Protein AF-A0A068NLN1-F1 (afdb_monomer)

Secondary structure (DSSP, 8-state):
--TT----HHHHHHH-TTHHHHHHHHHHHHHHHHHHHHHHHTTT---HHHHHHHHHHHHHHHHB--HHHHHHHHHHHHHHHHSS---S-PPP-TTS-S-TT--SHHHHHHHHHHHHHTTPPPSS--GGGGGT-SHHHHHHHHHHHHEE-HHHHSB-THHHHHHHHHHHHHHHHT-S-------TTHHHHHHHHIIIIIS-TTT-----EEEETTEEEE---HHHHHHHHHHTTT--S-HHHHHHHHHHTTTSBTTSSSBBTTB--HHHHHHHHHHHHHHGGG--HHHHHHHHHHHHHHHHIIIIIIB-TTS-B---TT--TTHHHHHHHHHHHHTTSS-GGG-SS-----TTHHHHHHHHHHHHHHH----HHHHHHHHHHHTSTT-

Nearest PDB structures (foldseek):
  8khv-assembly1_A  TM=3.568E-01  e=6.868E-01  Spirosoma fluviale
  3c2h-assembly1_A  TM=2.482E-01  e=6.715E+00  unclassified

Organism: NCBI:txid661478

Mean predicted aligned error: 4.22 Å

Foldseek 3Di:
DDPFDDDCPVLLCLQPVCLVVLLVVLVVLLVVLLVLLQVQVLVVHACVLLVLLSVVLVQCSPFFPPNVSNVVSSVVSVCPSPHPDHDNDQAADPQQFSSNNDPDLLSSLLSRLVCQVVVNAGPDANNSCVQCQDLVSVCVVLVVLQEDACNNGRGNSFVSNQRNLLSLQLVLVPVGPHVHDGDVCVNVSSVCCVAPPAQDLQQRAGTHWYQDPVGIDHHRFLSSRLSVCVSCVLPGDDLVSPLVLQLVQDQDDPRRYQDDVRHHDLQSLLSSLSSCLSSVVVDDPVSLVSVLVSLVVSVCCLPPVFADPQLFGNDDDSDHSLQSQQSSLSSCVCCCLQNVVNPPRDPDHNPCNLVSLVSNLVVLVVSVDDDVSSVNSNVSSVPGDPD

Radius of gyration: 21.03 Å; Cα contacts (8 Å, |Δi|>4): 577; chains: 1; bounding box: 57×46×53 Å

Structure (mmCIF, N/CA/C/O backbone):
data_AF-A0A068NLN1-F1
#
_entry.id   AF-A0A068NLN1-F1
#
loop_
_atom_site.group_PDB
_atom_site.id
_atom_site.type_symbol
_atom_site.label_atom_id
_atom_site.label_alt_id
_atom_site.label_comp_id
_atom_site.label_asym_id
_atom_site.label_entity_id
_atom_site.label_seq_id
_atom_site.pdbx_PDB_ins_code
_atom_site.Cartn_x
_atom_site.Cartn_y
_atom_site.Cartn_z
_atom_site.occupancy
_atom_site.B_iso_or_equiv
_atom_site.auth_seq_id
_atom_site.auth_comp_id
_atom_site.auth_asym_id
_atom_site.auth_atom_id
_atom_site.pdbx_PDB_model_num
ATOM 1 N N . MET A 1 1 ? -2.705 -21.672 -4.140 1.00 50.22 1 MET A N 1
ATOM 2 C CA . MET A 1 1 ? -3.010 -20.374 -4.782 1.00 50.22 1 MET A CA 1
ATOM 3 C C . MET A 1 1 ? -4.498 -20.228 -5.020 1.00 50.22 1 MET A C 1
ATOM 5 O O . MET A 1 1 ? -5.087 -21.111 -5.631 1.00 50.22 1 MET A O 1
ATOM 9 N N . GLY A 1 2 ? -5.095 -19.145 -4.518 1.00 56.38 2 GLY A N 1
ATOM 10 C CA . GLY A 1 2 ? -6.524 -18.860 -4.657 1.00 56.38 2 GLY A CA 1
ATOM 11 C C . GLY A 1 2 ? -6.911 -18.262 -6.014 1.00 56.38 2 GLY A C 1
ATOM 12 O O . GLY A 1 2 ? -6.066 -17.826 -6.794 1.00 56.38 2 GLY A O 1
ATOM 13 N N . VAL A 1 3 ? -8.220 -18.194 -6.261 1.00 78.56 3 VAL A N 1
ATOM 14 C CA . VAL A 1 3 ? -8.849 -17.656 -7.485 1.00 78.56 3 VAL A CA 1
ATOM 15 C C . VAL A 1 3 ? -8.466 -16.194 -7.770 1.00 78.56 3 VAL A C 1
ATOM 17 O O . VAL A 1 3 ? -8.556 -15.767 -8.921 1.00 78.56 3 VAL A O 1
ATOM 20 N N . PHE A 1 4 ? -7.958 -15.458 -6.779 1.00 92.50 4 PHE A N 1
ATOM 21 C CA . PHE A 1 4 ? -7.669 -14.020 -6.854 1.00 92.50 4 PHE A CA 1
ATOM 22 C C . PHE A 1 4 ? -6.194 -13.659 -7.077 1.00 92.50 4 PHE A C 1
ATOM 24 O O . PHE A 1 4 ? -5.911 -12.577 -7.579 1.00 92.50 4 PHE A O 1
ATOM 31 N N . GLY A 1 5 ? -5.260 -14.557 -6.754 1.00 93.19 5 GLY A N 1
ATOM 32 C CA . GLY A 1 5 ? -3.824 -14.259 -6.761 1.00 93.19 5 GLY A CA 1
ATOM 33 C C . GLY A 1 5 ? -3.017 -14.997 -7.826 1.00 93.19 5 GLY A C 1
ATOM 34 O O . GLY A 1 5 ? -3.567 -15.693 -8.695 1.00 93.19 5 GLY A O 1
ATOM 35 N N . TYR A 1 6 ? -1.695 -14.865 -7.714 1.00 94.94 6 TYR A N 1
ATOM 36 C CA . TYR A 1 6 ? -0.708 -15.588 -8.512 1.00 94.94 6 TYR A CA 1
ATOM 37 C C . TYR A 1 6 ? 0.555 -15.904 -7.690 1.00 94.94 6 TYR A C 1
ATOM 39 O O . TYR A 1 6 ? 0.974 -15.085 -6.879 1.00 94.94 6 TYR A O 1
ATOM 47 N N . ASP A 1 7 ? 1.133 -17.099 -7.878 1.00 94.06 7 ASP A N 1
ATOM 48 C CA . ASP A 1 7 ? 2.430 -17.469 -7.286 1.00 94.06 7 ASP A CA 1
ATOM 49 C C . ASP A 1 7 ? 3.559 -17.108 -8.229 1.00 94.06 7 ASP A C 1
ATOM 51 O O . ASP A 1 7 ? 3.730 -17.750 -9.267 1.00 94.06 7 ASP A O 1
ATOM 55 N N . VAL A 1 8 ? 4.362 -16.126 -7.852 1.00 95.50 8 VAL A N 1
ATOM 56 C CA . VAL A 1 8 ? 5.555 -15.769 -8.620 1.00 95.50 8 VAL A CA 1
ATOM 57 C C . VAL A 1 8 ? 6.758 -16.650 -8.277 1.00 95.50 8 VAL A C 1
ATOM 59 O O . VAL A 1 8 ? 7.727 -16.673 -9.032 1.00 95.50 8 VAL A O 1
ATOM 62 N N . GLY A 1 9 ? 6.712 -17.428 -7.188 1.00 95.38 9 GLY A N 1
ATOM 63 C CA . GLY A 1 9 ? 7.825 -18.272 -6.747 1.00 95.38 9 GLY A CA 1
ATOM 64 C C . GLY A 1 9 ? 8.329 -19.241 -7.828 1.00 95.38 9 GLY A C 1
ATOM 65 O O . GLY A 1 9 ? 9.532 -19.281 -8.090 1.00 95.38 9 GLY A O 1
ATOM 66 N N . PRO A 1 10 ? 7.451 -20.005 -8.506 1.00 96.50 10 PRO A N 1
ATOM 67 C CA . PRO A 1 10 ? 7.846 -20.862 -9.623 1.00 96.50 10 PRO A CA 1
ATOM 68 C C . PRO A 1 10 ? 8.425 -20.111 -10.829 1.00 96.50 10 PRO A C 1
ATOM 70 O O . PRO A 1 10 ? 9.228 -20.687 -11.562 1.00 96.50 10 PRO A O 1
ATOM 73 N N . ASP A 1 11 ? 8.012 -18.864 -11.068 1.00 97.81 11 ASP A N 1
ATOM 74 C CA . ASP A 1 11 ? 8.564 -18.048 -12.152 1.00 97.81 11 ASP A CA 1
ATOM 75 C C . ASP A 1 11 ? 9.969 -17.553 -11.805 1.00 97.81 11 ASP A C 1
ATOM 77 O O . ASP A 1 11 ? 10.869 -17.668 -12.632 1.00 97.81 11 ASP A O 1
ATOM 81 N N . PHE A 1 12 ? 10.196 -17.103 -10.570 1.00 98.19 12 PHE A N 1
ATOM 82 C CA . PHE A 1 12 ? 11.536 -16.755 -10.100 1.00 98.19 12 PHE A CA 1
ATOM 83 C C . PHE A 1 12 ? 12.503 -17.943 -10.151 1.00 98.19 12 PHE A C 1
ATOM 85 O O . PHE A 1 12 ? 13.640 -17.775 -10.574 1.00 98.19 12 PHE A O 1
ATOM 92 N N . VAL A 1 13 ? 12.051 -19.154 -9.801 1.00 98.06 13 VAL A N 1
ATOM 93 C CA . VAL A 1 13 ? 12.867 -20.379 -9.940 1.00 98.06 13 VAL A CA 1
ATOM 94 C C . VAL A 1 13 ? 13.158 -20.711 -11.409 1.00 98.06 13 VAL A C 1
ATOM 96 O O . VAL A 1 13 ? 14.209 -21.261 -11.725 1.00 98.06 13 VAL A O 1
ATOM 99 N N . ARG A 1 14 ? 12.241 -20.382 -12.327 1.00 97.44 14 ARG A N 1
ATOM 100 C CA . ARG A 1 14 ? 12.486 -20.513 -13.771 1.00 97.44 14 ARG A CA 1
ATOM 101 C C . ARG A 1 14 ? 13.524 -19.510 -14.274 1.00 97.44 14 ARG A C 1
ATOM 103 O O . ARG A 1 14 ? 14.294 -19.866 -15.160 1.00 97.44 14 ARG A O 1
ATOM 110 N N . PHE A 1 15 ? 13.536 -18.299 -13.720 1.00 98.12 15 PHE A N 1
ATOM 111 C CA . PHE A 1 15 ? 14.539 -17.278 -14.019 1.00 98.12 15 PHE A CA 1
ATOM 112 C C . PHE A 1 15 ? 15.922 -17.655 -13.461 1.00 98.12 15 PHE A C 1
ATOM 114 O O . PHE A 1 15 ? 16.909 -17.632 -14.191 1.00 98.12 15 PHE A O 1
ATOM 121 N N . ASP A 1 16 ? 15.982 -18.049 -12.187 1.00 97.88 16 ASP A N 1
ATOM 122 C CA . ASP A 1 16 ? 17.184 -18.535 -11.506 1.00 97.88 16 ASP A CA 1
ATOM 123 C C . ASP A 1 16 ? 16.837 -19.769 -10.646 1.00 97.88 16 ASP A C 1
ATOM 125 O O . ASP A 1 16 ? 16.170 -19.635 -9.615 1.00 97.88 16 ASP A O 1
ATOM 129 N N . PRO A 1 17 ? 17.322 -20.978 -10.998 1.00 97.81 17 PRO A N 1
ATOM 130 C CA . PRO A 1 17 ? 17.087 -22.193 -10.214 1.00 97.81 17 PRO A CA 1
ATOM 131 C C . PRO A 1 17 ? 17.547 -22.113 -8.751 1.00 97.81 17 PRO A C 1
ATOM 133 O O . PRO A 1 17 ? 17.026 -22.844 -7.910 1.00 97.81 17 PRO A O 1
ATOM 136 N N . SER A 1 18 ? 18.499 -21.228 -8.436 1.00 96.62 18 SER A N 1
ATOM 137 C CA . SER A 1 18 ? 19.012 -20.989 -7.083 1.00 96.62 18 SER A CA 1
ATOM 138 C C . SER A 1 18 ? 18.276 -19.878 -6.324 1.00 96.62 18 SER A C 1
ATOM 140 O O . SER A 1 18 ? 18.644 -19.562 -5.191 1.00 96.62 18 SER A O 1
ATOM 142 N N . TYR A 1 19 ? 17.211 -19.307 -6.904 1.00 97.12 19 TYR A N 1
ATOM 143 C CA . TYR A 1 19 ? 16.499 -18.156 -6.346 1.00 97.12 19 TYR A CA 1
ATOM 144 C C . TYR A 1 19 ? 16.082 -18.344 -4.884 1.00 97.12 19 TYR A C 1
ATOM 146 O O . TYR A 1 19 ? 16.276 -17.442 -4.075 1.00 97.12 19 TYR A O 1
ATOM 154 N N . ARG A 1 20 ? 15.527 -19.512 -4.531 1.00 94.94 20 ARG A N 1
ATOM 155 C CA . ARG A 1 20 ? 15.012 -19.769 -3.174 1.00 94.94 20 ARG A CA 1
ATOM 156 C C . ARG A 1 20 ? 16.110 -19.692 -2.118 1.00 94.94 20 ARG A C 1
ATOM 158 O O . ARG A 1 20 ? 15.914 -19.038 -1.099 1.00 94.94 20 ARG A O 1
ATOM 165 N N . ASP A 1 21 ? 17.253 -20.312 -2.384 1.00 93.62 21 ASP A N 1
ATOM 166 C CA . ASP A 1 21 ? 18.369 -20.343 -1.438 1.00 93.62 21 ASP A CA 1
ATOM 167 C C . ASP A 1 21 ? 18.965 -18.943 -1.269 1.00 93.62 21 ASP A C 1
ATOM 169 O O . ASP A 1 21 ? 19.167 -18.481 -0.146 1.00 93.62 21 ASP A O 1
ATOM 173 N N . ARG A 1 22 ? 19.166 -18.229 -2.386 1.00 94.06 22 ARG A N 1
ATOM 174 C CA . ARG A 1 22 ? 19.690 -16.857 -2.374 1.00 94.06 22 ARG A CA 1
ATOM 175 C C . ARG A 1 22 ? 18.761 -15.903 -1.635 1.00 94.06 22 ARG A C 1
ATOM 177 O O . ARG A 1 22 ? 19.211 -15.131 -0.796 1.00 94.06 22 ARG A O 1
ATOM 184 N N . ILE A 1 23 ? 17.465 -15.940 -1.941 1.00 94.81 23 ILE A N 1
ATOM 185 C CA . ILE A 1 23 ? 16.536 -14.942 -1.415 1.00 94.81 23 ILE A CA 1
ATOM 186 C C . ILE A 1 23 ? 16.238 -15.142 0.067 1.00 94.81 23 ILE A C 1
ATOM 188 O O . ILE A 1 23 ? 16.065 -14.156 0.772 1.00 94.81 23 ILE A O 1
ATOM 192 N N . ASN A 1 24 ? 16.224 -16.386 0.557 1.00 94.38 24 ASN A N 1
ATOM 193 C CA . ASN A 1 24 ? 16.035 -16.652 1.982 1.00 94.38 24 ASN A CA 1
ATOM 194 C C . ASN A 1 24 ? 17.168 -16.034 2.813 1.00 94.38 24 ASN A C 1
ATOM 196 O O . ASN A 1 24 ? 16.890 -15.367 3.802 1.00 94.38 24 ASN A O 1
ATOM 200 N N . HIS A 1 25 ? 18.419 -16.138 2.349 1.00 94.00 25 HIS A N 1
ATOM 201 C CA . HIS A 1 25 ? 19.548 -15.473 3.002 1.00 94.00 25 HIS A CA 1
ATOM 202 C C . HIS A 1 25 ? 19.354 -13.950 3.110 1.00 94.00 25 HIS A C 1
ATOM 204 O O . HIS A 1 25 ? 19.589 -13.363 4.167 1.00 94.00 25 HIS A O 1
ATOM 210 N N . TYR A 1 26 ? 18.908 -13.297 2.033 1.00 96.44 26 TYR A N 1
ATOM 211 C CA . TYR A 1 26 ? 18.680 -11.852 2.056 1.00 96.44 26 TYR A CA 1
ATOM 212 C C . TYR A 1 26 ? 17.472 -11.452 2.910 1.00 96.44 26 TYR A C 1
ATOM 214 O O . TYR A 1 26 ? 17.539 -10.431 3.588 1.00 96.44 26 TYR A O 1
ATOM 222 N N . LYS A 1 27 ? 16.397 -12.251 2.925 1.00 95.00 27 LYS A N 1
ATOM 223 C CA . LYS A 1 27 ? 15.226 -12.015 3.786 1.00 95.00 27 LYS A CA 1
ATOM 224 C C . LYS A 1 27 ? 15.610 -12.005 5.262 1.00 95.00 27 LYS A C 1
ATOM 226 O O . LYS A 1 27 ? 15.264 -11.053 5.956 1.00 95.00 27 LYS A O 1
ATOM 231 N N . ASP A 1 28 ? 16.401 -12.983 5.699 1.00 93.94 28 ASP A N 1
ATOM 232 C CA . ASP A 1 28 ? 16.890 -13.051 7.081 1.00 93.94 28 ASP A CA 1
ATOM 233 C C . ASP A 1 28 ? 17.696 -11.790 7.449 1.00 93.94 28 ASP A C 1
ATOM 235 O O . ASP A 1 28 ? 17.522 -11.212 8.523 1.00 93.94 28 ASP A O 1
ATOM 239 N N . ARG A 1 29 ? 18.544 -11.306 6.528 1.00 95.31 29 ARG A N 1
ATOM 240 C CA . ARG A 1 29 ? 19.330 -10.074 6.720 1.00 95.31 29 ARG A CA 1
ATOM 241 C C . ARG A 1 29 ? 18.465 -8.814 6.758 1.00 95.31 29 ARG A C 1
ATOM 243 O O . ARG A 1 29 ? 18.731 -7.930 7.570 1.00 95.31 29 ARG A O 1
ATOM 250 N N . VAL A 1 30 ? 17.439 -8.711 5.912 1.00 94.69 30 VAL A N 1
ATOM 251 C CA . VAL A 1 30 ? 16.483 -7.591 5.956 1.00 94.69 30 VAL A CA 1
ATOM 252 C C . VAL A 1 30 ? 15.736 -7.583 7.291 1.00 94.69 30 VAL A C 1
ATOM 254 O O . VAL A 1 30 ? 15.636 -6.530 7.920 1.00 94.69 30 VAL A O 1
ATOM 257 N N . GLU A 1 31 ? 15.271 -8.738 7.771 1.00 91.62 31 GLU A N 1
ATOM 258 C CA . GLU A 1 31 ? 14.583 -8.856 9.062 1.00 91.62 31 GLU A CA 1
ATOM 259 C C . GLU A 1 31 ? 15.489 -8.441 10.236 1.00 91.62 31 GLU A C 1
ATOM 261 O O . GLU A 1 31 ? 15.077 -7.670 11.109 1.00 91.62 31 GLU A O 1
ATOM 266 N N . GLU A 1 32 ? 16.744 -8.896 10.241 1.00 92.94 32 GLU A N 1
ATOM 267 C CA . GLU A 1 32 ? 17.751 -8.519 11.238 1.00 92.94 32 GLU A CA 1
ATOM 268 C C . GLU A 1 32 ? 17.966 -6.997 11.289 1.00 92.94 32 GLU A C 1
ATOM 270 O O . GLU A 1 32 ? 17.875 -6.385 12.359 1.00 92.94 32 GLU A O 1
ATOM 275 N N . LEU A 1 33 ? 18.210 -6.371 10.132 1.00 92.12 33 LEU A N 1
ATOM 276 C CA . LEU A 1 33 ? 18.465 -4.931 10.047 1.00 92.12 33 LEU A CA 1
ATOM 277 C C . LEU A 1 33 ? 17.231 -4.107 10.416 1.00 92.12 33 LEU A C 1
ATOM 279 O O . LEU A 1 33 ? 17.363 -3.059 11.045 1.00 92.12 33 LEU A O 1
ATOM 283 N N . THR A 1 34 ? 16.034 -4.596 10.102 1.00 89.38 34 THR A N 1
ATOM 284 C CA . THR A 1 34 ? 14.785 -3.925 10.483 1.00 89.38 34 THR A CA 1
ATOM 285 C C . THR A 1 34 ? 14.615 -3.919 12.000 1.00 89.38 34 THR A C 1
ATOM 287 O O . THR A 1 34 ? 14.412 -2.862 12.597 1.00 89.38 34 THR A O 1
ATOM 290 N N . LYS A 1 35 ? 14.828 -5.062 12.667 1.00 88.94 35 LYS A N 1
ATOM 291 C CA . LYS A 1 35 ? 14.825 -5.135 14.141 1.00 88.94 35 LYS A CA 1
ATOM 292 C C . LYS A 1 35 ? 15.861 -4.198 14.764 1.00 88.94 35 LYS A C 1
ATOM 294 O O . LYS A 1 35 ? 15.584 -3.546 15.774 1.00 88.94 35 LYS A O 1
ATOM 299 N N . ALA A 1 36 ? 17.052 -4.114 14.172 1.00 89.31 36 ALA A N 1
ATOM 300 C CA . ALA A 1 36 ? 18.104 -3.222 14.647 1.00 89.31 36 ALA A CA 1
ATOM 301 C C . ALA A 1 36 ? 17.744 -1.735 14.462 1.00 89.31 36 ALA A C 1
ATOM 303 O O . ALA A 1 36 ? 18.014 -0.928 15.360 1.00 89.31 36 ALA A O 1
ATOM 304 N N . LEU A 1 37 ? 17.096 -1.377 13.348 1.00 86.94 37 LEU A N 1
ATOM 305 C CA . LEU A 1 37 ? 16.591 -0.028 13.097 1.00 86.94 37 LEU A CA 1
ATOM 306 C C . LEU A 1 37 ? 15.515 0.360 14.118 1.00 86.94 37 LEU A C 1
ATOM 308 O O . LEU A 1 37 ? 15.626 1.412 14.746 1.00 86.94 37 LEU A O 1
ATOM 312 N N . PHE A 1 38 ? 14.560 -0.526 14.403 1.00 81.75 38 PHE A N 1
ATOM 313 C CA . PHE A 1 38 ? 13.540 -0.276 15.425 1.00 81.75 38 PHE A CA 1
ATOM 314 C C . PHE A 1 38 ? 14.127 -0.078 16.817 1.00 81.75 38 PHE A C 1
ATOM 316 O O . PHE A 1 38 ? 13.791 0.879 17.513 1.00 81.75 38 PHE A O 1
ATOM 323 N N . ALA A 1 39 ? 15.063 -0.935 17.231 1.00 85.38 39 ALA A N 1
ATOM 324 C CA . ALA A 1 39 ? 15.729 -0.798 18.526 1.00 85.38 39 ALA A CA 1
ATOM 325 C C . ALA A 1 39 ? 16.534 0.512 18.652 1.00 85.38 39 ALA A C 1
ATOM 327 O O . ALA A 1 39 ? 16.899 0.935 19.759 1.00 85.38 39 ALA A O 1
ATOM 328 N N . ARG A 1 40 ? 16.872 1.133 17.518 1.00 84.38 40 ARG A N 1
ATOM 329 C CA . ARG A 1 40 ? 17.515 2.440 17.435 1.00 84.38 40 ARG A CA 1
ATOM 330 C C . ARG A 1 40 ? 16.478 3.567 17.532 1.00 84.38 40 ARG A C 1
ATOM 332 O O . ARG A 1 40 ? 16.681 4.474 18.342 1.00 84.38 40 ARG A O 1
ATOM 339 N N . GLU A 1 41 ? 15.385 3.490 16.780 1.00 80.31 41 GLU A N 1
ATOM 340 C CA . GLU A 1 41 ? 14.268 4.450 16.799 1.00 80.31 41 GLU A CA 1
ATOM 341 C C . GLU A 1 41 ? 13.593 4.531 18.166 1.00 80.31 41 GLU A C 1
ATOM 343 O O . GLU A 1 41 ? 13.376 5.622 18.687 1.00 80.31 41 GLU A O 1
ATOM 348 N N . SER A 1 42 ? 13.395 3.389 18.827 1.00 77.50 42 SER A N 1
ATOM 349 C CA . SER A 1 42 ? 12.819 3.313 20.174 1.00 77.50 42 SER A CA 1
ATOM 350 C C . SER A 1 42 ? 13.661 4.031 21.242 1.00 77.50 42 SER A C 1
ATOM 352 O O . SER A 1 42 ? 13.215 4.223 22.371 1.00 77.50 42 SER A O 1
ATOM 354 N N . LYS A 1 43 ? 14.905 4.404 20.912 1.00 80.88 43 LYS A N 1
ATOM 355 C CA . LYS A 1 43 ? 15.815 5.199 21.752 1.00 80.88 43 LYS A CA 1
ATOM 356 C C . LYS A 1 43 ? 15.870 6.672 21.323 1.00 80.88 43 LYS A C 1
ATOM 358 O O . LYS A 1 43 ? 16.779 7.383 21.749 1.00 80.88 43 LYS A O 1
ATOM 363 N N . GLY A 1 44 ? 14.955 7.116 20.460 1.00 74.19 44 GLY A N 1
ATOM 364 C CA . GLY A 1 44 ? 14.860 8.487 19.954 1.00 74.19 44 GLY A CA 1
ATOM 365 C C . GLY A 1 44 ? 15.975 8.878 18.981 1.00 74.19 44 GLY A C 1
ATOM 366 O O . GLY A 1 44 ? 16.276 10.060 18.828 1.00 74.19 44 GLY A O 1
ATOM 367 N N . LYS A 1 45 ? 16.655 7.907 18.358 1.00 77.94 45 LYS A N 1
ATOM 368 C CA . LYS A 1 45 ? 17.710 8.186 17.375 1.00 77.94 45 LYS A CA 1
ATOM 369 C C . LYS A 1 45 ? 17.112 8.281 15.976 1.00 77.94 45 LYS A C 1
ATOM 371 O O . LYS A 1 45 ? 16.365 7.401 15.574 1.00 77.94 45 LYS A O 1
ATOM 376 N N . SER A 1 46 ? 17.551 9.282 15.212 1.00 74.44 46 SER A N 1
ATOM 377 C CA . SER A 1 46 ? 17.190 9.410 13.798 1.00 74.44 46 SER A CA 1
ATOM 378 C C . SER A 1 46 ? 17.582 8.179 12.973 1.00 74.44 46 SER A C 1
ATOM 380 O O . SER A 1 46 ? 18.682 7.629 13.149 1.00 74.44 46 SER A O 1
ATOM 382 N N . SER A 1 47 ? 16.687 7.840 12.049 1.00 81.88 47 SER A N 1
ATOM 383 C CA . SER A 1 47 ? 16.707 6.679 11.156 1.00 81.88 47 SER A CA 1
ATOM 384 C C . SER A 1 47 ? 16.271 7.002 9.718 1.00 81.88 47 SER A C 1
ATOM 386 O O . SER A 1 47 ? 16.176 6.091 8.904 1.00 81.88 47 SER A O 1
ATOM 388 N N . ARG A 1 48 ? 15.973 8.268 9.371 1.00 82.56 48 ARG A N 1
ATOM 389 C CA . ARG A 1 48 ? 15.319 8.621 8.090 1.00 82.56 48 ARG A CA 1
ATOM 390 C C . ARG A 1 48 ? 16.085 8.107 6.867 1.00 82.56 48 ARG A C 1
ATOM 392 O O . ARG A 1 48 ? 15.466 7.605 5.930 1.00 82.56 48 ARG A O 1
ATOM 399 N N . ARG A 1 49 ? 17.421 8.217 6.853 1.00 87.62 49 ARG A N 1
ATOM 400 C CA . ARG A 1 49 ? 18.235 7.712 5.736 1.00 87.62 49 ARG A CA 1
ATOM 401 C C . ARG A 1 49 ? 18.248 6.188 5.708 1.00 87.62 49 ARG A C 1
ATOM 403 O O . ARG A 1 49 ? 18.087 5.608 4.635 1.00 87.62 49 ARG A O 1
ATOM 410 N N . ALA A 1 50 ? 18.459 5.551 6.859 1.00 89.38 50 ALA A N 1
ATOM 411 C CA . ALA A 1 50 ? 18.444 4.097 6.957 1.00 89.38 50 ALA A CA 1
ATOM 412 C C . ALA A 1 50 ? 17.080 3.520 6.546 1.00 89.38 50 ALA A C 1
ATOM 414 O O . ALA A 1 50 ? 17.049 2.529 5.827 1.00 89.38 50 ALA A O 1
ATOM 415 N N . HIS A 1 51 ? 15.980 4.190 6.899 1.00 87.31 51 HIS A N 1
ATOM 416 C CA . HIS A 1 51 ? 14.622 3.815 6.515 1.00 87.31 51 HIS A CA 1
ATOM 417 C C . HIS A 1 51 ? 14.446 3.815 4.992 1.00 87.31 51 HIS A C 1
ATOM 419 O O . HIS A 1 51 ? 14.070 2.791 4.431 1.00 87.31 51 HIS A O 1
ATOM 425 N N . GLN A 1 52 ? 14.818 4.902 4.295 1.00 89.38 52 GLN A N 1
ATOM 426 C CA . GLN A 1 52 ? 14.736 4.959 2.823 1.00 89.38 52 GLN A CA 1
ATOM 427 C C . GLN A 1 52 ? 15.548 3.841 2.144 1.00 89.38 52 GLN A C 1
ATOM 429 O O . GLN A 1 52 ? 15.095 3.222 1.181 1.00 89.38 52 GLN A O 1
ATOM 434 N N . LEU A 1 53 ? 16.746 3.540 2.648 1.00 92.25 53 LEU A N 1
ATOM 435 C CA . LEU A 1 53 ? 17.554 2.453 2.093 1.00 92.25 53 LEU A CA 1
ATOM 436 C C . LEU A 1 53 ? 16.952 1.076 2.389 1.00 92.25 53 LEU A C 1
ATOM 438 O O . LEU A 1 53 ? 16.949 0.209 1.512 1.00 92.25 53 LEU A O 1
ATOM 442 N N . LEU A 1 54 ? 16.432 0.873 3.598 1.00 92.25 54 LEU A N 1
ATOM 443 C CA . LEU A 1 54 ? 15.873 -0.399 4.037 1.00 92.25 54 LEU A CA 1
ATOM 444 C C . LEU A 1 54 ? 14.586 -0.748 3.284 1.00 92.25 54 LEU A C 1
ATOM 446 O O . LEU A 1 54 ? 14.484 -1.871 2.795 1.00 92.25 54 LEU A O 1
ATOM 450 N N . VAL A 1 55 ? 13.656 0.197 3.100 1.00 91.75 55 VAL A N 1
ATOM 451 C CA . VAL A 1 55 ? 12.410 -0.075 2.355 1.00 91.75 55 VAL A CA 1
ATOM 452 C C . VAL A 1 55 ? 12.694 -0.461 0.902 1.00 91.75 55 VAL A C 1
ATOM 454 O O . VAL A 1 55 ? 12.117 -1.418 0.389 1.00 91.75 55 VAL A O 1
ATOM 457 N N . GLU A 1 56 ? 13.664 0.186 0.248 1.00 95.31 56 GLU A N 1
ATOM 458 C CA . GLU A 1 56 ? 14.049 -0.192 -1.115 1.00 95.31 56 GLU A CA 1
ATOM 459 C C . GLU A 1 56 ? 14.781 -1.542 -1.155 1.00 95.31 56 GLU A C 1
ATOM 461 O O . GLU A 1 56 ? 14.610 -2.312 -2.101 1.00 95.31 56 GLU A O 1
ATOM 466 N N . THR A 1 57 ? 15.556 -1.872 -0.117 1.00 96.06 57 THR A N 1
ATOM 467 C CA . THR A 1 57 ? 16.184 -3.198 0.028 1.00 96.06 57 THR A CA 1
ATOM 468 C C . THR A 1 57 ? 15.137 -4.292 0.203 1.00 96.06 57 THR A C 1
ATOM 470 O O . THR A 1 57 ? 15.259 -5.362 -0.398 1.00 96.06 57 THR A O 1
ATOM 473 N N . HIS A 1 58 ? 14.087 -4.021 0.979 1.00 94.44 58 HIS A N 1
ATOM 474 C CA . HIS A 1 58 ? 12.949 -4.916 1.136 1.00 94.44 58 HIS A CA 1
ATOM 475 C C . HIS A 1 58 ? 12.259 -5.153 -0.213 1.00 94.44 58 HIS A C 1
ATOM 477 O O . HIS A 1 58 ? 12.072 -6.303 -0.610 1.00 94.44 58 HIS A O 1
ATOM 483 N N . TRP A 1 59 ? 11.984 -4.104 -0.994 1.00 96.06 59 TRP A N 1
ATOM 484 C CA . TRP A 1 59 ? 11.447 -4.286 -2.346 1.00 96.06 59 TRP A CA 1
ATOM 485 C C . TRP A 1 59 ? 12.357 -5.137 -3.238 1.00 96.06 59 TRP A C 1
ATOM 487 O O . TRP A 1 59 ? 11.890 -6.117 -3.821 1.00 96.06 59 TRP A O 1
ATOM 497 N N . LEU A 1 60 ? 13.655 -4.821 -3.311 1.00 97.25 60 LEU A N 1
ATOM 498 C CA . LEU A 1 60 ? 14.599 -5.599 -4.118 1.00 97.25 60 LEU A CA 1
ATOM 499 C C . LEU A 1 60 ? 14.594 -7.080 -3.717 1.00 97.25 60 LEU A C 1
ATOM 501 O O . LEU A 1 60 ? 14.580 -7.946 -4.591 1.00 97.25 60 LEU A O 1
ATOM 505 N N . THR A 1 61 ? 14.556 -7.359 -2.414 1.00 96.75 61 THR A N 1
ATOM 506 C CA . THR A 1 61 ? 14.590 -8.712 -1.844 1.00 96.75 61 THR A CA 1
ATOM 507 C C . THR A 1 61 ? 13.290 -9.483 -2.076 1.00 96.75 61 THR A C 1
ATOM 509 O O . THR A 1 61 ? 13.313 -10.688 -2.299 1.00 96.75 61 THR A O 1
ATOM 512 N N . HIS A 1 62 ? 12.133 -8.827 -2.041 1.00 94.56 62 HIS A N 1
ATOM 513 C CA . HIS A 1 62 ? 10.850 -9.529 -2.140 1.00 94.56 62 HIS A CA 1
ATOM 514 C C . HIS A 1 62 ? 10.286 -9.582 -3.564 1.00 94.56 62 HIS A C 1
ATOM 516 O O . HIS A 1 62 ? 9.477 -10.460 -3.858 1.00 94.56 62 HIS A O 1
ATOM 522 N N . TYR A 1 63 ? 10.731 -8.693 -4.455 1.00 97.06 63 TYR A N 1
ATOM 523 C CA . TYR A 1 63 ? 10.130 -8.512 -5.779 1.00 97.06 63 TYR A CA 1
ATOM 524 C C . TYR A 1 63 ? 11.124 -8.616 -6.939 1.00 97.06 63 TYR A C 1
ATOM 526 O O . TYR A 1 63 ? 10.723 -8.487 -8.095 1.00 97.06 63 TYR A O 1
ATOM 534 N N . THR A 1 64 ? 12.411 -8.874 -6.687 1.00 97.62 64 THR A N 1
ATOM 535 C CA . THR A 1 64 ? 13.411 -8.979 -7.759 1.00 97.62 64 THR A CA 1
ATOM 536 C C . THR A 1 64 ? 14.428 -10.098 -7.520 1.00 97.62 64 THR A C 1
ATOM 538 O O . THR A 1 64 ? 14.562 -10.625 -6.419 1.00 97.62 64 THR A O 1
ATOM 541 N N . ALA A 1 65 ? 15.180 -10.438 -8.564 1.00 97.56 65 ALA A N 1
ATOM 542 C CA . ALA A 1 65 ? 16.389 -11.257 -8.513 1.00 97.56 65 ALA A CA 1
ATOM 543 C C . ALA A 1 65 ? 17.658 -10.406 -8.762 1.00 97.56 65 ALA A C 1
ATOM 545 O O . ALA A 1 65 ? 18.609 -10.851 -9.402 1.00 97.56 65 ALA A O 1
ATOM 546 N N . ARG A 1 66 ? 17.673 -9.144 -8.302 1.00 97.12 66 ARG A N 1
ATOM 547 C CA . ARG A 1 66 ? 18.792 -8.197 -8.492 1.00 97.12 66 ARG A CA 1
ATO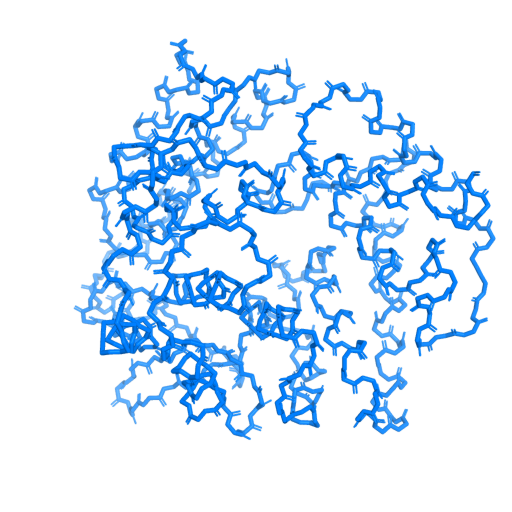M 548 C C . ARG A 1 66 ? 19.789 -8.256 -7.329 1.00 97.12 66 ARG A C 1
ATOM 550 O O . ARG A 1 66 ? 19.943 -7.290 -6.584 1.00 97.12 66 ARG A O 1
ATOM 557 N N . TYR A 1 67 ? 20.465 -9.393 -7.185 1.00 97.06 67 TYR A N 1
ATOM 558 C CA . TYR A 1 67 ? 21.314 -9.710 -6.027 1.00 97.06 67 TYR A CA 1
ATOM 559 C C . TYR A 1 67 ? 22.392 -8.661 -5.726 1.00 97.06 67 TYR A C 1
ATOM 561 O O . TYR A 1 67 ? 22.482 -8.205 -4.591 1.00 97.06 67 TYR A O 1
ATOM 569 N N . ASP A 1 68 ? 23.111 -8.176 -6.740 1.00 96.75 68 ASP A N 1
ATOM 570 C CA . ASP A 1 68 ? 24.157 -7.159 -6.552 1.00 96.75 68 ASP A CA 1
ATOM 571 C C . ASP A 1 68 ? 23.614 -5.860 -5.925 1.00 96.75 68 ASP A C 1
ATOM 573 O O . ASP A 1 68 ? 24.290 -5.198 -5.135 1.00 96.75 68 ASP A O 1
ATOM 577 N N . GLN A 1 69 ? 22.375 -5.480 -6.262 1.00 97.00 69 GLN A N 1
ATOM 578 C CA . GLN A 1 69 ? 21.733 -4.295 -5.685 1.00 97.00 69 GLN A CA 1
ATOM 579 C C . GLN A 1 69 ? 21.284 -4.551 -4.245 1.00 97.00 69 GLN A C 1
ATOM 581 O O . GLN A 1 69 ? 21.419 -3.658 -3.408 1.00 97.00 69 GLN A O 1
ATOM 586 N N . ILE A 1 70 ? 20.790 -5.759 -3.951 1.00 97.31 70 ILE A N 1
ATOM 587 C CA . ILE A 1 70 ? 20.424 -6.174 -2.590 1.00 97.31 70 ILE A CA 1
ATOM 588 C C . ILE A 1 70 ? 21.659 -6.112 -1.687 1.00 97.31 70 ILE A C 1
ATOM 590 O O . ILE A 1 70 ? 21.631 -5.435 -0.663 1.00 97.31 70 ILE A O 1
ATOM 594 N N . GLU A 1 71 ? 22.764 -6.741 -2.092 1.00 97.00 71 GLU A N 1
ATOM 595 C CA . GLU A 1 71 ? 24.014 -6.766 -1.323 1.00 97.00 71 GLU A CA 1
ATOM 596 C C . GLU A 1 71 ? 24.555 -5.363 -1.059 1.00 97.00 71 GLU A C 1
ATOM 598 O O . GLU A 1 71 ? 24.872 -5.015 0.081 1.00 97.00 71 GLU A O 1
ATOM 603 N N . LYS A 1 72 ? 24.596 -4.525 -2.102 1.00 96.00 72 LYS A N 1
ATOM 604 C CA . LYS A 1 72 ? 25.031 -3.133 -1.985 1.00 96.00 72 LYS A CA 1
ATOM 605 C C . LYS A 1 72 ? 24.195 -2.366 -0.962 1.00 96.00 72 LYS A C 1
ATOM 607 O O . LYS A 1 72 ? 24.768 -1.668 -0.126 1.00 96.00 72 LYS A O 1
ATOM 612 N N . LYS A 1 73 ? 22.861 -2.456 -1.020 1.00 95.50 73 LYS A N 1
ATOM 613 C CA . LYS A 1 73 ? 22.008 -1.702 -0.093 1.00 95.50 73 LYS A CA 1
ATOM 614 C C . LYS A 1 73 ? 22.039 -2.267 1.324 1.00 95.50 73 LYS A C 1
ATOM 616 O O . LYS A 1 73 ? 22.090 -1.477 2.261 1.00 95.50 73 LYS A O 1
ATOM 621 N N . LEU A 1 74 ? 22.099 -3.589 1.496 1.00 95.56 74 LEU A N 1
ATOM 622 C CA . LEU A 1 74 ? 22.278 -4.208 2.814 1.00 95.56 74 LEU A CA 1
ATOM 623 C C . LEU A 1 74 ? 23.547 -3.693 3.500 1.00 95.56 74 LEU A C 1
ATOM 625 O O . LEU A 1 74 ? 23.483 -3.306 4.663 1.00 95.56 74 LEU A O 1
ATOM 629 N N . ALA A 1 75 ? 24.668 -3.614 2.777 1.00 94.56 75 ALA A N 1
ATOM 630 C CA . ALA A 1 75 ? 25.906 -3.050 3.314 1.00 94.56 75 ALA A CA 1
ATOM 631 C C . ALA A 1 75 ? 25.739 -1.576 3.731 1.00 94.56 75 ALA A C 1
ATOM 633 O O . ALA A 1 75 ? 26.164 -1.183 4.813 1.00 94.56 75 ALA A O 1
ATOM 634 N N . GLN A 1 76 ? 25.052 -0.766 2.917 1.00 93.12 76 GLN A N 1
ATOM 635 C CA . GLN A 1 76 ? 24.784 0.640 3.243 1.00 93.12 76 GLN A CA 1
ATOM 636 C C . GLN A 1 76 ? 23.889 0.813 4.480 1.00 93.12 76 GLN A C 1
ATOM 638 O O . GLN A 1 76 ? 24.106 1.738 5.264 1.00 93.12 76 GLN A O 1
ATOM 643 N N . VAL A 1 77 ? 22.870 -0.037 4.646 1.00 92.25 77 VAL A N 1
ATOM 644 C CA . VAL A 1 77 ? 21.988 -0.014 5.823 1.00 92.25 77 VAL A CA 1
ATOM 645 C C . VAL A 1 77 ? 22.761 -0.438 7.073 1.00 92.25 77 VAL A C 1
ATOM 647 O O . VAL A 1 77 ? 22.678 0.242 8.095 1.00 92.25 77 VAL A O 1
ATOM 650 N N . ASP A 1 78 ? 23.551 -1.510 6.986 1.00 91.94 78 ASP A N 1
ATOM 651 C CA . ASP A 1 78 ? 24.374 -2.017 8.088 1.00 91.94 78 ASP A CA 1
ATOM 652 C C . ASP A 1 78 ? 25.368 -0.949 8.588 1.00 91.94 78 ASP A C 1
ATOM 654 O O . ASP A 1 78 ? 25.396 -0.631 9.782 1.00 91.94 78 ASP A O 1
ATOM 658 N N . ASP A 1 79 ? 26.067 -0.279 7.663 1.00 90.75 79 ASP A N 1
ATOM 659 C CA . ASP A 1 79 ? 26.980 0.829 7.966 1.00 90.75 79 ASP A CA 1
ATOM 660 C C . ASP A 1 79 ? 26.286 1.982 8.716 1.00 90.75 79 ASP A C 1
ATOM 662 O O . ASP A 1 79 ? 26.873 2.595 9.612 1.00 90.75 79 ASP A O 1
ATOM 666 N N . LEU A 1 80 ? 25.031 2.302 8.379 1.00 88.88 80 LEU A N 1
ATOM 667 C CA . LEU A 1 80 ? 24.272 3.371 9.041 1.00 88.88 80 LEU A CA 1
ATOM 668 C C . LEU A 1 80 ? 23.757 2.968 10.422 1.00 88.88 80 LEU A C 1
ATOM 670 O O . LEU A 1 80 ? 23.755 3.791 11.346 1.00 88.88 80 LEU A O 1
ATOM 674 N N . ILE A 1 81 ? 23.327 1.715 10.571 1.00 85.75 81 ILE A N 1
ATOM 675 C CA . ILE A 1 81 ? 22.828 1.182 11.839 1.00 85.75 81 ILE A CA 1
ATOM 676 C C . ILE A 1 81 ? 23.966 1.110 12.865 1.00 85.75 81 ILE A C 1
ATOM 678 O O . ILE A 1 81 ? 23.790 1.569 14.003 1.00 85.75 81 ILE A O 1
ATOM 682 N N . HIS A 1 82 ? 25.137 0.610 12.457 1.00 82.69 82 HIS A N 1
ATOM 683 C CA . HIS A 1 82 ? 26.302 0.419 13.326 1.00 82.69 82 HIS A CA 1
ATOM 684 C C . HIS A 1 82 ? 27.226 1.646 13.414 1.00 82.69 82 HIS A C 1
ATOM 686 O O . HIS A 1 82 ? 27.972 1.798 14.385 1.00 82.69 82 HIS A O 1
ATOM 692 N N . GLY A 1 83 ? 27.167 2.552 12.438 1.00 76.88 83 GLY A N 1
ATOM 693 C CA . GLY A 1 83 ? 27.986 3.759 12.377 1.00 76.88 83 GLY A CA 1
ATOM 694 C C . GLY A 1 83 ? 27.401 4.994 13.078 1.00 76.88 83 GLY A C 1
ATOM 695 O O . GLY A 1 83 ? 26.402 4.972 13.806 1.00 76.88 83 GLY A O 1
ATOM 696 N N . ARG A 1 84 ? 28.058 6.137 12.844 1.00 65.12 84 ARG A N 1
ATOM 697 C CA . ARG A 1 84 ? 27.568 7.483 13.188 1.00 65.12 84 ARG A CA 1
ATOM 698 C C . ARG A 1 84 ? 27.288 8.218 11.876 1.00 65.12 84 ARG A C 1
ATOM 700 O O . ARG A 1 84 ? 28.224 8.394 11.107 1.00 65.12 84 ARG A O 1
ATOM 707 N N . GLY A 1 85 ? 26.055 8.665 11.617 1.00 64.12 85 GLY A N 1
ATOM 708 C CA . GLY A 1 85 ? 25.802 9.472 10.410 1.00 64.12 85 GLY A CA 1
ATOM 709 C C . GLY A 1 85 ? 24.407 9.448 9.785 1.00 64.12 85 GLY A C 1
ATOM 710 O O . GLY A 1 85 ? 24.287 9.864 8.635 1.00 64.12 85 GLY A O 1
ATOM 711 N N . ASP A 1 86 ? 23.366 8.982 10.480 1.00 74.19 86 ASP A N 1
ATOM 712 C CA . ASP A 1 86 ? 21.995 9.176 9.987 1.00 74.19 86 ASP A CA 1
ATOM 713 C C . ASP A 1 86 ? 21.534 10.630 10.217 1.00 74.19 86 ASP A C 1
ATOM 715 O O . ASP A 1 86 ? 21.927 11.275 11.194 1.00 74.19 86 ASP A O 1
ATOM 719 N N . THR A 1 87 ? 20.714 11.149 9.309 1.00 70.25 87 THR A N 1
ATOM 720 C CA . THR A 1 87 ? 20.225 12.530 9.280 1.00 70.25 87 THR A CA 1
ATOM 721 C C . THR A 1 87 ? 18.766 12.584 9.706 1.00 70.25 87 THR A C 1
ATOM 723 O O . THR A 1 87 ? 17.957 11.837 9.170 1.00 70.25 87 THR A O 1
ATOM 726 N N . ALA A 1 88 ? 18.404 13.516 10.592 1.00 67.94 88 ALA A N 1
ATOM 727 C CA . ALA A 1 88 ? 17.007 13.732 10.996 1.00 67.94 88 ALA A CA 1
ATOM 728 C C . ALA A 1 88 ? 16.152 14.412 9.917 1.00 67.94 88 ALA A C 1
ATOM 730 O O . A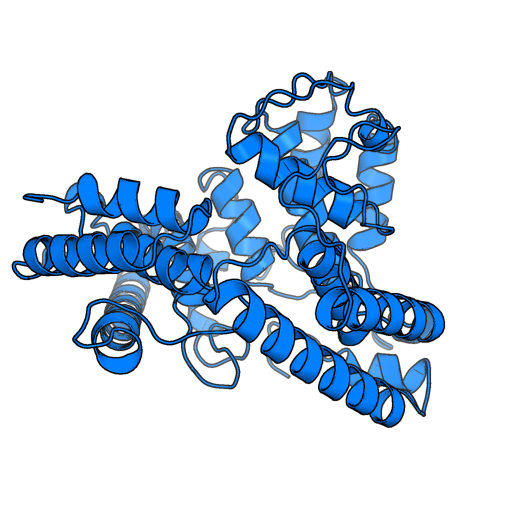LA A 1 88 ? 14.929 14.328 9.951 1.00 67.94 88 ALA A O 1
ATOM 731 N N . VAL A 1 89 ? 16.794 15.085 8.960 1.00 72.19 89 VAL A N 1
ATOM 732 C CA . VAL A 1 89 ? 16.129 15.865 7.918 1.00 72.19 89 VAL A CA 1
ATOM 733 C C . VAL A 1 89 ? 16.525 15.320 6.557 1.00 72.19 89 VAL A C 1
ATOM 735 O O . VAL A 1 89 ? 17.709 15.117 6.287 1.00 72.19 89 VAL A O 1
ATOM 738 N N . VAL A 1 90 ? 15.530 15.117 5.698 1.00 79.19 90 VAL A N 1
ATOM 739 C CA . VAL A 1 90 ? 15.732 14.776 4.292 1.00 79.19 90 VAL A CA 1
ATOM 740 C C . VAL A 1 90 ? 15.543 16.038 3.456 1.00 79.19 90 VAL A C 1
ATOM 742 O O . VAL A 1 90 ? 14.487 16.670 3.489 1.00 79.19 90 VAL A O 1
ATOM 745 N N . GLU A 1 91 ? 16.583 16.428 2.725 1.00 86.88 91 GLU A N 1
ATOM 746 C CA . GLU A 1 91 ? 16.511 17.520 1.754 1.00 86.88 91 GLU A CA 1
ATOM 747 C C . GLU A 1 91 ? 16.176 16.992 0.357 1.00 86.88 91 GLU A C 1
ATOM 749 O O . GLU A 1 91 ? 16.486 15.850 0.019 1.00 86.88 91 GLU A O 1
ATOM 754 N N . GLN A 1 92 ? 15.586 17.846 -0.485 1.00 93.31 92 GLN A N 1
ATOM 755 C CA . GLN A 1 92 ? 15.335 17.487 -1.879 1.00 93.31 92 GLN A CA 1
ATOM 756 C C . GLN A 1 92 ? 16.641 17.226 -2.640 1.00 93.31 92 GLN A C 1
ATOM 758 O O . GLN A 1 92 ? 17.590 18.018 -2.548 1.00 93.31 92 GLN A O 1
ATOM 763 N N . ASP A 1 93 ? 16.652 16.189 -3.477 1.00 94.62 93 ASP A N 1
ATOM 764 C CA . ASP A 1 93 ? 17.774 15.852 -4.354 1.00 94.62 93 ASP A CA 1
ATOM 765 C C . ASP A 1 93 ? 17.976 16.879 -5.497 1.00 94.62 93 ASP A C 1
ATOM 767 O O . ASP A 1 93 ? 17.400 17.976 -5.514 1.00 94.62 93 ASP A O 1
ATOM 771 N N . ALA A 1 94 ? 18.865 16.584 -6.449 1.00 94.44 94 ALA A N 1
ATOM 772 C CA . ALA A 1 94 ? 19.144 17.474 -7.583 1.00 94.44 94 ALA A CA 1
ATOM 773 C C . ALA A 1 94 ? 17.954 17.626 -8.557 1.00 94.44 94 ALA A C 1
ATOM 775 O O . ALA A 1 94 ? 17.831 18.653 -9.240 1.00 94.44 94 ALA A O 1
ATOM 776 N N . GLU A 1 95 ? 17.072 16.628 -8.615 1.00 96.25 95 GLU A N 1
ATOM 777 C CA . GLU A 1 95 ? 15.875 1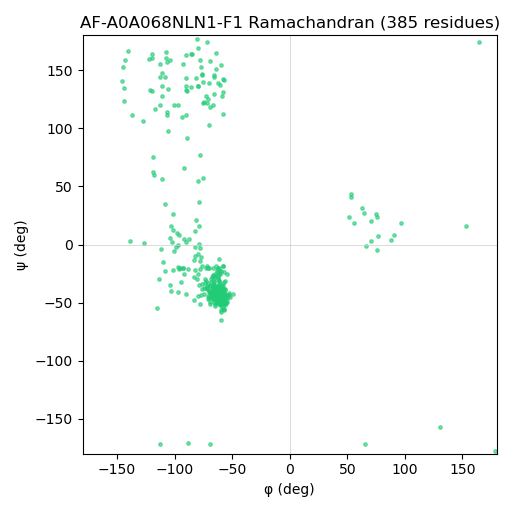6.598 -9.458 1.00 96.25 95 GLU A CA 1
ATOM 778 C C . GLU A 1 95 ? 14.606 17.021 -8.702 1.00 96.25 95 GLU A C 1
ATOM 780 O O . GLU A 1 95 ? 13.531 17.093 -9.296 1.00 96.25 95 GLU A O 1
ATOM 785 N N . GLY A 1 96 ? 14.739 17.352 -7.415 1.00 95.88 96 GLY A N 1
ATOM 786 C CA . GLY A 1 96 ? 13.669 17.858 -6.566 1.00 95.88 96 GLY A CA 1
ATOM 787 C C . GLY A 1 96 ? 12.877 16.783 -5.821 1.00 95.88 96 GLY A C 1
ATOM 788 O O . GLY A 1 96 ? 11.878 17.129 -5.202 1.00 95.88 96 GLY A O 1
ATOM 789 N N . SER A 1 97 ? 13.275 15.513 -5.845 1.00 96.12 97 SER A N 1
ATOM 790 C CA . SER A 1 97 ? 12.599 14.467 -5.061 1.00 96.12 97 SER A CA 1
ATOM 791 C C . SER A 1 97 ? 12.973 14.546 -3.575 1.00 96.12 97 SER A C 1
ATOM 793 O O . SER A 1 97 ? 14.121 14.848 -3.256 1.00 96.12 97 SER A O 1
ATOM 795 N N . PHE A 1 98 ? 12.041 14.214 -2.673 1.00 93.94 98 PHE A N 1
ATOM 796 C CA . PHE A 1 98 ? 12.313 13.988 -1.239 1.00 93.94 98 PHE A CA 1
ATOM 797 C C . PHE A 1 98 ? 12.850 12.575 -0.922 1.00 93.94 98 PHE A C 1
ATOM 799 O O . PHE A 1 98 ? 12.958 12.185 0.238 1.00 93.94 98 PHE A O 1
ATOM 806 N N . GLY A 1 99 ? 13.241 11.814 -1.944 1.00 93.69 99 GLY A N 1
ATOM 807 C CA . GLY A 1 99 ? 13.888 10.508 -1.831 1.00 93.69 99 GLY A CA 1
ATOM 808 C C . GLY A 1 99 ? 15.358 10.518 -2.264 1.00 93.69 99 GLY A C 1
ATOM 809 O O . GLY A 1 99 ? 15.707 9.765 -3.173 1.00 93.69 99 GLY A O 1
ATOM 810 N N . PRO A 1 100 ? 16.246 11.358 -1.694 1.00 92.94 100 PRO A N 1
ATOM 811 C CA . PRO A 1 100 ? 17.631 11.474 -2.155 1.00 92.94 100 PRO A CA 1
ATOM 812 C C . PRO A 1 100 ? 18.444 10.187 -1.971 1.00 92.94 100 PRO A C 1
ATOM 814 O O . PRO A 1 100 ? 19.487 10.037 -2.606 1.00 92.94 100 PRO A O 1
ATOM 817 N N . TYR A 1 101 ? 17.987 9.275 -1.110 1.00 91.94 101 TYR A N 1
ATOM 818 C CA . TYR A 1 101 ? 18.650 8.001 -0.843 1.00 91.94 101 TYR A CA 1
ATOM 819 C C . TYR A 1 101 ? 18.039 6.832 -1.620 1.00 91.94 101 TYR A C 1
ATOM 821 O O . TYR A 1 101 ? 18.566 5.721 -1.555 1.00 91.94 101 TYR A O 1
ATOM 829 N N . HIS A 1 102 ? 16.977 7.090 -2.387 1.00 94.25 102 HIS A N 1
ATOM 830 C CA . HIS A 1 102 ? 16.388 6.108 -3.278 1.00 94.25 102 HIS A CA 1
ATOM 831 C C . HIS A 1 102 ? 17.092 6.083 -4.633 1.00 94.25 102 HIS A C 1
ATOM 833 O O . HIS A 1 102 ? 17.345 7.127 -5.244 1.00 94.25 102 HIS A O 1
ATOM 839 N N . GLU A 1 103 ? 17.373 4.879 -5.132 1.00 94.56 103 GLU A N 1
ATOM 840 C CA . GLU A 1 103 ? 17.842 4.698 -6.513 1.00 94.56 103 GLU A CA 1
ATOM 841 C C . GLU A 1 103 ? 16.646 4.498 -7.451 1.00 94.56 103 GLU A C 1
ATOM 843 O O . GLU A 1 103 ? 16.574 5.109 -8.521 1.00 94.56 103 GLU A O 1
ATOM 848 N N . ALA A 1 104 ? 15.668 3.697 -7.026 1.00 96.38 104 ALA A N 1
ATOM 849 C CA . ALA A 1 104 ? 14.429 3.488 -7.754 1.00 96.38 104 ALA A CA 1
ATOM 850 C C . ALA A 1 104 ? 13.570 4.764 -7.831 1.00 96.38 104 ALA A C 1
ATOM 852 O O . ALA A 1 104 ? 13.253 5.415 -6.835 1.00 96.38 104 ALA A O 1
ATOM 853 N N . TRP A 1 105 ? 13.132 5.103 -9.046 1.00 97.56 105 TRP A N 1
ATOM 854 C CA . TRP A 1 105 ? 12.345 6.316 -9.285 1.00 97.56 105 TRP A CA 1
ATOM 855 C C . TRP A 1 105 ? 10.965 6.292 -8.620 1.00 97.56 105 TRP A C 1
ATOM 857 O O . TRP A 1 105 ? 10.497 7.337 -8.180 1.00 97.56 105 TRP A O 1
ATOM 867 N N . PHE A 1 106 ? 10.305 5.136 -8.533 1.00 97.50 106 PHE A N 1
ATOM 868 C CA . PHE A 1 106 ? 8.988 5.075 -7.899 1.00 97.50 106 PHE A CA 1
ATOM 869 C C . PHE A 1 106 ? 9.065 5.319 -6.387 1.00 97.50 106 PHE A C 1
ATOM 871 O O . PHE A 1 106 ? 8.165 5.933 -5.839 1.00 97.50 106 PHE A O 1
ATOM 878 N N . TYR A 1 107 ? 10.170 4.964 -5.726 1.00 96.31 107 TYR A N 1
ATOM 879 C CA . TYR A 1 107 ? 10.380 5.339 -4.327 1.00 96.31 107 TYR A CA 1
ATOM 880 C C . TYR A 1 107 ? 10.703 6.825 -4.152 1.00 96.31 107 TYR A C 1
ATOM 882 O O . TYR A 1 107 ? 10.311 7.446 -3.170 1.00 96.31 107 TYR A O 1
ATOM 890 N N . LYS A 1 108 ? 11.371 7.445 -5.132 1.00 96.88 108 LYS A N 1
ATOM 891 C CA . LYS A 1 108 ? 11.504 8.909 -5.169 1.00 96.88 108 LYS A CA 1
ATOM 892 C C . LYS A 1 108 ? 10.153 9.612 -5.270 1.00 96.88 108 LYS A C 1
ATOM 894 O O . LYS A 1 108 ? 10.002 10.709 -4.726 1.00 96.88 108 LYS A O 1
ATOM 899 N N . LEU A 1 109 ? 9.222 9.022 -6.015 1.00 97.00 109 LEU A N 1
ATOM 900 C CA . LEU A 1 109 ? 7.854 9.501 -6.175 1.00 97.00 109 LEU A CA 1
ATOM 901 C C . LEU A 1 109 ? 7.061 9.344 -4.875 1.00 97.00 109 LEU A C 1
ATOM 903 O O . LEU A 1 109 ? 6.515 10.339 -4.409 1.00 97.00 109 LEU A O 1
ATOM 907 N N . ASP A 1 110 ? 7.078 8.149 -4.297 1.00 94.62 110 ASP A N 1
ATOM 908 C CA . ASP A 1 110 ? 6.405 7.776 -3.047 1.00 94.62 110 ASP A CA 1
ATOM 909 C C . ASP A 1 110 ? 6.847 8.664 -1.881 1.00 94.62 110 ASP A C 1
ATOM 911 O O . ASP A 1 110 ? 6.065 9.473 -1.379 1.00 94.62 110 ASP A O 1
ATOM 915 N N . ALA A 1 111 ? 8.158 8.724 -1.620 1.00 92.75 111 ALA A N 1
ATOM 916 C CA . ALA A 1 111 ? 8.719 9.628 -0.619 1.00 92.75 111 ALA A CA 1
ATOM 917 C C . ALA A 1 111 ? 8.358 11.102 -0.883 1.00 92.75 111 ALA A C 1
ATOM 919 O O . ALA A 1 111 ? 8.201 11.890 0.043 1.00 92.75 111 ALA A O 1
ATOM 920 N N . THR A 1 112 ? 8.217 11.526 -2.144 1.00 94.81 112 THR A N 1
ATOM 921 C CA . THR A 1 112 ? 7.767 12.897 -2.440 1.00 94.81 112 THR A CA 1
ATOM 922 C C . THR A 1 112 ? 6.286 13.092 -2.123 1.00 94.81 112 THR A C 1
ATOM 924 O O . THR A 1 112 ? 5.920 14.163 -1.641 1.00 94.81 112 THR A O 1
ATOM 927 N N . CYS A 1 113 ? 5.439 12.095 -2.373 1.00 93.62 113 CYS A N 1
ATOM 928 C CA . CYS A 1 113 ? 4.017 12.154 -2.050 1.00 93.62 113 CYS A CA 1
ATOM 929 C C . CYS A 1 113 ? 3.795 12.263 -0.543 1.00 93.62 113 CYS A C 1
ATOM 931 O O . CYS A 1 113 ? 3.031 13.136 -0.135 1.00 93.62 113 CYS A O 1
ATOM 933 N N . ASP A 1 114 ? 4.525 11.498 0.268 1.00 88.88 114 ASP A N 1
ATOM 934 C CA . ASP A 1 114 ? 4.453 11.574 1.734 1.00 88.88 114 ASP A CA 1
ATOM 935 C C . ASP A 1 114 ? 4.780 12.973 2.259 1.00 88.88 114 ASP A C 1
ATOM 937 O O . ASP A 1 114 ? 4.063 13.537 3.085 1.00 88.88 114 ASP A O 1
ATOM 941 N N . TYR A 1 115 ? 5.823 13.607 1.720 1.00 89.50 115 TYR A N 1
ATOM 942 C CA . TYR A 1 115 ? 6.153 14.986 2.089 1.00 89.50 115 TYR A CA 1
ATOM 943 C C . TYR A 1 115 ? 5.058 15.979 1.673 1.00 89.50 115 TYR A C 1
ATOM 945 O O . TYR A 1 115 ? 4.772 16.927 2.405 1.00 89.50 115 TYR A O 1
ATOM 953 N N . LEU A 1 116 ? 4.416 15.771 0.522 1.00 91.19 116 LEU A N 1
ATOM 954 C CA . LEU A 1 116 ? 3.338 16.640 0.046 1.00 91.19 116 LEU A CA 1
ATOM 955 C C . LEU A 1 116 ? 2.024 16.457 0.816 1.00 91.19 116 LEU A C 1
ATOM 957 O O . LEU A 1 116 ? 1.267 17.423 0.924 1.00 91.19 116 LEU A O 1
ATOM 961 N N . VAL A 1 117 ? 1.751 15.261 1.351 1.00 86.75 117 VAL A N 1
ATOM 962 C CA . VAL A 1 117 ? 0.629 15.017 2.280 1.00 86.75 117 VAL A CA 1
ATOM 963 C C . VAL A 1 117 ? 0.750 15.924 3.500 1.00 86.75 117 VAL A C 1
ATOM 965 O O . VAL A 1 117 ? -0.239 16.510 3.929 1.00 86.75 117 VAL A O 1
ATOM 968 N N . ASN A 1 118 ? 1.979 16.136 3.969 1.00 79.19 118 ASN A N 1
ATOM 969 C CA . ASN A 1 118 ? 2.299 17.006 5.102 1.00 79.19 118 ASN A CA 1
ATOM 970 C C . ASN A 1 118 ? 2.318 18.502 4.744 1.00 79.19 118 ASN A C 1
ATOM 972 O O . ASN A 1 118 ? 2.892 19.314 5.467 1.00 79.19 118 ASN A O 1
ATOM 976 N N . GLU A 1 119 ? 1.750 18.868 3.592 1.00 82.75 119 GLU A N 1
ATOM 977 C CA .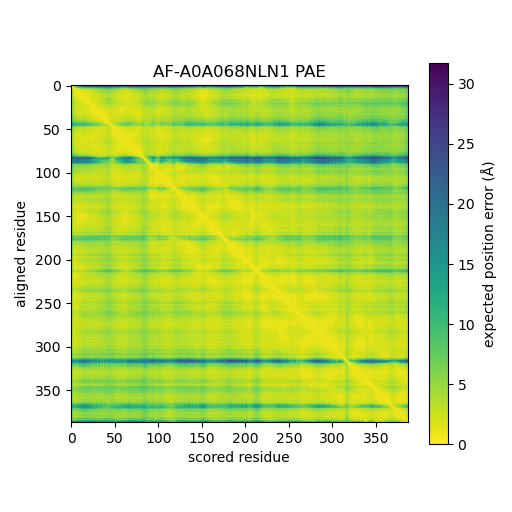 GLU A 1 119 ? 1.742 20.223 3.036 1.00 82.75 119 GLU A CA 1
ATOM 978 C C . GLU A 1 119 ? 3.139 20.873 2.950 1.00 82.75 119 GLU A C 1
ATOM 980 O O . GLU A 1 119 ? 3.271 22.101 2.892 1.00 82.75 119 GLU A O 1
ATOM 985 N N . VAL A 1 120 ? 4.208 20.065 2.894 1.00 84.69 120 VAL A N 1
ATOM 986 C CA . VAL A 1 120 ? 5.571 20.577 2.744 1.00 84.69 120 VAL A CA 1
ATOM 987 C C . VAL A 1 120 ? 5.721 21.151 1.344 1.00 84.69 120 VAL A C 1
ATOM 989 O O . VAL A 1 120 ? 5.631 20.445 0.342 1.00 84.69 120 VAL A O 1
ATOM 992 N N . VAL A 1 121 ? 6.007 22.448 1.268 1.00 87.62 121 VAL A N 1
ATOM 993 C CA . VAL A 1 121 ? 6.216 23.132 -0.009 1.00 87.62 121 VAL A CA 1
ATOM 994 C C . VAL A 1 121 ? 7.590 22.758 -0.582 1.00 87.62 121 VAL A C 1
ATOM 996 O O . VAL A 1 121 ? 8.611 23.037 0.060 1.00 87.62 121 VAL A O 1
ATOM 999 N N . PRO A 1 122 ? 7.663 22.184 -1.800 1.00 91.88 122 PRO A N 1
ATOM 1000 C CA . PRO A 1 122 ? 8.938 21.919 -2.455 1.00 91.88 122 PRO A CA 1
ATOM 1001 C C . PRO A 1 122 ? 9.750 23.206 -2.661 1.00 91.88 122 PRO A C 1
ATOM 1003 O O . PRO A 1 122 ? 9.279 24.175 -3.255 1.00 91.88 122 PRO A O 1
ATOM 1006 N N . LYS A 1 123 ? 11.006 23.203 -2.209 1.00 92.75 123 LYS A N 1
ATOM 1007 C CA . LYS A 1 123 ? 11.994 24.277 -2.417 1.00 92.75 123 LYS A CA 1
ATOM 1008 C C . LYS A 1 123 ? 12.644 24.212 -3.801 1.00 92.75 123 LYS A C 1
ATOM 1010 O O . LYS A 1 123 ? 13.057 25.236 -4.339 1.00 92.75 123 LYS A O 1
ATOM 1015 N N . LYS A 1 124 ? 12.767 23.010 -4.372 1.00 94.69 124 LYS A N 1
ATOM 1016 C CA . LYS A 1 124 ? 13.279 22.758 -5.728 1.00 94.69 124 LYS A CA 1
ATOM 1017 C C . LYS A 1 124 ? 12.148 22.273 -6.646 1.00 94.69 124 LYS A C 1
ATOM 1019 O O . LYS A 1 124 ? 11.268 21.553 -6.170 1.00 94.69 124 LYS A O 1
ATOM 1024 N N . PRO A 1 125 ? 12.177 22.600 -7.953 1.00 94.81 125 PRO A N 1
ATOM 1025 C CA . PRO A 1 125 ? 11.215 22.058 -8.909 1.00 94.81 125 PRO A CA 1
ATOM 1026 C C . PRO A 1 125 ? 11.302 20.529 -8.993 1.00 94.81 125 PRO A C 1
ATOM 1028 O O . PRO A 1 125 ? 12.405 19.990 -9.080 1.00 94.81 125 PRO A O 1
ATOM 1031 N N . LEU A 1 126 ? 10.150 19.852 -9.030 1.00 96.69 126 LEU A N 1
ATOM 1032 C CA . LEU A 1 126 ? 10.019 18.388 -9.103 1.00 96.69 126 LEU A CA 1
ATOM 1033 C C . LEU A 1 126 ? 10.326 17.837 -10.516 1.00 96.69 126 LEU A C 1
ATOM 1035 O O . LEU A 1 126 ? 9.487 17.201 -11.149 1.00 96.69 126 LEU A O 1
ATOM 1039 N N . ARG A 1 127 ? 11.522 18.110 -11.050 1.00 97.44 127 ARG A N 1
ATOM 1040 C CA . ARG A 1 127 ? 11.939 17.739 -12.420 1.00 97.44 127 ARG A CA 1
ATOM 1041 C C . ARG A 1 127 ? 11.985 16.233 -12.658 1.00 97.44 127 ARG A C 1
ATOM 1043 O O . ARG A 1 127 ? 11.815 15.799 -13.793 1.00 97.44 127 ARG A O 1
ATOM 1050 N N . PHE A 1 128 ? 12.136 15.425 -11.608 1.00 97.50 128 PHE A N 1
ATOM 1051 C CA . PHE A 1 128 ? 12.061 13.965 -11.726 1.00 97.50 128 PHE A CA 1
ATOM 1052 C C . PHE A 1 128 ? 10.710 13.477 -12.305 1.00 97.50 128 PHE A C 1
ATOM 1054 O O . PHE A 1 128 ? 10.640 12.364 -12.828 1.00 97.50 128 PHE A O 1
ATOM 1061 N N . LEU A 1 129 ? 9.650 14.302 -12.276 1.00 98.00 129 LEU A N 1
ATOM 1062 C CA . LEU A 1 129 ? 8.343 14.020 -12.889 1.00 98.00 129 LEU A CA 1
ATOM 1063 C C . LEU A 1 129 ? 8.314 14.236 -14.417 1.00 98.00 129 LEU A C 1
ATOM 1065 O O . LEU A 1 129 ? 7.416 13.729 -15.093 1.00 98.00 129 LEU A O 1
ATOM 1069 N N . ASP A 1 130 ? 9.305 14.912 -15.009 1.00 97.81 130 ASP A N 1
ATOM 1070 C CA . ASP A 1 130 ? 9.333 15.217 -16.452 1.00 97.81 130 ASP A CA 1
ATOM 1071 C C . ASP A 1 130 ? 9.339 13.947 -17.323 1.00 97.81 130 ASP A C 1
ATOM 1073 O O . ASP A 1 130 ? 8.862 13.945 -18.469 1.00 97.81 130 ASP A O 1
ATOM 1077 N N . ARG A 1 131 ? 9.824 12.828 -16.768 1.00 97.38 131 ARG A N 1
ATOM 1078 C CA . ARG A 1 131 ? 9.829 11.527 -17.444 1.00 97.38 131 ARG A CA 1
ATOM 1079 C C . ARG A 1 131 ? 8.435 10.951 -17.691 1.00 97.38 131 ARG A C 1
ATOM 1081 O O . ARG A 1 131 ? 8.322 10.108 -18.572 1.00 97.38 131 ARG A O 1
ATOM 1088 N N . ILE A 1 132 ? 7.404 11.395 -16.964 1.00 97.94 132 ILE A N 1
ATOM 1089 C CA . ILE A 1 132 ? 6.002 10.981 -17.163 1.00 97.94 132 ILE A CA 1
ATOM 1090 C C . ILE A 1 132 ? 5.108 12.112 -17.684 1.00 97.94 132 ILE A C 1
ATOM 1092 O O . ILE A 1 132 ? 3.945 11.870 -17.992 1.00 97.94 132 ILE A O 1
ATOM 1096 N N . ASN A 1 133 ? 5.625 13.340 -17.828 1.00 97.94 133 ASN A N 1
ATOM 1097 C CA . ASN A 1 133 ? 4.800 14.538 -18.027 1.00 97.94 133 ASN A CA 1
ATOM 1098 C C . ASN A 1 133 ? 4.267 14.744 -19.469 1.00 97.94 133 ASN A C 1
ATOM 1100 O O . ASN A 1 133 ? 4.182 15.865 -19.967 1.00 97.94 133 ASN A O 1
ATOM 1104 N N . THR A 1 134 ? 3.912 13.663 -20.168 1.00 98.50 134 THR A N 1
ATOM 1105 C CA . THR A 1 134 ? 3.112 13.671 -21.406 1.00 98.50 134 THR A CA 1
ATOM 1106 C C . THR A 1 134 ? 2.214 12.429 -21.440 1.00 98.50 134 THR A C 1
ATOM 1108 O O . THR A 1 134 ? 2.598 11.404 -20.872 1.00 98.50 134 THR A O 1
ATOM 1111 N N . PRO A 1 135 ? 1.049 12.452 -22.121 1.00 98.69 135 PRO A N 1
ATOM 1112 C CA . PRO A 1 135 ? 0.164 11.285 -22.183 1.00 98.69 135 PRO A CA 1
ATOM 1113 C C . PRO A 1 135 ? 0.869 10.002 -22.640 1.00 98.69 135 PRO A C 1
ATOM 1115 O O . PRO A 1 135 ? 0.713 8.952 -22.027 1.00 98.69 135 PRO A O 1
ATOM 1118 N N . ALA A 1 136 ? 1.711 10.098 -23.673 1.00 98.62 136 ALA A N 1
ATOM 1119 C CA . ALA A 1 136 ? 2.458 8.957 -24.191 1.00 98.62 136 ALA A CA 1
ATOM 1120 C C . ALA A 1 136 ? 3.472 8.404 -23.176 1.00 98.62 136 ALA A C 1
ATOM 1122 O O . ALA A 1 136 ? 3.571 7.190 -23.015 1.00 98.62 136 ALA A O 1
ATOM 1123 N N . ARG A 1 137 ? 4.205 9.280 -22.474 1.00 98.69 137 ARG A N 1
ATOM 1124 C CA . ARG A 1 137 ? 5.192 8.868 -21.463 1.00 98.69 137 ARG A CA 1
ATOM 1125 C C . ARG A 1 137 ? 4.529 8.218 -20.252 1.00 98.69 137 ARG A C 1
ATOM 1127 O O . ARG A 1 137 ? 5.000 7.180 -19.796 1.00 98.69 137 ARG A O 1
ATOM 1134 N N . LEU A 1 138 ? 3.425 8.795 -19.776 1.00 98.75 138 LEU A N 1
ATOM 1135 C CA . LEU A 1 138 ? 2.650 8.235 -18.672 1.00 98.75 138 LEU A CA 1
ATOM 1136 C C . LEU A 1 138 ? 2.114 6.842 -19.022 1.00 98.75 138 LEU A C 1
ATOM 1138 O O . LEU A 1 138 ? 2.344 5.894 -18.277 1.00 98.75 138 LEU A O 1
ATOM 1142 N N . LEU A 1 139 ? 1.449 6.696 -20.173 1.00 98.62 139 LEU A N 1
ATOM 1143 C CA . LEU A 1 139 ? 0.906 5.404 -20.598 1.00 98.62 139 LEU A CA 1
ATOM 1144 C C . LEU A 1 139 ? 2.005 4.363 -20.818 1.00 98.62 139 LEU A C 1
ATOM 1146 O O . LEU A 1 139 ? 1.822 3.210 -20.443 1.00 98.62 139 LEU A O 1
ATOM 1150 N N . ALA A 1 140 ? 3.146 4.750 -21.396 1.00 98.50 140 ALA A N 1
ATOM 1151 C CA . ALA A 1 140 ? 4.278 3.843 -21.561 1.00 98.50 140 ALA A CA 1
ATOM 1152 C C . ALA A 1 140 ? 4.768 3.303 -20.207 1.00 98.50 140 ALA A C 1
ATOM 1154 O O . ALA A 1 140 ? 4.953 2.096 -20.070 1.00 98.50 140 ALA A O 1
ATOM 1155 N N . TYR A 1 141 ? 4.906 4.176 -19.205 1.00 98.44 141 TYR A N 1
ATOM 1156 C CA . TYR A 1 141 ? 5.323 3.795 -17.857 1.00 98.44 141 TYR A CA 1
ATOM 1157 C C . TYR A 1 141 ? 4.303 2.879 -17.159 1.00 98.44 141 TYR A C 1
ATOM 1159 O O . TYR A 1 141 ? 4.655 1.784 -16.714 1.00 98.44 141 TYR A O 1
ATOM 1167 N N . LEU A 1 142 ? 3.026 3.274 -17.130 1.00 98.25 142 LEU A N 1
ATOM 1168 C CA . LEU A 1 142 ? 1.963 2.494 -16.486 1.00 98.25 142 LEU A CA 1
ATOM 1169 C C . LEU A 1 142 ? 1.804 1.112 -17.139 1.00 98.25 142 LEU A C 1
ATOM 1171 O O . LEU A 1 142 ? 1.733 0.095 -16.453 1.00 98.25 142 LEU A O 1
ATOM 1175 N N . ASN A 1 143 ? 1.835 1.048 -18.473 1.00 97.38 143 ASN A N 1
ATOM 1176 C CA . ASN A 1 143 ? 1.735 -0.220 -19.196 1.00 97.38 143 ASN A CA 1
ATOM 1177 C C . ASN A 1 143 ? 2.970 -1.110 -19.009 1.00 97.38 143 ASN A C 1
ATOM 1179 O O . ASN A 1 143 ? 2.822 -2.331 -18.997 1.00 97.38 143 ASN A O 1
ATOM 1183 N N . SER A 1 144 ? 4.171 -0.538 -18.843 1.00 96.25 144 SER A N 1
ATOM 1184 C CA . SER A 1 144 ? 5.369 -1.344 -18.565 1.00 96.25 144 SER A CA 1
ATOM 1185 C C . SER A 1 144 ? 5.328 -2.030 -17.198 1.00 96.25 144 SER A C 1
ATOM 1187 O O . SER A 1 144 ? 5.904 -3.107 -17.051 1.00 96.25 144 SER A O 1
ATOM 1189 N N . ASN A 1 145 ? 4.606 -1.444 -16.237 1.00 97.19 145 ASN A N 1
ATOM 1190 C CA . ASN A 1 145 ? 4.451 -1.973 -14.882 1.00 97.19 145 ASN A CA 1
ATOM 1191 C C . ASN A 1 145 ? 3.214 -2.863 -14.702 1.00 97.19 145 ASN A C 1
ATOM 1193 O O . ASN A 1 145 ? 3.185 -3.688 -13.796 1.00 97.19 145 ASN A O 1
ATOM 1197 N N . LEU A 1 146 ? 2.212 -2.754 -15.580 1.00 97.88 146 LEU A N 1
ATOM 1198 C CA . LEU A 1 146 ? 0.981 -3.541 -15.475 1.00 97.88 146 LEU A CA 1
ATOM 1199 C C . LEU A 1 146 ? 1.209 -5.053 -15.628 1.00 97.88 146 LEU A C 1
ATOM 1201 O O . LEU A 1 146 ? 0.508 -5.842 -14.997 1.00 97.88 146 LEU A O 1
ATOM 1205 N N . ILE A 1 147 ? 2.153 -5.458 -16.488 1.00 97.25 147 ILE A N 1
ATOM 1206 C CA . ILE A 1 147 ? 2.400 -6.867 -16.817 1.00 97.25 147 ILE A CA 1
ATOM 1207 C C . ILE A 1 147 ? 3.814 -7.285 -16.391 1.00 97.25 147 ILE A C 1
ATOM 1209 O O . ILE A 1 147 ? 4.806 -6.823 -16.965 1.00 97.25 147 ILE A O 1
ATOM 1213 N N . SER A 1 148 ? 3.892 -8.225 -15.449 1.00 97.75 148 SER A N 1
ATOM 1214 C CA . SER A 1 148 ? 5.118 -8.898 -15.009 1.00 97.75 148 SER A CA 1
ATOM 1215 C C . SER A 1 148 ? 5.380 -10.160 -15.843 1.00 97.75 148 SER A C 1
ATOM 1217 O O . SER A 1 148 ? 4.494 -10.994 -16.042 1.00 97.75 148 SER A O 1
ATOM 1219 N N . ASP A 1 149 ? 6.618 -10.321 -16.309 1.00 97.81 149 ASP A N 1
ATOM 1220 C CA . ASP A 1 149 ? 7.132 -11.529 -16.972 1.00 97.81 149 ASP A CA 1
ATOM 1221 C C . ASP A 1 149 ? 8.289 -12.091 -16.139 1.00 97.81 149 ASP A C 1
ATOM 1223 O O . ASP A 1 149 ? 9.446 -12.100 -16.556 1.00 97.81 149 ASP A O 1
ATOM 1227 N N . VAL A 1 150 ? 7.965 -12.477 -14.901 1.00 98.31 150 VAL A N 1
ATOM 1228 C CA . VAL A 1 150 ? 8.947 -12.793 -13.852 1.00 98.31 150 VAL A CA 1
ATOM 1229 C C . VAL A 1 150 ? 9.912 -13.890 -14.305 1.00 98.31 150 VAL A C 1
ATOM 1231 O O . VAL A 1 150 ? 11.108 -13.794 -14.052 1.00 98.31 150 VAL A O 1
ATOM 1234 N N . ALA A 1 151 ? 9.423 -14.891 -15.040 1.00 97.94 151 ALA A N 1
ATOM 1235 C CA . ALA A 1 151 ? 10.249 -15.989 -15.535 1.00 97.94 151 ALA A CA 1
ATOM 1236 C C . ALA A 1 151 ? 11.313 -15.538 -16.549 1.00 97.94 151 ALA A C 1
ATOM 1238 O O . ALA A 1 151 ? 12.350 -16.185 -16.665 1.00 97.94 151 ALA A O 1
ATOM 1239 N N . ALA A 1 152 ? 11.067 -14.447 -17.280 1.00 97.81 152 ALA A N 1
ATOM 1240 C CA . ALA A 1 152 ? 12.012 -13.896 -18.245 1.00 97.81 152 ALA A CA 1
ATOM 1241 C C . ALA A 1 152 ? 12.888 -12.782 -17.655 1.00 97.81 152 ALA A C 1
ATOM 1243 O O . ALA A 1 152 ? 14.029 -12.619 -18.080 1.00 97.81 152 ALA A O 1
ATOM 1244 N N . THR A 1 153 ? 12.361 -11.992 -16.714 1.00 97.81 153 THR A N 1
ATOM 1245 C CA . THR A 1 153 ? 13.025 -10.765 -16.241 1.00 97.81 153 THR A CA 1
ATOM 1246 C C . THR A 1 153 ? 13.553 -10.841 -14.816 1.00 97.81 153 THR A C 1
ATOM 1248 O O . THR A 1 153 ? 14.324 -9.965 -14.430 1.00 97.81 153 THR A O 1
ATOM 1251 N N . GLY A 1 154 ? 13.125 -11.824 -14.021 1.00 97.94 154 GLY A N 1
ATOM 1252 C CA . GLY A 1 154 ? 13.472 -11.910 -12.603 1.00 97.94 154 GLY A CA 1
ATOM 1253 C C . GLY A 1 154 ? 12.939 -10.725 -11.798 1.00 97.94 154 GLY A C 1
ATOM 1254 O O . GLY A 1 154 ? 13.584 -10.282 -10.853 1.00 97.94 154 GLY A O 1
ATOM 1255 N N . GLU A 1 155 ? 11.799 -10.159 -12.195 1.00 97.88 155 GLU A N 1
ATOM 1256 C CA . GLU A 1 155 ? 11.216 -8.975 -11.560 1.00 97.88 155 GLU A CA 1
ATOM 1257 C C . GLU A 1 155 ? 9.694 -9.069 -11.549 1.00 97.88 155 GLU A C 1
ATOM 1259 O O . GLU A 1 155 ? 9.061 -9.192 -12.601 1.00 97.88 155 GLU A O 1
ATOM 1264 N N . ASP A 1 156 ? 9.122 -8.973 -10.353 1.00 98.00 156 ASP A N 1
ATOM 1265 C CA . ASP A 1 156 ? 7.705 -8.740 -10.148 1.00 98.00 156 ASP A CA 1
ATOM 1266 C C . ASP A 1 156 ? 7.437 -7.239 -9.978 1.00 98.00 156 ASP A C 1
ATOM 1268 O O . ASP A 1 156 ? 7.749 -6.627 -8.958 1.00 98.00 156 ASP A O 1
ATOM 1272 N N . ARG A 1 157 ? 6.801 -6.643 -10.987 1.00 97.44 157 ARG A N 1
ATOM 1273 C CA . ARG A 1 157 ? 6.470 -5.215 -11.029 1.00 97.44 157 ARG A CA 1
ATOM 1274 C C . ARG A 1 157 ? 5.243 -4.841 -10.205 1.00 97.44 157 ARG A C 1
ATOM 1276 O O . ARG A 1 157 ? 4.889 -3.668 -10.167 1.00 97.44 157 ARG A O 1
ATOM 1283 N N . ARG A 1 158 ? 4.593 -5.796 -9.529 1.00 96.75 158 ARG A N 1
ATOM 1284 C CA . ARG A 1 158 ? 3.392 -5.550 -8.716 1.00 96.75 158 ARG A CA 1
ATOM 1285 C C . ARG A 1 158 ? 3.588 -4.451 -7.678 1.00 96.75 158 ARG A C 1
ATOM 1287 O O . ARG A 1 158 ? 2.713 -3.603 -7.528 1.00 96.75 158 ARG A O 1
ATOM 1294 N N . PHE A 1 159 ? 4.723 -4.452 -6.986 1.00 95.81 159 PHE A N 1
ATOM 1295 C CA . PHE A 1 159 ? 4.996 -3.458 -5.951 1.00 95.81 159 PHE A CA 1
ATOM 1296 C C . PHE A 1 159 ? 5.160 -2.045 -6.532 1.00 95.81 159 PHE A C 1
ATOM 1298 O O . PHE A 1 159 ? 4.518 -1.111 -6.058 1.00 95.81 159 PHE A O 1
ATOM 1305 N N . GLU A 1 160 ? 5.937 -1.904 -7.613 1.00 97.44 160 GLU A N 1
ATOM 1306 C CA . GLU A 1 160 ? 6.091 -0.627 -8.326 1.00 97.44 160 GLU A CA 1
ATOM 1307 C C . GLU A 1 160 ? 4.761 -0.157 -8.934 1.00 97.44 160 GLU A C 1
ATOM 1309 O O . GLU A 1 160 ? 4.434 1.023 -8.851 1.00 97.44 160 GLU A O 1
ATOM 1314 N N . LEU A 1 161 ? 3.969 -1.066 -9.511 1.00 97.88 161 LEU A N 1
ATOM 1315 C CA . LEU A 1 161 ? 2.645 -0.752 -10.045 1.00 97.88 161 LEU A CA 1
ATOM 1316 C C . LEU A 1 161 ? 1.718 -0.188 -8.967 1.00 97.88 161 LEU A C 1
ATOM 1318 O O . LEU A 1 161 ? 1.018 0.783 -9.245 1.00 97.88 161 LEU A O 1
ATOM 1322 N N . ASN A 1 162 ? 1.706 -0.805 -7.780 1.00 96.81 162 ASN A N 1
ATOM 1323 C CA . ASN A 1 162 ? 0.897 -0.342 -6.660 1.00 96.81 162 ASN A CA 1
ATOM 1324 C C . ASN A 1 162 ? 1.308 1.083 -6.285 1.00 96.81 162 ASN A C 1
ATOM 1326 O O . ASN A 1 162 ? 0.540 1.999 -6.547 1.00 96.81 162 ASN A O 1
ATOM 1330 N N . LEU A 1 163 ? 2.542 1.279 -5.806 1.00 95.19 163 LEU A N 1
ATOM 1331 C CA . LEU A 1 163 ? 3.004 2.586 -5.326 1.00 95.19 163 LEU A CA 1
ATOM 1332 C C . LEU A 1 163 ? 2.946 3.656 -6.419 1.00 95.19 163 LEU A C 1
ATOM 1334 O O . LEU A 1 163 ? 2.220 4.644 -6.313 1.00 95.19 163 LEU A O 1
ATOM 1338 N N . ALA A 1 164 ? 3.644 3.435 -7.536 1.00 97.12 164 ALA A N 1
ATOM 1339 C CA . ALA A 1 164 ? 3.757 4.457 -8.566 1.00 97.12 164 ALA A CA 1
ATOM 1340 C C . ALA A 1 164 ? 2.417 4.750 -9.243 1.00 97.12 164 ALA A C 1
ATOM 1342 O O . ALA A 1 164 ? 2.119 5.903 -9.557 1.00 97.12 164 ALA A O 1
ATOM 1343 N N . GLY A 1 165 ? 1.610 3.716 -9.496 1.00 96.06 165 GLY A N 1
ATOM 1344 C CA . GLY A 1 165 ? 0.300 3.875 -10.116 1.00 96.06 165 GLY A CA 1
ATOM 1345 C C . GLY A 1 165 ? -0.631 4.720 -9.252 1.00 96.06 165 GLY A C 1
ATOM 1346 O O . GLY A 1 165 ? -1.300 5.620 -9.769 1.00 96.06 165 GLY A O 1
ATOM 1347 N N . THR A 1 166 ? -0.646 4.474 -7.941 1.00 94.00 166 THR A N 1
ATOM 1348 C CA . THR A 1 166 ? -1.544 5.165 -7.016 1.00 94.00 166 THR A CA 1
ATOM 1349 C C . THR A 1 166 ? -1.052 6.564 -6.659 1.00 94.00 166 THR A C 1
ATOM 1351 O O . THR A 1 166 ? -1.860 7.488 -6.589 1.00 94.00 166 THR A O 1
ATOM 1354 N N . ASP A 1 167 ? 0.255 6.786 -6.546 1.00 96.38 167 ASP A N 1
ATOM 1355 C CA . ASP A 1 167 ? 0.807 8.122 -6.303 1.00 96.38 167 ASP A CA 1
ATOM 1356 C C . ASP A 1 167 ? 0.682 9.054 -7.498 1.00 96.38 167 ASP A C 1
ATOM 1358 O O . ASP A 1 167 ? 0.323 10.228 -7.352 1.00 96.38 167 ASP A O 1
ATOM 1362 N N . LEU A 1 168 ? 0.911 8.536 -8.708 1.00 97.12 168 LEU A N 1
ATOM 1363 C CA . LEU A 1 168 ? 0.650 9.304 -9.922 1.00 97.12 168 LEU A CA 1
ATOM 1364 C C . LEU A 1 168 ? -0.823 9.697 -10.009 1.00 97.12 168 LEU A C 1
ATOM 1366 O O . LEU A 1 168 ? -1.118 10.818 -10.423 1.00 97.12 168 LEU A O 1
ATOM 1370 N N . LEU A 1 169 ? -1.737 8.821 -9.583 1.00 94.94 169 LEU A N 1
ATOM 1371 C CA . LEU A 1 169 ? -3.161 9.135 -9.521 1.00 94.94 169 LEU A CA 1
ATOM 1372 C C . LEU A 1 169 ? -3.432 10.321 -8.590 1.00 94.94 169 LEU A C 1
ATOM 1374 O O . LEU A 1 169 ? -4.040 11.291 -9.034 1.00 94.94 169 LEU A O 1
ATOM 1378 N N . ARG A 1 170 ? -2.920 10.303 -7.355 1.00 92.31 170 ARG A N 1
ATOM 1379 C CA . ARG A 1 170 ? -3.070 11.407 -6.381 1.00 92.31 170 ARG A CA 1
ATOM 1380 C C . ARG A 1 170 ? -2.510 12.728 -6.903 1.00 92.31 170 ARG A C 1
ATOM 1382 O O . ARG A 1 170 ? -3.181 13.764 -6.880 1.00 92.31 170 ARG A O 1
ATOM 1389 N N . LEU A 1 171 ? -1.268 12.694 -7.388 1.00 94.44 171 LEU A N 1
ATOM 1390 C CA . LEU A 1 171 ? -0.558 13.882 -7.855 1.00 94.44 171 LEU A CA 1
ATOM 1391 C C . LEU A 1 171 ? -1.243 14.520 -9.062 1.00 94.44 171 LEU A C 1
ATOM 1393 O O . LEU A 1 171 ? -1.399 15.740 -9.103 1.00 94.44 171 LEU A O 1
ATOM 1397 N N . ILE A 1 172 ? -1.646 13.707 -10.042 1.00 95.06 172 ILE A N 1
ATOM 1398 C CA . ILE A 1 172 ? -2.268 14.188 -11.280 1.00 95.06 172 ILE A CA 1
ATOM 1399 C C . ILE A 1 172 ? -3.730 14.587 -11.045 1.00 95.06 172 ILE A C 1
ATOM 1401 O O . ILE A 1 172 ? -4.204 15.542 -11.667 1.00 95.06 172 ILE A O 1
ATOM 1405 N N . GLU A 1 173 ? -4.450 13.898 -10.153 1.00 90.88 173 GLU A N 1
ATOM 1406 C CA . GLU A 1 173 ? -5.811 14.285 -9.765 1.00 90.88 173 GLU A CA 1
ATOM 1407 C C . GLU A 1 173 ? -5.830 15.672 -9.112 1.00 90.88 173 GLU A C 1
ATOM 1409 O O . GLU A 1 173 ? -6.786 16.433 -9.312 1.00 90.88 173 GLU A O 1
ATOM 1414 N N . GLY A 1 174 ? -4.734 16.016 -8.425 1.00 86.00 174 GLY A N 1
ATOM 1415 C CA . GLY A 1 174 ? -4.517 17.294 -7.756 1.00 86.00 174 GLY A CA 1
ATOM 1416 C C . GLY A 1 174 ? -4.841 17.256 -6.265 1.00 86.00 174 GLY A C 1
ATOM 1417 O O . GLY A 1 174 ? -5.027 18.315 -5.670 1.00 86.00 174 GLY A O 1
ATOM 1418 N N . SER A 1 175 ? -4.914 16.066 -5.654 1.00 83.75 175 SER A N 1
ATOM 1419 C CA . SER A 1 175 ? -5.141 15.932 -4.209 1.00 83.75 175 SER A CA 1
ATOM 1420 C C . SER A 1 175 ? -3.927 16.367 -3.384 1.00 83.75 175 SER A C 1
ATOM 1422 O O . SER A 1 175 ? -4.069 16.691 -2.210 1.00 83.75 175 SER A O 1
ATOM 1424 N N . LEU A 1 176 ? -2.739 16.395 -3.997 1.00 86.62 176 LEU A N 1
ATOM 1425 C CA . LEU A 1 176 ? -1.487 16.825 -3.379 1.00 86.62 176 LEU A CA 1
ATOM 1426 C C . LEU A 1 176 ? -1.009 18.148 -3.989 1.00 86.62 176 LEU A C 1
ATOM 1428 O O . LEU A 1 176 ? -0.863 18.280 -5.209 1.00 86.62 176 LEU A O 1
ATOM 1432 N N . LYS A 1 177 ? -0.720 19.135 -3.135 1.00 87.50 177 LYS A N 1
ATOM 1433 C CA . LYS A 1 177 ? -0.263 20.473 -3.544 1.00 87.50 177 LYS A CA 1
ATOM 1434 C C . LYS A 1 177 ? 1.222 20.455 -3.924 1.00 87.50 177 LYS A C 1
ATOM 1436 O O . LYS A 1 177 ? 2.073 20.914 -3.175 1.00 87.50 177 LYS A O 1
ATOM 1441 N N . SER A 1 178 ? 1.542 19.950 -5.113 1.00 88.31 178 SER A N 1
ATOM 1442 C CA . SER A 1 178 ? 2.938 19.794 -5.562 1.00 88.31 178 SER A CA 1
ATOM 1443 C C . SER A 1 178 ? 3.578 21.062 -6.143 1.00 88.31 178 SER A C 1
ATOM 1445 O O . SER A 1 178 ? 4.800 21.151 -6.243 1.00 88.31 178 SER A O 1
ATOM 1447 N N . GLY A 1 179 ? 2.772 22.020 -6.616 1.00 88.75 179 GLY A N 1
ATOM 1448 C CA . GLY A 1 179 ? 3.250 23.166 -7.406 1.00 88.75 179 GLY A CA 1
ATOM 1449 C C . GLY A 1 179 ? 3.818 22.794 -8.788 1.00 88.75 179 GLY A C 1
ATOM 1450 O O . GLY A 1 179 ? 4.207 23.680 -9.554 1.00 88.75 179 GLY A O 1
ATOM 1451 N N . TYR A 1 180 ? 3.847 21.505 -9.140 1.00 94.06 180 TYR A N 1
ATOM 1452 C CA . TYR A 1 180 ? 4.325 21.014 -10.426 1.00 94.06 180 TYR A CA 1
ATOM 1453 C C . TYR A 1 180 ? 3.258 21.193 -11.511 1.00 94.06 180 TYR A C 1
ATOM 1455 O O . TYR A 1 180 ? 2.076 20.911 -11.312 1.00 94.06 180 TYR A O 1
ATOM 1463 N N . LYS A 1 181 ? 3.673 21.660 -12.693 1.00 94.62 181 LYS A N 1
ATOM 1464 C CA . LYS A 1 181 ? 2.770 21.881 -13.828 1.00 94.62 181 LYS A CA 1
ATOM 1465 C C . LYS A 1 181 ? 2.667 20.616 -14.676 1.00 94.62 181 LYS A C 1
ATOM 1467 O O . LYS A 1 181 ? 3.445 20.414 -15.611 1.00 94.62 181 LYS A O 1
ATOM 1472 N N . PHE A 1 182 ? 1.682 19.783 -14.362 1.00 96.62 182 PHE A N 1
ATOM 1473 C CA . PHE A 1 182 ? 1.338 18.639 -15.197 1.00 96.62 182 PHE A CA 1
ATOM 1474 C C . PHE A 1 182 ? 0.787 19.075 -16.558 1.00 96.62 182 PHE A C 1
ATOM 1476 O O . PHE A 1 182 ? 0.055 20.061 -16.672 1.00 96.62 182 PHE A O 1
ATOM 1483 N N . HIS A 1 183 ? 1.112 18.313 -17.600 1.00 97.81 183 HIS A N 1
ATOM 1484 C CA . HIS A 1 183 ? 0.519 18.482 -18.917 1.00 97.81 183 HIS A CA 1
ATOM 1485 C C . HIS A 1 183 ? -1.014 18.323 -18.805 1.00 97.81 183 HIS A C 1
ATOM 1487 O O . HIS A 1 183 ? -1.485 17.333 -18.239 1.00 97.81 183 HIS A O 1
ATOM 1493 N N . PRO A 1 184 ? -1.825 19.241 -19.367 1.00 96.94 184 PRO A N 1
ATOM 1494 C CA . PRO A 1 184 ? -3.262 19.337 -19.068 1.00 96.94 184 PRO A CA 1
ATOM 1495 C C . PRO A 1 184 ? -4.069 18.081 -19.433 1.00 96.94 184 PRO A C 1
ATOM 1497 O O . PRO A 1 184 ? -5.100 17.799 -18.831 1.00 96.94 184 PRO A O 1
ATOM 1500 N N . ALA A 1 185 ? -3.590 17.289 -20.396 1.00 98.12 185 ALA A N 1
ATOM 1501 C CA . ALA A 1 185 ? -4.224 16.028 -20.790 1.00 98.12 185 ALA A CA 1
ATOM 1502 C C . ALA A 1 185 ? -3.971 14.842 -19.831 1.00 98.12 185 ALA A C 1
ATOM 1504 O O . ALA A 1 185 ? -4.607 13.799 -19.994 1.00 98.12 185 ALA A O 1
ATOM 1505 N N . LEU A 1 186 ? -3.058 14.948 -18.855 1.00 98.06 186 LEU A N 1
ATOM 1506 C CA . LEU A 1 186 ? -2.687 13.805 -18.007 1.00 98.06 186 LEU A CA 1
ATOM 1507 C C . LEU A 1 186 ? -3.824 13.333 -17.110 1.00 98.06 186 LEU A C 1
ATOM 1509 O O . LEU A 1 186 ? -4.005 12.128 -16.979 1.00 98.06 186 LEU A O 1
ATOM 1513 N N . LYS A 1 187 ? -4.635 14.255 -16.577 1.00 96.44 187 LYS A N 1
ATOM 1514 C CA . LYS A 1 187 ? -5.791 13.901 -15.745 1.00 96.44 187 LYS A CA 1
ATOM 1515 C C . LYS A 1 187 ? -6.761 12.991 -16.492 1.00 96.44 187 LYS A C 1
ATOM 1517 O O . LYS A 1 187 ? -7.074 11.906 -16.023 1.00 96.44 187 LYS A O 1
ATOM 1522 N N . LYS A 1 188 ? -7.152 13.361 -17.714 1.00 97.00 188 LYS A N 1
ATOM 1523 C CA . LYS A 1 188 ? -7.977 12.479 -18.553 1.00 97.00 188 LYS A CA 1
ATOM 1524 C C . LYS A 1 188 ? -7.259 11.161 -18.867 1.00 97.00 188 LYS A C 1
ATOM 1526 O O . LYS A 1 188 ? -7.869 10.103 -18.796 1.00 97.00 188 LYS A O 1
ATOM 1531 N N . THR A 1 189 ? -5.967 11.228 -19.187 1.00 98.38 189 THR A N 1
ATOM 1532 C CA . THR A 1 189 ? -5.173 10.056 -19.588 1.00 98.38 189 THR A CA 1
ATOM 1533 C C . THR A 1 189 ? -5.113 8.991 -18.492 1.00 98.38 189 THR A C 1
ATOM 1535 O O . THR A 1 189 ? -5.333 7.817 -18.781 1.00 98.38 189 THR A O 1
ATOM 1538 N N . ILE A 1 190 ? -4.831 9.383 -17.244 1.00 97.56 190 ILE A N 1
ATOM 1539 C CA . ILE A 1 190 ? -4.735 8.426 -16.137 1.00 97.56 190 ILE A CA 1
ATOM 1540 C C . ILE A 1 190 ? -6.103 7.841 -15.782 1.00 97.56 190 ILE A C 1
ATOM 1542 O O . ILE A 1 190 ? -6.208 6.632 -15.613 1.00 97.56 190 ILE A O 1
ATOM 1546 N N . HIS A 1 191 ? -7.162 8.658 -15.771 1.00 96.38 191 HIS A N 1
ATOM 1547 C CA . HIS A 1 191 ? -8.532 8.187 -15.536 1.00 96.38 191 HIS A CA 1
ATOM 1548 C C . HIS A 1 191 ? -8.983 7.179 -16.594 1.00 96.38 191 HIS A C 1
ATOM 1550 O O . HIS A 1 191 ? -9.487 6.108 -16.254 1.00 96.38 191 HIS A O 1
ATOM 1556 N N . ASP A 1 192 ? -8.747 7.479 -17.875 1.00 97.19 192 ASP A N 1
ATOM 1557 C CA . ASP A 1 192 ? -9.072 6.558 -18.963 1.00 97.19 192 ASP A CA 1
ATOM 1558 C C . ASP A 1 192 ? -8.314 5.232 -18.811 1.00 97.19 192 ASP A C 1
ATOM 1560 O O . ASP A 1 192 ? -8.890 4.172 -19.052 1.00 97.19 192 ASP A O 1
ATOM 1564 N N . TRP A 1 193 ? -7.041 5.269 -18.408 1.00 97.94 193 TRP A N 1
ATOM 1565 C CA . TRP A 1 193 ? -6.244 4.061 -18.199 1.00 97.94 193 TRP A CA 1
ATOM 1566 C C . TRP A 1 193 ? -6.728 3.242 -16.994 1.00 97.94 193 TRP A C 1
ATOM 1568 O O . TRP A 1 193 ? -6.903 2.030 -17.119 1.00 97.94 193 TRP A O 1
ATOM 1578 N N . VAL A 1 194 ? -7.019 3.890 -15.861 1.00 96.75 194 VAL A N 1
ATOM 1579 C CA . VAL A 1 194 ? -7.566 3.242 -14.657 1.00 96.75 194 VAL A CA 1
ATOM 1580 C C . VAL A 1 194 ? -8.855 2.489 -15.002 1.00 96.75 194 VAL A C 1
ATOM 1582 O O . VAL A 1 194 ? -8.971 1.299 -14.715 1.00 96.75 194 VAL A O 1
ATOM 1585 N N . VAL A 1 195 ? -9.801 3.149 -15.676 1.00 94.56 195 VAL A N 1
ATOM 1586 C CA . VAL A 1 195 ? -11.133 2.586 -15.952 1.00 94.56 195 VAL A CA 1
ATOM 1587 C C . VAL A 1 195 ? -11.127 1.560 -17.086 1.00 94.56 195 VAL A C 1
ATOM 1589 O O . VAL A 1 195 ? -11.796 0.530 -16.984 1.00 94.56 195 VAL A O 1
ATOM 1592 N N . ASN A 1 196 ? -10.418 1.838 -18.183 1.00 95.69 196 ASN A N 1
ATOM 1593 C CA . ASN A 1 196 ? -10.531 1.035 -19.406 1.00 95.69 196 ASN A CA 1
ATOM 1594 C C . ASN A 1 196 ? -9.453 -0.044 -19.531 1.00 95.69 196 ASN A C 1
ATOM 1596 O O . ASN A 1 196 ? -9.649 -1.005 -20.276 1.00 95.69 196 ASN A O 1
ATOM 1600 N N . THR A 1 197 ? -8.332 0.105 -18.823 1.00 96.62 197 THR A N 1
ATOM 1601 C CA . THR A 1 197 ? -7.193 -0.812 -18.928 1.00 96.62 197 THR A CA 1
ATOM 1602 C C . THR A 1 197 ? -6.964 -1.559 -17.625 1.00 96.62 197 THR A C 1
ATOM 1604 O O . THR A 1 197 ? -6.921 -2.786 -17.640 1.00 96.62 197 THR A O 1
ATOM 1607 N N . TRP A 1 198 ? -6.814 -0.846 -16.507 1.00 97.44 198 TRP A N 1
ATOM 1608 C CA . TRP A 1 198 ? -6.335 -1.455 -15.266 1.00 97.44 198 TRP A CA 1
ATOM 1609 C C . TRP A 1 198 ? -7.423 -2.228 -14.516 1.00 97.44 198 TRP A C 1
ATOM 1611 O O . TRP A 1 198 ? -7.173 -3.356 -14.086 1.00 97.44 198 TRP A O 1
ATOM 1621 N N . GLN A 1 199 ? -8.630 -1.660 -14.394 1.00 97.56 199 GLN A N 1
ATOM 1622 C CA . GLN A 1 199 ? -9.717 -2.289 -13.646 1.00 97.56 199 GLN A CA 1
ATOM 1623 C C . GLN A 1 199 ? -10.195 -3.579 -14.326 1.00 97.56 199 GLN A C 1
ATOM 1625 O O . GLN A 1 199 ? -10.708 -3.565 -15.450 1.00 97.56 199 GLN A O 1
ATOM 1630 N N . ASP A 1 200 ? -10.099 -4.708 -13.626 1.00 96.69 200 ASP A N 1
ATOM 1631 C CA . ASP A 1 200 ? -10.584 -5.982 -14.144 1.00 96.69 200 ASP A CA 1
ATOM 1632 C C . ASP A 1 200 ? -12.125 -6.015 -14.167 1.00 96.69 200 ASP A C 1
ATOM 1634 O O . ASP A 1 200 ? -12.769 -5.878 -13.122 1.00 96.69 200 ASP A O 1
ATOM 1638 N N . PRO A 1 201 ? -12.771 -6.228 -15.329 1.00 95.19 201 PRO A N 1
ATOM 1639 C CA . PRO A 1 201 ? -14.224 -6.228 -15.408 1.00 95.19 201 PRO A CA 1
ATOM 1640 C C . PRO A 1 201 ? -14.910 -7.358 -14.640 1.00 95.19 201 PRO A C 1
ATOM 1642 O O . PRO A 1 201 ? -16.078 -7.195 -14.274 1.00 95.19 201 PRO A O 1
ATOM 1645 N N . GLN A 1 202 ? -14.218 -8.480 -14.418 1.00 95.25 202 GLN A N 1
ATOM 1646 C CA . GLN A 1 202 ? -14.779 -9.654 -13.757 1.00 95.25 202 GLN A CA 1
ATOM 1647 C C . G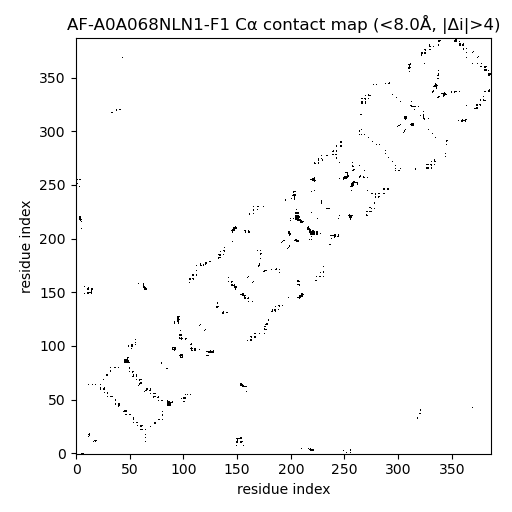LN A 1 202 ? -14.845 -9.465 -12.239 1.00 95.25 202 GLN A C 1
ATOM 1649 O O . GLN A 1 202 ? -15.904 -9.656 -11.636 1.00 95.25 202 GLN A O 1
ATOM 1654 N N . THR A 1 203 ? -13.725 -9.078 -11.631 1.00 97.06 203 THR A N 1
ATOM 1655 C CA . THR A 1 203 ? -13.601 -8.912 -10.175 1.00 97.06 203 THR A CA 1
ATOM 1656 C C . THR A 1 203 ? -13.890 -7.491 -9.697 1.00 97.06 203 THR A C 1
ATOM 1658 O O . THR A 1 203 ? -14.222 -7.298 -8.530 1.00 97.06 203 THR A O 1
ATOM 1661 N N . GLY A 1 204 ? -13.801 -6.499 -10.588 1.00 97.62 204 GLY A N 1
ATOM 1662 C CA . GLY A 1 204 ? -13.847 -5.074 -10.258 1.00 97.62 204 GLY A CA 1
ATOM 1663 C C . GLY A 1 204 ? -12.554 -4.539 -9.638 1.00 97.62 204 GLY A C 1
ATOM 1664 O O . GLY A 1 204 ? -12.464 -3.336 -9.405 1.00 97.62 204 GLY A O 1
ATOM 1665 N N . PHE A 1 205 ? -11.578 -5.408 -9.373 1.00 98.12 205 PHE A N 1
ATOM 1666 C CA . PHE A 1 205 ? -10.342 -5.069 -8.681 1.00 98.12 205 PHE A CA 1
ATOM 1667 C C . PHE A 1 205 ? -9.282 -4.500 -9.620 1.00 98.12 205 PHE A C 1
ATOM 1669 O O . PHE A 1 205 ? -9.338 -4.644 -10.845 1.00 98.12 205 PHE A O 1
ATOM 1676 N N . PHE A 1 206 ? -8.292 -3.883 -8.991 1.00 98.31 206 PHE A N 1
ATOM 1677 C CA . PHE A 1 206 ? -7.023 -3.491 -9.579 1.00 98.31 206 PHE A CA 1
ATOM 1678 C C . PHE A 1 206 ? -5.940 -4.469 -9.114 1.00 98.31 206 PHE A C 1
ATOM 1680 O O . PHE A 1 206 ? -6.107 -5.165 -8.113 1.00 98.31 206 PHE A O 1
ATOM 1687 N N . GLY A 1 207 ? -4.841 -4.549 -9.854 1.00 97.00 207 GLY A N 1
ATOM 1688 C CA . GLY A 1 207 ? -3.724 -5.431 -9.523 1.00 97.00 207 GLY A CA 1
ATOM 1689 C C . GLY A 1 207 ? -2.766 -5.626 -10.689 1.00 97.00 207 GLY A C 1
ATOM 1690 O O . GLY A 1 207 ? -3.018 -5.156 -11.803 1.00 97.00 207 GLY A O 1
ATOM 1691 N N . ALA A 1 208 ? -1.665 -6.324 -10.426 1.00 96.25 208 ALA A N 1
ATOM 1692 C CA . ALA A 1 208 ? -0.701 -6.704 -11.451 1.00 96.25 208 ALA A CA 1
ATOM 1693 C C . ALA A 1 208 ? -1.206 -7.884 -12.283 1.00 96.25 208 ALA A C 1
ATOM 1695 O O . ALA A 1 208 ? -1.997 -8.720 -11.823 1.00 96.25 208 ALA A O 1
ATOM 1696 N N . TRP A 1 209 ? -0.744 -7.961 -13.524 1.00 96.88 209 TRP A N 1
ATOM 1697 C CA . TRP A 1 209 ? -1.006 -9.083 -14.411 1.00 96.88 209 TRP A CA 1
ATOM 1698 C C . TRP A 1 209 ? 0.292 -9.837 -14.665 1.00 96.88 209 TRP A C 1
ATOM 1700 O O . TRP A 1 209 ? 1.356 -9.244 -14.793 1.00 96.88 209 TRP A O 1
ATOM 1710 N N . TYR A 1 210 ? 0.202 -11.153 -14.781 1.00 97.69 210 TYR A N 1
ATOM 1711 C CA . TYR A 1 210 ? 1.366 -12.014 -14.922 1.00 97.69 210 TYR A CA 1
ATOM 1712 C C . TYR A 1 210 ? 1.296 -12.772 -16.231 1.00 97.69 210 TYR A C 1
ATOM 1714 O O . TYR A 1 210 ? 0.265 -13.365 -16.564 1.00 97.69 210 TYR A O 1
ATOM 1722 N N . LYS A 1 211 ? 2.394 -12.771 -16.985 1.00 97.19 211 LYS A N 1
ATOM 1723 C CA . LYS A 1 211 ? 2.546 -13.725 -18.078 1.00 97.19 211 LYS A CA 1
ATOM 1724 C C . LYS A 1 211 ? 2.809 -15.104 -17.499 1.00 97.19 211 LYS A C 1
ATOM 1726 O O . LYS A 1 211 ? 3.722 -15.308 -16.712 1.00 97.19 211 LYS A O 1
ATOM 1731 N N . THR A 1 212 ? 2.005 -16.050 -17.944 1.00 94.56 212 THR A N 1
ATOM 1732 C CA . THR A 1 212 ? 2.111 -17.468 -17.618 1.00 94.56 212 THR A CA 1
ATOM 1733 C C . THR A 1 212 ? 2.329 -18.252 -18.912 1.00 94.56 212 THR A C 1
ATOM 1735 O O . THR A 1 212 ? 2.023 -17.734 -19.994 1.00 94.56 212 THR A O 1
ATOM 1738 N N . PRO A 1 213 ? 2.769 -19.521 -18.846 1.00 91.56 213 PRO A N 1
ATOM 1739 C CA . PRO A 1 213 ? 2.887 -20.367 -20.036 1.00 91.56 213 PRO A CA 1
ATOM 1740 C C . PRO A 1 213 ? 1.591 -20.487 -20.855 1.00 91.56 213 PRO A C 1
ATOM 1742 O O . PRO A 1 213 ? 1.642 -20.736 -22.055 1.00 91.56 213 PRO A O 1
ATOM 1745 N N . THR A 1 214 ? 0.427 -20.299 -20.224 1.00 92.38 214 THR A N 1
ATOM 1746 C CA . THR A 1 214 ? -0.897 -20.436 -20.850 1.00 92.38 214 THR A CA 1
ATOM 1747 C C . THR A 1 214 ? -1.566 -19.102 -21.194 1.00 92.38 214 THR A C 1
ATOM 1749 O O . THR A 1 214 ? -2.701 -19.099 -21.664 1.00 92.38 214 THR A O 1
ATOM 1752 N N . GLY A 1 215 ? -0.907 -17.964 -20.954 1.00 94.00 215 GLY A N 1
ATOM 1753 C CA . GLY A 1 215 ? -1.453 -16.631 -21.230 1.00 94.00 215 GLY A CA 1
ATOM 1754 C C . GLY A 1 215 ? -1.332 -15.667 -20.053 1.00 94.00 215 GLY A C 1
ATOM 1755 O O . GLY A 1 215 ? -0.477 -15.829 -19.188 1.00 94.00 215 GLY A O 1
ATOM 1756 N N . LEU A 1 216 ? -2.179 -14.638 -20.021 1.00 94.75 216 LEU A N 1
ATOM 1757 C CA . LEU A 1 216 ? -2.155 -13.620 -18.969 1.00 94.75 216 LEU A CA 1
ATOM 1758 C C . LEU A 1 216 ? -3.045 -14.001 -17.785 1.00 94.75 216 LEU A C 1
ATOM 1760 O O . LEU A 1 216 ? -4.222 -14.319 -17.950 1.00 94.75 216 LEU A O 1
ATOM 1764 N N . ARG A 1 217 ? -2.493 -13.880 -16.581 1.00 95.19 217 ARG A N 1
ATOM 1765 C CA . ARG A 1 217 ? -3.200 -14.030 -15.313 1.00 95.19 217 ARG A CA 1
ATOM 1766 C C . ARG A 1 217 ? -3.388 -12.661 -14.670 1.00 95.19 217 ARG A C 1
ATOM 1768 O O . ARG A 1 217 ? -2.421 -12.062 -14.215 1.00 95.19 217 ARG A O 1
ATOM 1775 N N . LYS A 1 218 ? -4.629 -12.177 -14.607 1.00 96.00 218 LYS A N 1
ATOM 1776 C CA . LYS A 1 218 ? -4.981 -10.982 -13.825 1.00 96.00 218 LYS A CA 1
ATOM 1777 C C . LYS A 1 218 ? -5.160 -11.350 -12.354 1.00 96.00 218 LYS A C 1
ATOM 1779 O O . LYS A 1 218 ? -5.679 -12.431 -12.063 1.00 96.00 218 LYS A O 1
ATOM 1784 N N . THR A 1 219 ? -4.749 -10.460 -11.457 1.00 97.44 219 THR A N 1
ATOM 1785 C CA . THR A 1 219 ? -4.931 -10.615 -10.008 1.00 97.44 219 THR A CA 1
ATOM 1786 C C . THR A 1 219 ? -5.912 -9.586 -9.457 1.00 97.44 219 THR A C 1
ATOM 1788 O O . THR A 1 219 ? -6.113 -8.531 -10.058 1.00 97.44 219 THR A O 1
ATOM 1791 N N . ALA A 1 220 ? -6.543 -9.920 -8.335 1.00 98.00 220 ALA A N 1
ATOM 1792 C CA . ALA A 1 220 ? -7.371 -9.019 -7.551 1.00 98.00 220 ALA A CA 1
ATOM 1793 C C . ALA A 1 220 ? -6.591 -8.643 -6.287 1.00 98.00 220 ALA A C 1
ATOM 1795 O O . ALA A 1 220 ? -6.541 -9.414 -5.332 1.00 98.00 220 ALA A O 1
ATOM 1796 N N . ASP A 1 221 ? -5.946 -7.481 -6.335 1.00 97.81 221 ASP A N 1
ATOM 1797 C CA . ASP A 1 221 ? -5.040 -6.977 -5.310 1.00 97.81 221 ASP A CA 1
ATOM 1798 C C . ASP A 1 221 ? -5.761 -6.010 -4.364 1.00 97.81 221 ASP A C 1
ATOM 1800 O O . ASP A 1 221 ? -6.300 -4.985 -4.802 1.00 97.81 221 ASP A O 1
ATOM 1804 N N . LEU A 1 222 ? -5.799 -6.350 -3.074 1.00 98.00 222 LEU A N 1
ATOM 1805 C CA . LEU A 1 222 ? -6.509 -5.582 -2.055 1.00 98.00 222 LEU A CA 1
ATOM 1806 C C . LEU A 1 222 ? -5.934 -4.169 -1.917 1.00 98.00 222 LEU A C 1
ATOM 1808 O O . LEU A 1 222 ? -6.691 -3.207 -2.021 1.00 98.00 222 LEU A O 1
ATOM 1812 N N . SER A 1 223 ? -4.613 -4.050 -1.780 1.00 96.38 223 SER A N 1
ATOM 1813 C CA . SER A 1 223 ? -3.930 -2.768 -1.573 1.00 96.38 223 SER A CA 1
ATOM 1814 C C . SER A 1 223 ? -4.071 -1.842 -2.783 1.00 96.38 223 SER A C 1
ATOM 1816 O O . SER A 1 223 ? -4.489 -0.695 -2.633 1.00 96.38 223 SER A O 1
ATOM 1818 N N . CYS A 1 224 ? -3.856 -2.350 -4.006 1.00 97.75 224 CYS A N 1
ATOM 1819 C CA . CYS A 1 224 ? -4.074 -1.540 -5.214 1.00 97.75 224 CYS A CA 1
ATOM 1820 C C . CYS A 1 224 ? -5.523 -1.036 -5.285 1.00 97.75 224 CYS A C 1
ATOM 1822 O O . CYS A 1 224 ? -5.784 0.116 -5.630 1.00 97.75 224 CYS A O 1
ATOM 1824 N N . THR A 1 225 ? -6.483 -1.911 -4.971 1.00 98.50 225 THR A N 1
ATOM 1825 C CA . THR A 1 225 ? -7.909 -1.581 -5.056 1.00 98.50 225 THR A CA 1
ATOM 1826 C C . THR A 1 225 ? -8.320 -0.568 -3.998 1.00 98.50 225 THR A C 1
ATOM 1828 O O . THR A 1 225 ? -9.052 0.371 -4.317 1.00 98.50 225 THR A O 1
ATOM 1831 N N . PHE A 1 226 ? -7.823 -0.722 -2.773 1.00 98.12 226 PHE A N 1
ATOM 1832 C CA . PHE A 1 226 ? -7.993 0.245 -1.700 1.00 98.12 226 PHE A CA 1
ATOM 1833 C C . PHE A 1 226 ? -7.451 1.618 -2.096 1.00 98.12 226 PHE A C 1
ATOM 1835 O O . PHE A 1 226 ? -8.218 2.578 -2.095 1.00 98.12 226 PHE A O 1
ATOM 1842 N N . HIS A 1 227 ? -6.183 1.717 -2.503 1.00 96.88 227 HIS A N 1
ATOM 1843 C CA . HIS A 1 227 ? -5.557 2.997 -2.833 1.00 96.88 227 HIS A CA 1
ATOM 1844 C C . HIS A 1 227 ? -6.286 3.721 -3.968 1.00 96.88 227 HIS A C 1
ATOM 1846 O O . HIS A 1 227 ? -6.600 4.905 -3.851 1.00 96.88 227 HIS A O 1
ATOM 1852 N N . VAL A 1 228 ? -6.629 3.016 -5.052 1.00 97.50 228 VAL A N 1
ATOM 1853 C CA . VAL A 1 228 ? -7.375 3.622 -6.165 1.00 97.50 228 VAL A CA 1
ATOM 1854 C C . VAL A 1 228 ? -8.757 4.098 -5.710 1.00 97.50 228 VAL A C 1
ATOM 1856 O O . VAL A 1 228 ? -9.157 5.214 -6.042 1.00 97.50 228 VAL A O 1
ATOM 1859 N N . ALA A 1 229 ? -9.487 3.289 -4.934 1.00 97.62 229 ALA A N 1
ATOM 1860 C CA . ALA A 1 229 ? -10.788 3.685 -4.402 1.00 97.62 229 ALA A CA 1
ATOM 1861 C C . ALA A 1 229 ? -10.676 4.889 -3.459 1.00 97.62 229 ALA A C 1
ATOM 1863 O O . ALA A 1 229 ? -11.465 5.824 -3.568 1.00 97.62 229 ALA A O 1
ATOM 1864 N N . HIS A 1 230 ? -9.693 4.882 -2.562 1.00 95.62 230 HIS A N 1
ATOM 1865 C CA . HIS A 1 230 ? -9.483 5.923 -1.569 1.00 95.62 230 HIS A CA 1
ATOM 1866 C C . HIS A 1 230 ? -9.100 7.257 -2.217 1.00 95.62 230 HIS A C 1
ATOM 1868 O O . HIS A 1 230 ? -9.744 8.274 -1.958 1.00 95.62 230 HIS A O 1
ATOM 1874 N N . TYR A 1 231 ? -8.120 7.260 -3.123 1.00 94.31 231 TYR A N 1
ATOM 1875 C CA . TYR A 1 231 ? -7.644 8.487 -3.770 1.00 94.31 231 TYR A CA 1
ATOM 1876 C C . TYR A 1 231 ? -8.628 9.072 -4.784 1.00 94.31 231 TYR A C 1
ATOM 1878 O O . TYR A 1 231 ? -8.554 10.259 -5.095 1.00 94.31 231 TYR A O 1
ATOM 1886 N N . LEU A 1 232 ? -9.584 8.270 -5.258 1.00 94.31 232 LEU A N 1
ATOM 1887 C CA . LEU A 1 232 ? -10.709 8.739 -6.067 1.00 94.31 232 LEU A CA 1
ATOM 1888 C C . LEU A 1 232 ? -11.990 8.955 -5.257 1.00 94.31 232 LEU A C 1
ATOM 1890 O O . LEU A 1 232 ? -13.041 9.182 -5.856 1.00 94.31 232 LEU A O 1
ATOM 1894 N N . ASP A 1 233 ? -11.935 8.911 -3.922 1.00 94.00 233 ASP A N 1
ATOM 1895 C CA . ASP A 1 233 ? -13.091 9.150 -3.047 1.00 94.00 233 ASP A CA 1
ATOM 1896 C C . ASP A 1 233 ? -14.297 8.256 -3.411 1.00 94.00 233 ASP A C 1
ATOM 1898 O O . ASP A 1 233 ? -15.438 8.688 -3.575 1.00 94.00 233 ASP A O 1
ATOM 1902 N N . GLY A 1 234 ? -14.010 6.983 -3.673 1.00 95.81 234 GLY A N 1
ATOM 1903 C CA . GLY A 1 234 ? -14.978 5.973 -4.083 1.00 95.81 234 GLY A CA 1
ATOM 1904 C C . GLY A 1 234 ? -15.542 6.135 -5.503 1.00 95.81 234 GLY A C 1
ATOM 1905 O O . GLY A 1 234 ? -16.384 5.332 -5.918 1.00 95.81 234 GLY A O 1
ATOM 1906 N N . LYS A 1 235 ? -15.089 7.129 -6.282 1.00 95.25 235 LYS A N 1
ATOM 1907 C CA . LYS A 1 235 ? -15.576 7.437 -7.645 1.00 95.25 235 LYS A CA 1
ATOM 1908 C C . LYS A 1 235 ? -14.967 6.503 -8.693 1.00 95.25 235 LYS A C 1
ATOM 1910 O O . LYS A 1 235 ? -14.392 6.935 -9.688 1.00 95.25 235 LYS A O 1
ATOM 1915 N N . ILE A 1 236 ? -15.132 5.206 -8.464 1.00 95.94 236 ILE A N 1
ATOM 1916 C CA . ILE A 1 236 ?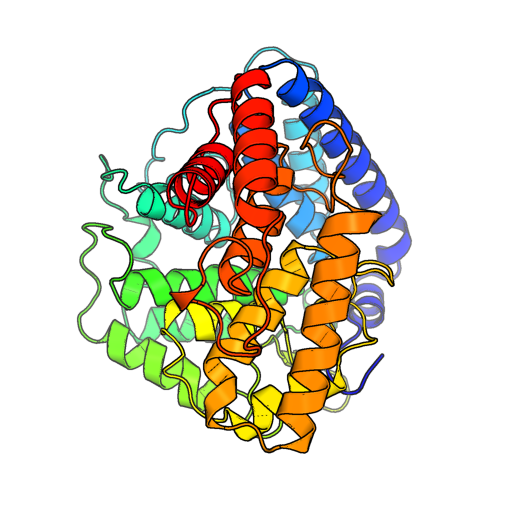 -14.756 4.122 -9.371 1.00 95.94 236 ILE A CA 1
ATOM 1917 C C . ILE A 1 236 ? -15.986 3.300 -9.764 1.00 95.94 236 ILE A C 1
ATOM 1919 O O . ILE A 1 236 ? -17.030 3.336 -9.111 1.00 95.94 236 ILE A O 1
ATOM 1923 N N . GLY A 1 237 ? -15.878 2.561 -10.868 1.00 95.75 237 GLY A N 1
ATOM 1924 C CA . GLY A 1 237 ? -16.931 1.654 -11.316 1.00 95.75 237 GLY A CA 1
ATOM 1925 C C . GLY A 1 237 ? -16.918 0.314 -10.576 1.00 95.75 237 GLY A C 1
ATOM 1926 O O . GLY A 1 237 ? -16.010 0.005 -9.811 1.00 95.75 237 GLY A O 1
ATOM 1927 N N . ARG A 1 238 ? -17.897 -0.541 -10.900 1.00 97.88 238 ARG A N 1
ATOM 1928 C CA . ARG A 1 238 ? -17.912 -1.981 -10.555 1.00 97.88 238 ARG A CA 1
ATOM 1929 C C . ARG A 1 238 ? -17.984 -2.310 -9.059 1.00 97.88 238 ARG A C 1
ATOM 1931 O O . ARG A 1 238 ? -17.599 -3.406 -8.655 1.00 97.88 238 ARG A O 1
ATOM 1938 N N . TRP A 1 239 ? -18.559 -1.425 -8.247 1.00 98.50 239 TRP A N 1
ATOM 1939 C CA . TRP A 1 239 ? -18.787 -1.677 -6.820 1.00 98.50 239 TRP A CA 1
ATOM 1940 C C . TRP A 1 239 ? -19.453 -3.026 -6.497 1.00 98.50 239 TRP A C 1
ATOM 1942 O O . TRP A 1 239 ? -18.954 -3.712 -5.605 1.00 98.50 239 TRP A O 1
ATOM 1952 N N . PRO A 1 240 ? -20.489 -3.498 -7.224 1.00 98.50 240 PRO A N 1
ATOM 1953 C CA . PRO A 1 240 ? -21.043 -4.830 -6.977 1.00 98.50 240 PRO A CA 1
ATOM 1954 C C . PRO A 1 240 ? -20.023 -5.967 -7.139 1.00 98.50 240 PRO A C 1
ATOM 1956 O O . PRO A 1 240 ? -20.084 -6.954 -6.408 1.00 98.50 240 PRO A O 1
ATOM 1959 N N . GLN A 1 241 ? -19.100 -5.862 -8.101 1.00 98.56 241 GLN A N 1
ATOM 1960 C CA . GLN A 1 241 ? -18.014 -6.822 -8.301 1.00 98.56 241 GLN A CA 1
ATOM 1961 C C . GLN A 1 241 ? -16.984 -6.709 -7.172 1.00 98.56 241 GLN A C 1
ATOM 1963 O O . GLN A 1 241 ? -16.648 -7.730 -6.577 1.00 98.56 241 GLN A O 1
ATOM 1968 N N . ILE A 1 242 ? -16.559 -5.485 -6.833 1.00 98.69 242 ILE A N 1
ATOM 1969 C CA . ILE A 1 242 ? -15.588 -5.222 -5.760 1.00 98.69 242 ILE A CA 1
ATOM 1970 C C . ILE A 1 242 ? -16.086 -5.814 -4.441 1.00 98.69 242 ILE A C 1
ATOM 1972 O O . ILE A 1 242 ? -15.396 -6.631 -3.843 1.00 98.69 242 ILE A O 1
ATOM 1976 N N . VAL A 1 243 ? -17.317 -5.502 -4.025 1.00 98.62 243 VAL A N 1
ATOM 1977 C CA . VAL A 1 243 ? -17.913 -6.031 -2.786 1.00 98.62 243 VAL A CA 1
ATOM 1978 C C . VAL A 1 243 ? -17.885 -7.559 -2.757 1.00 98.62 243 VAL A C 1
ATOM 1980 O O . VAL A 1 243 ? -17.495 -8.152 -1.752 1.00 98.62 243 VAL A O 1
ATOM 1983 N N . ARG A 1 244 ? -18.294 -8.217 -3.853 1.00 98.44 244 ARG A N 1
ATOM 1984 C CA . ARG A 1 244 ? -18.278 -9.686 -3.924 1.00 98.44 244 ARG A CA 1
ATOM 1985 C C . ARG A 1 244 ? -16.865 -10.239 -3.790 1.00 98.44 244 ARG A C 1
ATOM 1987 O O . ARG A 1 244 ? -16.683 -11.224 -3.085 1.00 98.44 244 ARG A O 1
ATOM 1994 N N . THR A 1 245 ? -15.894 -9.622 -4.455 1.00 98.50 245 THR A N 1
ATOM 1995 C CA . THR A 1 245 ? -14.503 -10.081 -4.443 1.00 98.50 245 THR A CA 1
ATOM 1996 C C . THR A 1 245 ? -13.851 -9.852 -3.075 1.00 98.50 245 THR A C 1
ATOM 1998 O O . THR A 1 245 ? -13.273 -10.797 -2.547 1.00 98.50 245 THR A O 1
ATOM 2001 N N . VAL A 1 246 ? -14.031 -8.678 -2.445 1.00 98.25 246 VAL A N 1
ATOM 2002 C CA . VAL A 1 246 ? -13.550 -8.390 -1.075 1.00 98.25 246 VAL A CA 1
ATOM 2003 C C . VAL A 1 246 ? -14.088 -9.433 -0.094 1.00 98.25 246 VAL A C 1
ATOM 2005 O O . VAL A 1 246 ? -13.314 -10.050 0.626 1.00 98.25 246 VAL A O 1
ATOM 2008 N N . LEU A 1 247 ? -15.402 -9.692 -0.094 1.00 98.31 247 LEU A N 1
ATOM 2009 C CA . LEU A 1 247 ? -16.010 -10.674 0.815 1.00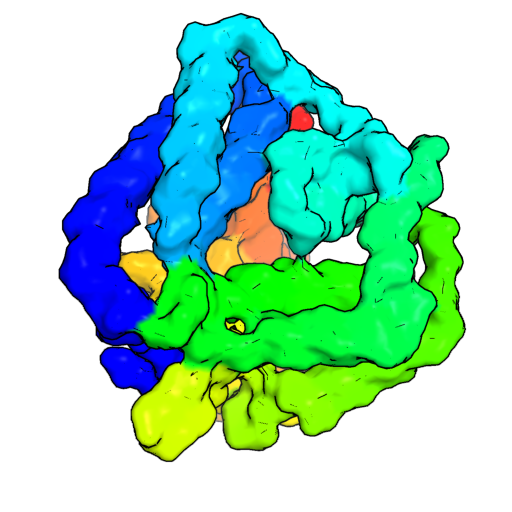 98.31 247 LEU A CA 1
ATOM 2010 C C . LEU A 1 247 ? -15.550 -12.114 0.541 1.00 98.31 247 LEU A C 1
ATOM 2012 O O . LEU A 1 247 ? -15.477 -12.921 1.466 1.00 98.31 247 LEU A O 1
ATOM 2016 N N . ALA A 1 248 ? -15.259 -12.456 -0.716 1.00 97.69 248 ALA A N 1
ATOM 2017 C CA . ALA A 1 248 ? -14.844 -13.801 -1.107 1.00 97.69 248 ALA A CA 1
ATOM 2018 C C . ALA A 1 248 ? -13.376 -14.118 -0.777 1.00 97.69 248 ALA A C 1
ATOM 2020 O O . ALA A 1 248 ? -13.026 -15.294 -0.701 1.00 97.69 248 ALA A O 1
ATOM 2021 N N . MET A 1 249 ? -12.524 -13.106 -0.584 1.00 96.62 249 MET A N 1
ATOM 2022 C CA . MET A 1 249 ? -11.097 -13.288 -0.279 1.00 96.62 249 MET A CA 1
ATOM 2023 C C . MET A 1 249 ? -10.761 -13.230 1.218 1.00 96.62 249 MET A C 1
ATOM 2025 O O . MET A 1 249 ? -9.588 -13.223 1.579 1.00 96.62 249 MET A O 1
ATOM 2029 N N . LYS A 1 250 ? -11.777 -13.201 2.088 1.00 96.12 250 LYS A N 1
ATOM 2030 C CA . LYS A 1 250 ? -11.618 -12.925 3.522 1.00 96.12 250 LYS A CA 1
ATOM 2031 C C . LYS A 1 250 ? -10.649 -13.839 4.282 1.00 96.12 250 LYS A C 1
ATOM 2033 O O . LYS A 1 250 ? -10.009 -13.391 5.219 1.00 96.12 250 LYS A O 1
ATOM 2038 N N . ASP A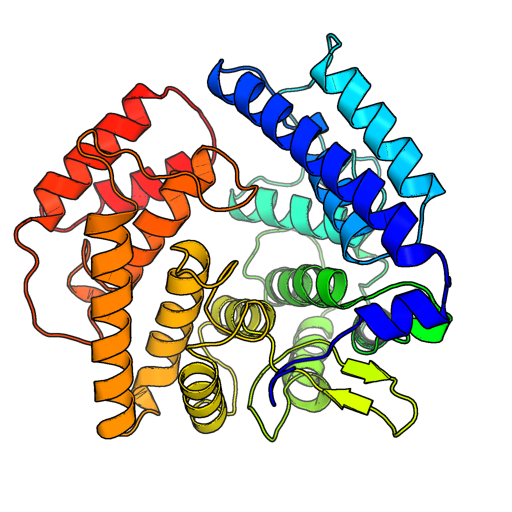 1 251 ? -10.536 -15.098 3.865 1.00 95.31 251 ASP A N 1
ATOM 2039 C CA . ASP A 1 251 ? -9.729 -16.118 4.547 1.00 95.31 251 ASP A CA 1
ATOM 2040 C C . ASP A 1 251 ? -8.396 -16.376 3.811 1.00 95.31 251 ASP A C 1
ATOM 2042 O O . ASP A 1 251 ? -7.781 -17.427 3.978 1.00 95.31 251 ASP A O 1
ATOM 2046 N N . LEU A 1 252 ? -7.989 -15.471 2.912 1.00 96.38 252 LEU A N 1
ATOM 2047 C CA . LEU A 1 252 ? -6.779 -15.605 2.098 1.00 96.38 252 LEU A CA 1
ATOM 2048 C C . LEU A 1 252 ? -5.677 -14.650 2.568 1.00 96.38 252 LEU A C 1
ATOM 2050 O O . LEU A 1 252 ? -5.952 -13.635 3.205 1.00 96.38 252 LEU A O 1
ATOM 2054 N N . GLU A 1 253 ? -4.441 -14.966 2.184 1.00 95.00 253 GLU A N 1
ATOM 2055 C CA . GLU A 1 253 ? -3.266 -14.127 2.430 1.00 95.00 253 GLU A CA 1
ATOM 2056 C C . GLU A 1 253 ? -3.270 -12.851 1.583 1.00 95.00 253 GLU A C 1
ATOM 2058 O O . GLU A 1 253 ? -3.550 -12.869 0.376 1.00 95.00 253 GLU A O 1
ATOM 2063 N N . PHE A 1 254 ? -2.878 -11.757 2.221 1.00 93.88 254 PHE A N 1
ATOM 2064 C CA . PHE A 1 254 ? -2.535 -10.490 1.609 1.00 93.88 254 PHE A CA 1
ATOM 2065 C C . PHE A 1 254 ? -1.387 -10.681 0.600 1.00 93.88 254 PHE A C 1
ATOM 2067 O O . PHE A 1 254 ? -0.482 -11.487 0.827 1.00 93.88 254 PHE A O 1
ATOM 2074 N N . PRO A 1 255 ? -1.400 -9.979 -0.548 1.00 94.62 255 PRO A N 1
ATOM 2075 C CA . PRO A 1 255 ? -2.347 -8.938 -0.966 1.00 94.62 255 PRO A CA 1
ATOM 2076 C C . PRO A 1 255 ? -3.595 -9.462 -1.686 1.00 94.62 255 PRO A C 1
ATOM 2078 O O . PRO A 1 255 ? -4.401 -8.676 -2.179 1.00 94.62 255 PRO A O 1
ATOM 2081 N N . TYR A 1 256 ? -3.765 -10.780 -1.783 1.00 96.19 256 TYR A N 1
ATOM 2082 C CA . TYR A 1 256 ? -4.876 -11.421 -2.496 1.00 96.19 256 TYR A CA 1
ATOM 2083 C C . TYR A 1 256 ? -5.970 -11.914 -1.538 1.00 96.19 256 TYR A C 1
ATOM 2085 O O . TYR A 1 256 ? -6.696 -12.868 -1.842 1.00 96.19 256 TYR A O 1
ATOM 2093 N N . GLY A 1 257 ? -6.049 -11.265 -0.379 1.00 96.56 257 GLY A N 1
ATOM 2094 C CA . GLY A 1 257 ? -6.828 -11.640 0.785 1.00 96.56 257 GLY A CA 1
ATOM 2095 C C . GLY A 1 257 ? -6.619 -10.655 1.930 1.00 96.56 257 GLY A C 1
ATOM 2096 O O . GLY A 1 257 ? -5.941 -9.644 1.757 1.00 96.56 257 GLY A O 1
ATOM 2097 N N . TRP A 1 258 ? -7.252 -10.926 3.070 1.00 96.81 258 TRP A N 1
ATOM 2098 C CA . TRP A 1 258 ? -7.261 -10.017 4.225 1.00 96.81 258 TRP A CA 1
ATOM 2099 C C . TRP A 1 258 ? -6.122 -10.293 5.209 1.00 96.81 258 TRP A C 1
ATOM 2101 O O . TRP A 1 258 ? -5.721 -9.408 5.958 1.00 96.81 258 TRP A O 1
ATOM 2111 N N . LEU A 1 259 ? -5.622 -11.528 5.236 1.00 95.56 259 LEU A N 1
ATOM 2112 C CA . LEU A 1 259 ? -4.784 -12.010 6.324 1.00 95.56 259 LEU A CA 1
ATOM 2113 C C . LEU A 1 259 ? -3.302 -11.748 6.060 1.00 95.56 259 LEU A C 1
ATOM 2115 O O . LEU A 1 259 ? -2.840 -11.872 4.934 1.00 95.56 259 LEU A O 1
ATOM 2119 N N . GLN A 1 260 ? -2.556 -11.423 7.104 1.00 90.75 260 GLN A N 1
ATOM 2120 C CA . GLN A 1 260 ? -1.102 -11.402 7.116 1.00 90.75 260 GLN A CA 1
ATOM 2121 C C . GLN A 1 260 ? -0.608 -12.598 7.922 1.00 90.75 260 GLN A C 1
ATOM 2123 O O . GLN A 1 260 ? -0.869 -12.685 9.122 1.00 90.75 260 GLN A O 1
ATOM 2128 N N . GLU A 1 261 ? 0.068 -13.541 7.265 1.00 90.00 261 GLU A N 1
ATOM 2129 C CA . GLU A 1 261 ? 0.572 -14.765 7.905 1.00 90.00 261 GLU A CA 1
ATOM 2130 C C . GLU A 1 261 ? -0.539 -15.527 8.654 1.00 90.00 261 GLU A C 1
ATOM 2132 O O . GLU A 1 261 ? -0.374 -16.020 9.774 1.00 90.00 261 GLU A O 1
ATOM 2137 N N . GLY A 1 262 ? -1.718 -15.584 8.035 1.00 93.06 262 GLY A N 1
ATOM 2138 C CA . GLY A 1 262 ? -2.911 -16.238 8.560 1.00 93.06 262 GLY A CA 1
ATOM 2139 C C . GLY A 1 262 ? -3.646 -15.469 9.660 1.00 93.06 262 GLY A C 1
ATOM 2140 O O . GLY A 1 262 ? -4.572 -16.027 10.252 1.00 93.06 262 GLY A O 1
ATOM 2141 N N . LYS A 1 263 ? -3.267 -14.220 9.957 1.00 93.25 263 LYS A N 1
ATOM 2142 C CA . LYS A 1 263 ? -3.867 -13.392 11.019 1.00 93.25 263 LYS A CA 1
ATOM 2143 C C . LYS A 1 263 ? -4.426 -12.078 10.482 1.00 93.25 263 LYS A C 1
ATOM 2145 O O . LYS A 1 263 ? -4.049 -11.631 9.408 1.00 93.25 263 LYS A O 1
ATOM 2150 N N . MET A 1 264 ? -5.337 -11.463 11.232 1.00 94.31 264 MET A N 1
ATOM 2151 C CA . MET A 1 264 ? -5.769 -10.088 10.959 1.00 94.31 264 MET A CA 1
ATOM 2152 C C . MET A 1 264 ? -4.630 -9.100 11.257 1.00 94.31 264 MET A C 1
ATOM 2154 O O . MET A 1 264 ? -3.690 -9.429 11.982 1.00 94.31 264 MET A O 1
ATOM 2158 N N . SER A 1 265 ? -4.718 -7.921 10.648 1.00 94.31 265 SER A N 1
ATOM 2159 C CA . SER A 1 265 ? -3.791 -6.800 10.807 1.00 94.31 265 SER A CA 1
ATOM 2160 C C . SER A 1 265 ? -4.610 -5.518 10.747 1.00 94.31 265 SER A C 1
ATOM 2162 O O . SER A 1 265 ? -5.452 -5.373 9.857 1.00 94.31 265 SER A O 1
ATOM 2164 N N . ASN A 1 266 ? -4.362 -4.570 11.652 1.00 95.12 266 ASN A N 1
ATOM 2165 C CA . ASN A 1 266 ? -5.123 -3.319 11.706 1.00 95.12 266 ASN A CA 1
ATOM 2166 C C . ASN A 1 266 ? -4.961 -2.488 10.424 1.00 95.12 266 ASN A C 1
ATOM 2168 O O . ASN A 1 266 ? -5.874 -1.752 10.050 1.00 95.12 266 ASN A O 1
ATOM 2172 N N . HIS A 1 267 ? -3.822 -2.621 9.735 1.00 93.56 267 HIS A N 1
ATOM 2173 C CA . HIS A 1 267 ? -3.587 -1.982 8.440 1.00 93.56 267 HIS A CA 1
ATOM 2174 C C . HIS A 1 267 ? -4.544 -2.546 7.383 1.00 93.56 267 HIS A C 1
ATOM 2176 O O . HIS A 1 267 ? -5.306 -1.806 6.764 1.00 93.56 267 HIS A O 1
ATOM 2182 N N . HIS A 1 268 ? -4.588 -3.869 7.220 1.00 95.38 268 HIS A N 1
ATOM 2183 C CA . HIS A 1 268 ? -5.476 -4.486 6.234 1.00 95.38 268 HIS A CA 1
ATOM 2184 C C . HIS A 1 268 ? -6.952 -4.285 6.598 1.00 95.38 268 HIS A C 1
ATOM 2186 O O . HIS A 1 268 ? -7.788 -4.082 5.716 1.00 95.38 268 HIS A O 1
ATOM 2192 N N . ASP A 1 269 ? -7.280 -4.293 7.890 1.00 97.06 269 ASP A N 1
ATOM 2193 C CA . ASP A 1 269 ? -8.632 -4.037 8.377 1.00 97.06 269 ASP A CA 1
ATOM 2194 C C . ASP A 1 269 ? -9.097 -2.615 8.017 1.00 97.06 269 ASP A C 1
ATOM 2196 O O . ASP A 1 269 ? -10.237 -2.439 7.573 1.00 97.06 269 ASP A O 1
ATOM 2200 N N . LEU A 1 270 ? -8.219 -1.605 8.116 1.00 97.50 270 LEU A N 1
ATOM 2201 C CA . LEU A 1 270 ? -8.496 -0.251 7.622 1.00 97.50 270 LEU A CA 1
ATOM 2202 C C . LEU A 1 270 ? -8.830 -0.260 6.123 1.00 97.50 270 LEU A C 1
ATOM 2204 O O . LEU A 1 270 ? -9.856 0.307 5.722 1.00 97.50 270 LEU A O 1
ATOM 2208 N N . ASP A 1 271 ? -8.012 -0.934 5.311 1.00 97.69 271 ASP A N 1
ATOM 2209 C CA . ASP A 1 271 ? -8.213 -1.023 3.861 1.00 97.69 271 ASP A CA 1
ATOM 2210 C C . ASP A 1 271 ? -9.584 -1.618 3.520 1.00 97.69 271 ASP A C 1
ATOM 2212 O O . ASP A 1 271 ? -10.357 -1.078 2.714 1.00 97.69 271 ASP A O 1
ATOM 2216 N N . ILE A 1 272 ? -9.920 -2.728 4.178 1.00 98.56 272 ILE A N 1
ATOM 2217 C CA . ILE A 1 272 ? -11.163 -3.461 3.949 1.00 98.56 272 ILE A CA 1
ATOM 2218 C C . ILE A 1 272 ? -12.370 -2.631 4.381 1.00 98.56 272 ILE A C 1
ATOM 2220 O O . ILE A 1 272 ? -13.359 -2.560 3.643 1.00 98.56 272 ILE A O 1
ATOM 2224 N N . VAL A 1 273 ? -12.314 -1.969 5.541 1.00 98.50 273 VAL A N 1
ATOM 2225 C CA . VAL A 1 273 ? -13.435 -1.150 6.019 1.00 98.50 273 VAL A CA 1
ATOM 2226 C C . VAL A 1 273 ? -13.665 0.061 5.124 1.00 98.50 273 VAL A C 1
ATOM 2228 O O . VAL A 1 273 ? -14.829 0.360 4.835 1.00 98.50 273 VAL A O 1
ATOM 2231 N N . LYS A 1 274 ? -12.618 0.716 4.604 1.00 98.38 274 LYS A N 1
ATOM 2232 C CA . LYS A 1 274 ? -12.810 1.783 3.606 1.00 98.38 274 LYS A CA 1
ATOM 2233 C C . LYS A 1 274 ? -13.508 1.254 2.354 1.00 98.38 274 LYS A C 1
ATOM 2235 O O . LYS A 1 274 ? -14.467 1.868 1.879 1.00 98.38 274 LYS A O 1
ATOM 2240 N N . LEU A 1 275 ? -13.099 0.090 1.843 1.00 98.75 275 LEU A N 1
ATOM 2241 C CA . LEU A 1 275 ? -13.781 -0.545 0.710 1.00 98.75 275 LEU A CA 1
ATOM 2242 C C . LEU A 1 275 ? -15.239 -0.898 1.038 1.00 98.75 275 LEU A C 1
ATOM 2244 O O . LEU A 1 275 ? -16.119 -0.712 0.192 1.00 98.75 275 LEU A O 1
ATOM 2248 N N . PHE A 1 276 ? -15.532 -1.346 2.261 1.00 98.75 276 PHE A N 1
ATOM 2249 C CA . PHE A 1 276 ? -16.907 -1.558 2.708 1.00 98.75 276 PHE A CA 1
ATOM 2250 C C . PHE A 1 276 ? -17.708 -0.268 2.787 1.00 98.75 276 PHE A C 1
ATOM 2252 O O . PHE A 1 276 ? -18.856 -0.282 2.347 1.00 98.75 276 PHE A O 1
ATOM 2259 N N . ARG A 1 277 ? -17.140 0.837 3.280 1.00 98.50 277 ARG A N 1
ATOM 2260 C CA . ARG A 1 277 ? -17.820 2.136 3.316 1.00 98.50 277 ARG A CA 1
ATOM 2261 C C . ARG A 1 277 ? -18.215 2.578 1.914 1.00 98.50 277 ARG A C 1
ATOM 2263 O O . ARG A 1 277 ? -19.390 2.855 1.675 1.00 98.50 277 ARG A O 1
ATOM 2270 N N . TYR A 1 278 ? -17.258 2.619 0.988 1.00 98.62 278 TYR A N 1
ATOM 2271 C CA . TYR A 1 278 ? -17.526 3.044 -0.386 1.00 98.62 278 TYR A CA 1
ATOM 2272 C C . TYR A 1 278 ? -18.494 2.090 -1.103 1.00 98.62 278 TYR A C 1
ATOM 2274 O O . TYR A 1 278 ? -19.383 2.526 -1.834 1.00 98.62 278 TYR A O 1
ATOM 2282 N N . GLY A 1 279 ? -18.373 0.784 -0.846 1.00 98.50 279 GLY A N 1
ATOM 2283 C CA . GLY A 1 279 ? -19.247 -0.244 -1.404 1.00 98.50 279 GLY A CA 1
ATOM 2284 C C . GLY A 1 279 ? -20.633 -0.328 -0.758 1.00 98.50 279 GLY A C 1
ATOM 2285 O O . GLY A 1 279 ? -21.542 -0.890 -1.368 1.00 98.50 279 GLY A O 1
ATOM 2286 N N . TRP A 1 280 ? -20.836 0.226 0.443 1.00 98.62 280 TRP A N 1
ATOM 2287 C CA . TRP A 1 280 ? -22.048 0.048 1.253 1.00 98.62 280 TRP A CA 1
ATOM 2288 C C . TRP A 1 280 ? -23.364 0.365 0.523 1.00 98.62 280 TRP A C 1
ATOM 2290 O O . TRP A 1 280 ? -24.320 -0.408 0.669 1.00 98.62 280 TRP A O 1
ATOM 2300 N N . PRO A 1 281 ? -23.463 1.437 -0.292 1.00 98.31 281 PRO A N 1
ATOM 2301 C CA . PRO A 1 281 ? -24.677 1.729 -1.058 1.00 98.31 281 PRO A CA 1
ATOM 2302 C C . PRO A 1 281 ? -25.026 0.655 -2.099 1.00 98.31 281 PRO A C 1
ATOM 2304 O O . PRO A 1 281 ? -26.183 0.546 -2.495 1.00 98.31 281 PRO A O 1
ATOM 2307 N N . PHE A 1 282 ? -24.047 -0.148 -2.520 1.00 98.38 282 PHE A N 1
ATOM 2308 C CA . PHE A 1 282 ? -24.173 -1.174 -3.559 1.00 98.38 282 PHE A CA 1
ATOM 2309 C C . PHE A 1 282 ? -24.335 -2.592 -2.997 1.00 98.38 282 PHE A C 1
ATOM 2311 O O . PHE A 1 282 ? -24.534 -3.532 -3.766 1.00 98.38 282 PHE A O 1
ATOM 2318 N N . MET A 1 283 ? -24.232 -2.755 -1.675 1.00 98.69 283 MET A N 1
ATOM 2319 C CA . MET A 1 283 ? -24.393 -4.043 -1.008 1.00 98.69 283 MET A CA 1
ATOM 2320 C C . MET A 1 283 ? -25.870 -4.407 -0.829 1.00 98.69 283 MET A C 1
ATOM 2322 O O . MET A 1 283 ? -26.672 -3.588 -0.362 1.00 98.69 283 MET A O 1
ATOM 2326 N N . ASP A 1 284 ? -26.212 -5.667 -1.103 1.00 98.44 284 ASP A N 1
ATOM 2327 C CA . ASP A 1 284 ? -27.494 -6.238 -0.688 1.00 98.44 284 ASP A CA 1
ATOM 2328 C C . ASP A 1 284 ? -27.547 -6.487 0.837 1.00 98.44 284 ASP A C 1
ATOM 2330 O O . ASP A 1 284 ? -26.568 -6.308 1.568 1.00 98.44 284 ASP A O 1
ATOM 2334 N N . ALA A 1 285 ? -28.713 -6.891 1.351 1.00 98.44 285 ALA A N 1
ATOM 2335 C CA . ALA A 1 285 ? -28.904 -7.110 2.787 1.00 98.44 285 ALA A CA 1
ATOM 2336 C C . ALA A 1 285 ? -27.984 -8.202 3.364 1.00 98.44 285 ALA A C 1
ATOM 2338 O O . ALA A 1 285 ? -27.511 -8.068 4.493 1.00 98.44 285 ALA A O 1
ATOM 2339 N N . ARG A 1 286 ? -27.701 -9.260 2.594 1.00 98.50 286 ARG A N 1
ATOM 2340 C CA . ARG A 1 286 ? -26.832 -10.362 3.018 1.00 98.50 286 ARG A CA 1
ATOM 2341 C C . ARG A 1 286 ? -25.379 -9.906 3.072 1.00 98.50 286 ARG A C 1
ATOM 2343 O O . ARG A 1 286 ? -24.692 -10.200 4.043 1.00 98.50 286 ARG A O 1
ATOM 2350 N N . GLN A 1 287 ? -24.926 -9.174 2.060 1.00 98.75 287 GLN A N 1
ATOM 2351 C CA . GLN A 1 287 ? -23.582 -8.605 2.004 1.00 98.75 287 GLN A CA 1
ATOM 2352 C C . GLN A 1 287 ? -23.357 -7.604 3.137 1.00 98.75 287 GLN A C 1
ATOM 2354 O O . GLN A 1 287 ? -22.324 -7.667 3.798 1.00 98.75 287 GLN A O 1
ATOM 2359 N N . LYS A 1 288 ? -24.343 -6.742 3.429 1.00 98.81 288 LYS A N 1
ATOM 2360 C CA . LYS A 1 288 ? -24.283 -5.841 4.591 1.00 98.81 288 LYS A CA 1
ATOM 2361 C C . LYS A 1 288 ? -24.151 -6.616 5.891 1.00 98.81 288 LYS A C 1
ATOM 2363 O O . LYS A 1 288 ? -23.350 -6.233 6.730 1.00 98.81 288 LYS A O 1
ATOM 2368 N N . GLU A 1 289 ? -24.888 -7.711 6.057 1.00 98.69 289 GLU A N 1
ATOM 2369 C CA . GLU A 1 289 ? -24.776 -8.522 7.270 1.00 98.69 289 GLU A CA 1
ATOM 2370 C C . GLU A 1 289 ? -23.409 -9.205 7.401 1.00 98.69 289 GLU A C 1
ATOM 2372 O O . GLU A 1 289 ? -22.811 -9.186 8.475 1.00 98.69 289 GLU A O 1
ATOM 2377 N N . GLN A 1 290 ? -22.859 -9.721 6.299 1.00 98.62 290 GLN A N 1
ATOM 2378 C CA . GLN A 1 290 ? -21.495 -10.256 6.278 1.00 98.62 290 GLN A CA 1
ATOM 2379 C C . GLN A 1 290 ? -20.455 -9.183 6.623 1.00 98.62 290 GLN A C 1
ATOM 2381 O O . GLN A 1 290 ? -19.577 -9.436 7.445 1.00 98.62 290 GLN A O 1
ATOM 2386 N N . ALA A 1 291 ? -20.581 -7.984 6.049 1.00 98.75 291 ALA A N 1
ATOM 2387 C CA . ALA A 1 291 ? -19.698 -6.859 6.337 1.00 98.75 291 ALA A CA 1
ATOM 2388 C C . ALA A 1 291 ? -19.809 -6.406 7.803 1.00 98.75 291 ALA A C 1
ATOM 2390 O O . ALA A 1 291 ? -18.786 -6.182 8.437 1.00 98.75 291 ALA A O 1
ATOM 2391 N N . ARG A 1 292 ? -21.014 -6.349 8.392 1.00 98.81 292 ARG A N 1
ATOM 2392 C CA . ARG A 1 292 ? -21.181 -6.067 9.833 1.00 98.81 292 ARG A CA 1
ATOM 2393 C C . ARG A 1 292 ? -20.483 -7.104 10.701 1.00 98.81 292 ARG A C 1
ATOM 2395 O O . ARG A 1 292 ? -19.816 -6.738 11.663 1.00 98.81 292 ARG A O 1
ATOM 2402 N N . GLY A 1 293 ? -20.657 -8.387 10.381 1.00 98.56 293 GLY A N 1
ATOM 2403 C CA . GLY A 1 293 ? -19.979 -9.474 11.084 1.00 98.56 293 GLY A CA 1
ATOM 2404 C C . GLY A 1 293 ? -18.459 -9.336 11.010 1.00 98.56 293 GLY A C 1
ATOM 2405 O O . GLY A 1 293 ? -17.794 -9.420 12.036 1.00 98.56 293 GLY A O 1
ATOM 2406 N N . ALA A 1 294 ? -17.926 -9.049 9.819 1.00 98.56 294 ALA A N 1
ATOM 2407 C CA . ALA A 1 294 ? -16.500 -8.820 9.607 1.00 98.56 294 ALA A CA 1
ATOM 2408 C C . ALA A 1 294 ? -15.978 -7.606 10.393 1.00 98.56 294 ALA A C 1
ATOM 2410 O O . ALA A 1 294 ? -15.009 -7.748 11.128 1.00 98.56 294 ALA A O 1
ATOM 2411 N N . ILE A 1 295 ? -16.660 -6.457 10.324 1.00 98.75 295 ILE A N 1
ATOM 2412 C CA . ILE A 1 295 ? -16.264 -5.243 11.055 1.00 98.75 295 ILE A CA 1
ATOM 2413 C C . ILE A 1 295 ? -16.211 -5.503 12.566 1.00 98.75 295 ILE A C 1
ATOM 2415 O O . ILE A 1 295 ? -15.265 -5.081 13.222 1.00 98.75 295 ILE A O 1
ATOM 2419 N N . ARG A 1 296 ? -17.179 -6.241 13.131 1.00 98.50 296 ARG A N 1
ATOM 2420 C CA . ARG A 1 296 ? -17.138 -6.608 14.558 1.00 98.50 296 ARG A CA 1
ATOM 2421 C C . ARG A 1 296 ? -15.928 -7.473 14.905 1.00 98.50 296 ARG A C 1
ATOM 2423 O O . ARG A 1 296 ? -15.333 -7.252 15.952 1.00 98.50 296 ARG A O 1
ATOM 2430 N N . LEU A 1 297 ? -15.564 -8.429 14.049 1.00 98.19 297 LEU A N 1
ATOM 2431 C CA . LEU A 1 297 ? -14.382 -9.271 14.262 1.00 98.19 297 LEU A CA 1
ATOM 2432 C C . LEU A 1 297 ? -13.085 -8.454 14.206 1.00 98.19 297 LEU A C 1
ATOM 2434 O O . LEU A 1 297 ? -12.252 -8.608 15.089 1.00 98.19 297 LEU A O 1
ATOM 2438 N N . MET A 1 298 ? -12.957 -7.547 13.235 1.00 98.31 298 MET A N 1
ATOM 2439 C CA . MET A 1 298 ? -11.806 -6.639 13.107 1.00 98.31 298 MET A CA 1
ATOM 2440 C C . MET A 1 298 ? -11.693 -5.706 14.321 1.00 98.31 298 MET A C 1
ATOM 2442 O O . MET A 1 298 ? -10.624 -5.518 14.893 1.00 98.31 298 MET A O 1
ATOM 2446 N N . MET A 1 299 ? -12.825 -5.169 14.793 1.00 98.31 299 MET A N 1
ATOM 2447 C CA . MET A 1 299 ? -12.862 -4.368 16.019 1.00 98.31 299 MET A CA 1
ATOM 2448 C C . MET A 1 299 ? -12.457 -5.174 17.250 1.00 98.31 299 MET A C 1
ATOM 2450 O O . MET A 1 299 ? -11.731 -4.664 18.099 1.00 98.31 299 MET A O 1
ATOM 2454 N N . ASP A 1 300 ? -12.931 -6.413 17.364 1.00 97.94 300 ASP A N 1
ATOM 2455 C CA . ASP A 1 300 ? -12.556 -7.302 18.459 1.00 97.94 300 ASP A CA 1
ATOM 2456 C C . ASP A 1 300 ? -11.061 -7.626 18.428 1.00 97.94 300 ASP A C 1
ATOM 2458 O O . ASP A 1 300 ? -10.420 -7.543 19.474 1.00 97.94 300 ASP A O 1
ATOM 2462 N N . HIS A 1 301 ? -10.500 -7.918 17.253 1.00 96.94 301 HIS A N 1
ATOM 2463 C CA . HIS A 1 301 ? -9.064 -8.108 17.065 1.00 96.94 301 HIS A CA 1
ATOM 2464 C C . HIS A 1 301 ? -8.281 -6.868 17.530 1.00 96.94 301 HIS A C 1
ATOM 2466 O O . HIS A 1 301 ? -7.483 -6.967 18.464 1.00 96.94 301 HIS A O 1
ATOM 2472 N N . CYS A 1 302 ? -8.598 -5.681 17.002 1.00 97.38 302 CYS A N 1
ATOM 2473 C CA . CYS A 1 302 ? -7.941 -4.429 17.389 1.00 97.38 302 CYS A CA 1
ATOM 2474 C C . CYS A 1 302 ? -8.027 -4.160 18.907 1.00 97.38 302 CYS A C 1
ATOM 2476 O O . CYS A 1 302 ? -7.035 -3.888 19.583 1.00 97.38 302 CYS A O 1
ATOM 2478 N N . LEU A 1 303 ? -9.223 -4.266 19.493 1.00 97.75 303 LEU A N 1
ATOM 2479 C CA . LEU A 1 303 ? -9.456 -3.876 20.887 1.00 97.75 303 LEU A CA 1
ATOM 2480 C C . LEU A 1 303 ? -8.998 -4.915 21.919 1.00 97.75 303 LEU A C 1
ATOM 2482 O O . LEU A 1 303 ? -8.775 -4.539 23.073 1.00 97.75 303 LEU A O 1
ATOM 2486 N N . LYS A 1 304 ? -8.928 -6.202 21.559 1.00 96.44 304 LYS A N 1
ATOM 2487 C CA . LYS A 1 304 ? -8.665 -7.299 22.510 1.00 96.44 304 LYS A CA 1
ATOM 2488 C C . LYS A 1 304 ? -7.335 -8.003 22.277 1.00 96.44 304 LYS A C 1
ATOM 2490 O O . LYS A 1 304 ? -6.781 -8.533 23.236 1.00 96.44 304 LYS A O 1
ATOM 2495 N N . GLU A 1 305 ? -6.850 -8.047 21.041 1.00 94.50 305 GLU A N 1
ATOM 2496 C CA . GLU A 1 305 ? -5.631 -8.780 20.692 1.00 94.50 305 GLU A CA 1
ATOM 2497 C C . GLU A 1 305 ? -4.440 -7.849 20.480 1.00 94.50 305 GLU A C 1
ATOM 2499 O O . GLU A 1 305 ? -3.323 -8.212 20.850 1.00 94.50 305 GLU A O 1
ATOM 2504 N N . THR A 1 306 ? -4.666 -6.652 19.929 1.00 94.94 306 THR A N 1
ATOM 2505 C CA . THR A 1 306 ? -3.580 -5.743 19.531 1.00 94.94 306 THR A CA 1
ATOM 2506 C C . THR A 1 306 ? -3.394 -4.598 20.525 1.00 94.94 306 THR A C 1
ATOM 2508 O O . THR A 1 306 ? -2.260 -4.279 20.881 1.00 94.94 306 THR A O 1
ATOM 2511 N N . LEU A 1 307 ? -4.479 -4.028 21.057 1.00 96.75 307 LEU A N 1
ATOM 2512 C CA . LEU A 1 307 ? -4.443 -2.991 22.090 1.00 96.75 307 LEU A CA 1
ATOM 2513 C C . LEU A 1 307 ? -3.992 -3.540 23.456 1.00 96.75 307 LEU A C 1
ATOM 2515 O O . LEU A 1 307 ? -4.620 -4.418 24.050 1.00 96.75 307 LEU A O 1
ATOM 2519 N N . LYS A 1 308 ? -2.955 -2.928 24.027 1.00 95.94 308 LYS A N 1
ATOM 2520 C CA . LYS A 1 308 ? -2.447 -3.213 25.374 1.00 95.94 308 LYS A CA 1
ATOM 2521 C C . LYS A 1 308 ? -3.125 -2.340 26.429 1.00 95.94 308 LYS A C 1
ATOM 2523 O O . LYS A 1 308 ? -3.713 -1.289 26.158 1.00 95.94 308 LYS A O 1
ATOM 2528 N N . SER A 1 309 ? -3.004 -2.756 27.689 1.00 95.19 309 SER A N 1
ATOM 2529 C CA . SER A 1 309 ? -3.621 -2.066 28.830 1.00 95.19 309 SER A CA 1
ATOM 2530 C C . SER A 1 309 ? -3.116 -0.635 29.045 1.00 95.19 309 SER A C 1
ATOM 2532 O O . SER A 1 309 ? -3.851 0.187 29.588 1.00 95.19 309 SER A O 1
ATOM 2534 N N . ASP A 1 310 ? -1.881 -0.338 28.629 1.00 94.50 310 ASP A N 1
ATOM 2535 C CA . ASP A 1 310 ? -1.261 0.990 28.728 1.00 94.50 310 ASP A CA 1
ATOM 2536 C C . ASP A 1 310 ? -1.670 1.943 27.588 1.00 94.50 310 ASP A C 1
ATOM 2538 O O . ASP A 1 310 ? -1.275 3.103 27.600 1.00 94.50 310 ASP A O 1
ATOM 2542 N N . GLY A 1 311 ? -2.477 1.485 26.622 1.00 94.44 311 GLY A N 1
ATOM 2543 C CA . GLY A 1 311 ? -2.883 2.275 25.458 1.00 94.44 311 GLY A CA 1
ATOM 2544 C C . GLY A 1 311 ? -1.930 2.198 24.265 1.00 94.44 311 GLY A C 1
ATOM 2545 O O . GLY A 1 311 ? -2.176 2.887 23.281 1.00 94.44 311 GLY A O 1
ATOM 2546 N N . SER A 1 312 ? -0.868 1.388 24.335 1.00 93.75 312 SER A N 1
ATOM 2547 C CA . SER A 1 312 ? -0.043 1.055 23.167 1.00 93.75 312 SER A CA 1
ATOM 2548 C C . SER A 1 312 ? -0.625 -0.131 22.401 1.00 93.75 312 SER A C 1
ATOM 2550 O O . SER A 1 312 ? -1.459 -0.864 22.933 1.00 93.75 312 SER A O 1
ATOM 2552 N N . PHE A 1 313 ? -0.179 -0.339 21.167 1.00 92.81 313 PHE A N 1
ATOM 2553 C CA . PHE A 1 313 ? -0.573 -1.487 20.354 1.00 92.81 313 PHE A CA 1
ATOM 2554 C C . PHE A 1 313 ? 0.576 -2.497 20.220 1.00 92.81 313 PHE A C 1
ATOM 2556 O O . PHE A 1 313 ? 1.732 -2.241 20.593 1.00 92.81 313 PHE A O 1
ATOM 2563 N N . ASN A 1 314 ? 0.251 -3.704 19.768 1.00 87.62 314 ASN A N 1
ATOM 2564 C CA . ASN A 1 314 ? 1.245 -4.637 19.262 1.00 87.62 314 ASN A CA 1
ATOM 2565 C C . ASN A 1 314 ? 1.856 -4.069 17.985 1.00 87.62 314 ASN A C 1
ATOM 2567 O O . ASN A 1 314 ? 1.184 -3.400 17.208 1.00 87.62 314 ASN A O 1
ATOM 2571 N N . GLN A 1 315 ? 3.141 -4.343 17.789 1.00 76.81 315 GLN A N 1
ATOM 2572 C CA . GLN A 1 315 ? 3.762 -4.058 16.511 1.00 76.81 315 GLN A CA 1
ATOM 2573 C C . GLN A 1 315 ? 3.272 -5.106 15.517 1.00 76.81 315 GLN A C 1
ATOM 2575 O O . GLN A 1 315 ? 3.417 -6.308 15.752 1.00 76.81 315 GLN A O 1
ATOM 2580 N N . GLU A 1 316 ? 2.669 -4.622 14.447 1.00 70.12 316 GLU A N 1
ATOM 2581 C CA . GLU A 1 316 ? 2.253 -5.407 13.299 1.00 70.12 316 GLU A CA 1
ATOM 2582 C C . GLU A 1 316 ? 3.152 -4.997 12.137 1.00 70.12 316 GLU A C 1
ATOM 2584 O O . GLU A 1 316 ? 3.428 -3.811 11.963 1.00 70.12 316 GLU A O 1
ATOM 2589 N N . ASP A 1 317 ? 3.622 -5.980 11.371 1.00 62.50 317 ASP A N 1
ATOM 2590 C CA . ASP A 1 317 ? 4.464 -5.774 10.191 1.00 62.50 317 ASP A CA 1
ATOM 2591 C C . ASP A 1 317 ? 5.867 -5.167 10.459 1.00 62.50 317 ASP A C 1
ATOM 2593 O O . ASP A 1 317 ? 6.336 -5.037 11.593 1.00 62.50 317 ASP A O 1
ATOM 2597 N N . MET A 1 318 ? 6.560 -4.826 9.372 1.00 56.69 318 MET A N 1
ATOM 2598 C CA . MET A 1 318 ? 7.824 -4.085 9.310 1.00 56.69 318 MET A CA 1
ATOM 2599 C C . MET A 1 318 ? 7.618 -2.566 9.426 1.00 56.69 318 MET A C 1
ATOM 2601 O O . MET A 1 318 ? 8.479 -1.795 8.997 1.00 56.69 318 MET A O 1
ATOM 2605 N N . GLY A 1 319 ? 6.484 -2.140 9.986 1.00 64.12 319 GLY A N 1
ATOM 2606 C CA . GLY A 1 319 ? 6.129 -0.737 10.110 1.00 64.12 319 GLY A CA 1
ATOM 2607 C C . GLY A 1 319 ? 6.845 -0.010 11.246 1.00 64.12 319 GLY A C 1
ATOM 2608 O O . GLY A 1 319 ? 7.331 -0.625 12.204 1.00 64.12 319 GLY A O 1
ATOM 2609 N N . SER A 1 320 ? 6.907 1.317 11.140 1.00 72.44 320 SER A N 1
ATOM 2610 C CA . SER A 1 320 ? 7.507 2.188 12.154 1.00 72.44 320 SER A CA 1
ATOM 2611 C C . SER A 1 320 ? 6.741 2.127 13.484 1.00 72.44 320 SER A C 1
ATOM 2613 O O . SER A 1 320 ? 5.594 1.679 13.572 1.00 72.44 320 SER A O 1
ATOM 2615 N N . VAL A 1 321 ? 7.354 2.624 14.564 1.00 78.75 321 VAL A N 1
ATOM 2616 C CA . VAL A 1 321 ? 6.640 2.762 15.847 1.00 78.75 321 VAL A CA 1
ATOM 2617 C C . VAL A 1 321 ? 5.400 3.652 15.689 1.00 78.75 321 VAL A C 1
ATOM 2619 O O . VAL A 1 321 ? 4.380 3.372 16.317 1.00 78.75 321 VAL A O 1
ATOM 2622 N N . GLY A 1 322 ? 5.455 4.681 14.842 1.00 83.88 322 GLY A N 1
ATOM 2623 C CA . GLY A 1 322 ? 4.320 5.557 14.556 1.00 83.88 322 GLY A CA 1
ATOM 2624 C C . GLY A 1 322 ? 3.164 4.830 13.870 1.00 83.88 322 GLY A C 1
ATOM 2625 O O . GLY A 1 322 ? 2.020 4.929 14.320 1.00 83.88 322 GLY A O 1
ATOM 2626 N N . GLU A 1 323 ? 3.464 4.002 12.868 1.00 84.75 323 GLU A N 1
ATOM 2627 C CA . GLU A 1 323 ? 2.465 3.205 12.138 1.00 84.75 323 GLU A CA 1
ATOM 2628 C C . GLU A 1 323 ? 1.715 2.228 13.055 1.00 84.75 323 GLU A C 1
ATOM 2630 O O . GLU A 1 323 ? 0.510 2.019 12.893 1.00 84.75 323 GLU A O 1
ATOM 2635 N N . SER A 1 324 ? 2.385 1.699 14.089 1.00 88.19 324 SER A N 1
ATOM 2636 C CA . SER A 1 324 ? 1.733 0.846 15.096 1.00 88.19 324 SER A CA 1
ATOM 2637 C C . SER A 1 324 ? 0.617 1.558 15.878 1.00 88.19 324 SER A C 1
ATOM 2639 O O . SER A 1 324 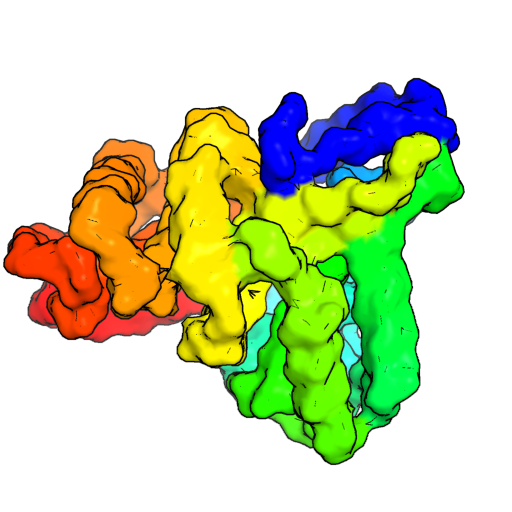? -0.251 0.895 16.441 1.00 88.19 324 SER A O 1
ATOM 2641 N N . TYR A 1 325 ? 0.601 2.896 15.906 1.00 92.19 325 TYR A N 1
ATOM 2642 C CA . TYR A 1 325 ? -0.513 3.685 16.440 1.00 92.19 325 TYR A CA 1
ATOM 2643 C C . TYR A 1 325 ? -1.465 4.160 15.346 1.00 92.19 325 TYR A C 1
ATOM 2645 O O . TYR A 1 325 ? -2.678 4.143 15.557 1.00 92.19 325 TYR A O 1
ATOM 2653 N N . GLU A 1 326 ? -0.940 4.601 14.205 1.00 93.12 326 GLU A N 1
ATOM 2654 C CA . GLU A 1 326 ? -1.738 5.213 13.144 1.00 93.12 326 GLU A CA 1
ATOM 2655 C C . GLU A 1 326 ? -2.811 4.263 12.611 1.00 93.12 326 GLU A C 1
ATOM 2657 O O . GLU A 1 326 ? -3.998 4.585 12.689 1.00 93.12 326 GLU A O 1
ATOM 2662 N N . PHE A 1 327 ? -2.433 3.074 12.138 1.00 94.62 327 PHE A N 1
ATOM 2663 C CA . PHE A 1 327 ? -3.381 2.147 11.519 1.00 94.62 327 PHE A CA 1
ATOM 2664 C C . PHE A 1 327 ? -4.539 1.727 12.435 1.00 94.62 327 PHE A C 1
ATOM 2666 O O . PHE A 1 327 ? -5.689 1.881 12.013 1.00 94.62 327 PHE A O 1
ATOM 2673 N N . PRO A 1 328 ? -4.325 1.260 13.684 1.00 96.44 328 PRO A N 1
ATOM 2674 C CA . PRO A 1 328 ? -5.444 0.914 14.561 1.00 96.44 328 PRO A CA 1
ATOM 2675 C C . PRO A 1 328 ? -6.313 2.123 14.929 1.00 96.44 328 PRO A C 1
ATOM 2677 O O . PRO A 1 328 ? -7.536 1.994 15.009 1.00 96.44 328 PRO A O 1
ATOM 2680 N N . VAL A 1 329 ? -5.729 3.313 15.122 1.00 97.56 329 VAL A N 1
ATOM 2681 C CA . VAL A 1 329 ? -6.505 4.530 15.417 1.00 97.56 329 VAL A CA 1
ATOM 2682 C C . VAL A 1 329 ? -7.361 4.938 14.220 1.00 97.56 329 VAL A C 1
ATOM 2684 O O . VAL A 1 329 ? -8.556 5.201 14.389 1.00 97.56 329 VAL A O 1
ATOM 2687 N N . LEU A 1 330 ? -6.784 4.951 13.016 1.00 97.19 330 LEU A N 1
ATOM 2688 C CA . LEU A 1 330 ? -7.503 5.252 11.781 1.00 97.19 330 LEU A CA 1
ATOM 2689 C C . LEU A 1 330 ? -8.586 4.213 11.494 1.00 97.19 330 LEU A C 1
ATOM 2691 O O . LEU A 1 330 ? -9.697 4.595 11.136 1.00 97.19 330 LEU A O 1
ATOM 2695 N N . PHE A 1 331 ? -8.310 2.925 11.704 1.00 98.06 331 PHE A N 1
ATOM 2696 C CA . PHE A 1 331 ? -9.302 1.857 11.585 1.00 98.06 331 PHE A CA 1
ATOM 2697 C C . PHE A 1 331 ? -10.489 2.084 12.532 1.00 98.06 331 PHE A C 1
ATOM 2699 O O . PHE A 1 331 ? -11.643 2.095 12.093 1.00 98.06 331 PHE A O 1
ATOM 2706 N N . LEU A 1 332 ? -10.226 2.327 13.821 1.00 98.44 332 LEU A N 1
ATOM 2707 C CA . LEU A 1 332 ? -11.273 2.576 14.816 1.00 98.44 332 LEU A CA 1
ATOM 2708 C C . LEU A 1 332 ? -12.084 3.841 14.492 1.00 98.44 332 LEU A C 1
ATOM 2710 O O . LEU A 1 332 ? -13.309 3.850 14.646 1.00 98.44 332 LEU A O 1
ATOM 2714 N N . ALA A 1 333 ? -11.443 4.901 14.006 1.00 97.75 333 ALA A N 1
ATOM 2715 C CA . ALA A 1 333 ? -12.148 6.086 13.526 1.00 97.75 333 ALA A CA 1
ATOM 2716 C C . ALA A 1 333 ? -13.016 5.767 12.298 1.00 97.75 333 ALA A C 1
ATOM 2718 O O . ALA A 1 333 ? -14.194 6.119 12.264 1.00 97.75 333 ALA A O 1
ATOM 2719 N N . GLU A 1 334 ? -12.483 5.021 11.330 1.00 97.81 334 GLU A N 1
ATOM 2720 C CA . GLU A 1 334 ? -13.165 4.651 10.089 1.00 97.81 334 GLU A CA 1
ATOM 2721 C C . GLU A 1 334 ? -14.414 3.790 10.333 1.00 97.81 334 GLU A C 1
ATOM 2723 O O . GLU A 1 334 ? -15.422 3.966 9.651 1.00 97.81 334 GLU A O 1
ATOM 2728 N N . VAL A 1 335 ? -14.422 2.902 11.332 1.00 98.25 335 VAL A N 1
ATOM 2729 C CA . VAL A 1 335 ? -15.640 2.160 11.727 1.00 98.25 335 VAL A CA 1
ATOM 2730 C C . VAL A 1 335 ? -16.608 3.004 12.570 1.00 98.25 335 VAL A C 1
ATOM 2732 O O . VAL A 1 335 ? -17.702 2.544 12.910 1.00 98.25 335 VAL A O 1
ATOM 2735 N N . GLY A 1 336 ? -16.238 4.240 12.905 1.00 98.00 336 GLY A N 1
ATOM 2736 C CA . GLY A 1 336 ? -17.009 5.156 13.738 1.00 98.00 336 GLY A CA 1
ATOM 2737 C C . GLY A 1 336 ? -16.987 4.808 15.226 1.00 98.00 336 GLY A C 1
ATOM 2738 O O . GLY A 1 336 ? -17.936 5.119 15.952 1.00 98.00 336 GLY A O 1
ATOM 2739 N N . PHE A 1 337 ? -15.939 4.133 15.704 1.00 98.31 337 PHE A N 1
ATOM 2740 C CA . PHE A 1 337 ? -15.774 3.848 17.128 1.00 98.31 337 PHE A CA 1
ATOM 2741 C C . PHE A 1 337 ? -15.603 5.149 17.921 1.00 98.31 337 PHE A C 1
ATOM 2743 O O . PHE A 1 337 ? -16.354 5.382 18.869 1.00 98.31 337 PHE A O 1
ATOM 2750 N N . PHE A 1 338 ? -14.690 6.019 17.474 1.00 97.69 338 PHE A N 1
ATOM 2751 C CA . PHE A 1 338 ? -14.429 7.337 18.068 1.00 97.69 338 PHE A CA 1
ATOM 2752 C C . PHE A 1 338 ? -15.395 8.440 17.596 1.00 97.69 338 PHE A C 1
ATOM 2754 O O . PHE A 1 338 ? -15.676 9.357 18.364 1.00 97.69 338 PHE A O 1
ATOM 2761 N N . HIS A 1 339 ? -15.940 8.316 16.380 1.00 95.56 339 HIS A N 1
ATOM 2762 C CA . HIS A 1 339 ? -16.739 9.344 15.697 1.00 95.56 339 HIS A CA 1
ATOM 2763 C C . HIS A 1 339 ? -18.074 8.763 15.220 1.00 95.56 339 HIS A C 1
ATOM 2765 O O . HIS A 1 339 ? -18.126 7.953 14.287 1.00 95.56 339 HIS A O 1
ATOM 2771 N N . LYS A 1 340 ? -19.186 9.102 15.881 1.00 96.19 340 LYS A N 1
ATOM 2772 C CA . LYS A 1 340 ? -20.504 8.509 15.595 1.00 96.19 340 LYS A CA 1
ATOM 2773 C C . LYS A 1 340 ? -20.977 8.779 14.167 1.00 96.19 340 LYS A C 1
ATOM 2775 O O . LYS A 1 340 ? -21.620 7.916 13.571 1.00 96.19 340 LYS A O 1
ATOM 2780 N N . GLU A 1 341 ? -20.691 9.952 13.629 1.00 95.31 341 GLU A N 1
ATOM 2781 C CA . GLU A 1 341 ? -21.034 10.388 12.276 1.00 95.31 341 GLU A CA 1
ATOM 2782 C C . GLU A 1 341 ? -20.407 9.511 11.188 1.00 95.31 341 GLU A C 1
ATOM 2784 O O . GLU A 1 341 ? -20.945 9.409 10.085 1.00 95.31 341 GLU A O 1
ATOM 2789 N N . TYR A 1 342 ? -19.320 8.806 11.506 1.00 95.69 342 TYR A N 1
ATOM 2790 C CA . TYR A 1 342 ? -18.700 7.853 10.596 1.00 95.69 342 TYR A CA 1
ATOM 2791 C C . TYR A 1 342 ? -19.387 6.481 10.607 1.00 95.69 342 TYR A C 1
ATOM 2793 O O . TYR A 1 342 ? -19.133 5.678 9.711 1.00 95.69 342 TYR A O 1
ATOM 2801 N N . ARG A 1 343 ? -20.317 6.179 11.518 1.00 96.69 343 ARG A N 1
ATOM 2802 C CA . ARG A 1 343 ? -20.979 4.862 11.562 1.00 96.69 343 ARG A CA 1
ATOM 2803 C C . ARG A 1 343 ? -21.922 4.658 10.374 1.00 96.69 343 ARG A C 1
ATOM 2805 O O . ARG A 1 343 ? -23.054 5.130 10.363 1.00 96.69 343 ARG A O 1
ATOM 2812 N N . PHE A 1 344 ? -21.475 3.881 9.390 1.00 97.75 344 PHE A N 1
ATOM 2813 C CA . PHE A 1 344 ? -22.293 3.470 8.240 1.00 97.75 344 PHE A CA 1
ATOM 2814 C C . PHE A 1 344 ? -22.924 2.077 8.411 1.00 97.75 344 PHE A C 1
ATOM 2816 O O . PHE A 1 344 ? -23.890 1.740 7.723 1.00 97.75 344 PHE A O 1
ATOM 2823 N N . TRP A 1 345 ? -22.381 1.262 9.322 1.00 98.31 345 TRP A N 1
ATOM 2824 C CA . TRP A 1 345 ? -22.668 -0.171 9.417 1.00 98.31 345 TRP A CA 1
ATOM 2825 C C . TRP A 1 345 ? -23.531 -0.564 10.626 1.00 98.31 345 TRP A C 1
ATOM 2827 O O . TRP A 1 345 ? -24.211 -1.593 10.574 1.00 98.31 345 TRP A O 1
ATOM 2837 N N . THR A 1 346 ? -23.556 0.247 11.688 1.00 97.75 346 THR A N 1
ATOM 2838 C CA . THR A 1 346 ? -24.268 -0.043 12.944 1.00 97.75 346 THR A CA 1
ATOM 2839 C C . THR A 1 346 ? -24.889 1.203 13.573 1.00 97.75 346 THR A C 1
ATOM 2841 O O . THR A 1 346 ? -24.451 2.321 13.321 1.00 97.75 346 THR A O 1
ATOM 2844 N N . ASN A 1 347 ? -25.883 0.984 14.437 1.00 96.44 347 ASN A N 1
ATOM 2845 C CA . ASN A 1 347 ? -26.456 1.995 15.332 1.00 96.44 347 ASN A CA 1
ATOM 2846 C C . ASN A 1 347 ? -25.992 1.820 16.791 1.00 96.44 347 ASN A C 1
ATOM 2848 O O . ASN A 1 347 ? -26.501 2.498 17.682 1.00 96.44 347 ASN A O 1
ATOM 2852 N N . GLU A 1 348 ? -25.065 0.893 17.049 1.00 95.69 348 GLU A N 1
ATOM 2853 C CA . GLU A 1 348 ? -24.495 0.668 18.378 1.00 95.69 348 GLU A CA 1
ATOM 2854 C C . GLU A 1 348 ? -23.790 1.921 18.922 1.00 95.69 348 GLU A C 1
ATOM 2856 O O . GLU A 1 348 ? -23.335 2.808 18.186 1.00 95.69 348 GLU A O 1
ATOM 2861 N N . THR A 1 349 ? -23.719 2.000 20.249 1.00 95.00 349 THR A N 1
ATOM 2862 C CA . THR A 1 349 ? -22.991 3.039 20.974 1.00 95.00 349 THR A CA 1
ATOM 2863 C C . THR A 1 349 ? -21.741 2.445 21.614 1.00 95.00 349 THR A C 1
ATOM 2865 O O . THR A 1 349 ? -21.750 1.311 22.084 1.00 95.00 349 THR A O 1
ATOM 2868 N N . PHE A 1 350 ? -20.667 3.235 21.653 1.00 96.69 350 PHE A N 1
ATOM 2869 C CA . PHE A 1 350 ? -19.381 2.838 22.227 1.00 96.69 350 PHE A CA 1
ATOM 2870 C C . PHE A 1 350 ? -19.038 3.761 23.405 1.00 96.69 350 PHE A C 1
ATOM 2872 O O . PHE A 1 350 ? -18.230 4.676 23.258 1.00 96.69 350 PHE A O 1
ATOM 2879 N N . PRO A 1 351 ? -19.678 3.594 24.580 1.00 95.12 351 PRO A N 1
ATOM 2880 C CA . PRO A 1 351 ? -19.459 4.476 25.733 1.00 95.12 351 PRO A CA 1
ATOM 2881 C C . PRO A 1 351 ? -18.001 4.494 26.225 1.00 95.12 351 PRO A C 1
ATOM 2883 O O . PRO A 1 351 ? -17.567 5.453 26.857 1.00 95.12 351 PRO A O 1
ATOM 2886 N N . GLN A 1 352 ? -17.230 3.450 25.920 1.00 95.62 352 GLN A N 1
ATOM 2887 C CA . GLN A 1 352 ? -15.809 3.337 26.234 1.00 95.62 352 GLN A CA 1
ATOM 2888 C C . GLN A 1 352 ? -14.888 4.103 25.270 1.00 95.62 352 GLN A C 1
ATOM 2890 O O . GLN A 1 352 ? -13.692 4.193 25.547 1.00 95.62 352 GLN A O 1
ATOM 2895 N N . ALA A 1 353 ? -15.407 4.645 24.161 1.00 97.19 353 ALA A N 1
ATOM 2896 C CA . ALA A 1 353 ? -14.591 5.250 23.111 1.00 97.19 353 ALA A CA 1
ATOM 2897 C C . ALA A 1 353 ? -13.790 6.461 23.604 1.00 97.19 353 ALA A C 1
ATOM 2899 O O . ALA A 1 353 ? -12.573 6.475 23.454 1.00 97.19 353 ALA A O 1
ATOM 2900 N N . ALA A 1 354 ? -14.429 7.428 24.270 1.00 96.94 354 ALA A N 1
ATOM 2901 C CA . ALA A 1 354 ? -13.741 8.624 24.762 1.00 96.94 354 ALA A CA 1
ATOM 2902 C C . ALA A 1 354 ? -12.684 8.332 25.851 1.00 96.94 354 ALA A C 1
ATOM 2904 O O . ALA A 1 354 ? -11.552 8.810 25.731 1.00 96.94 354 ALA A O 1
ATOM 2905 N N . PRO A 1 355 ? -12.966 7.520 26.898 1.00 97.31 355 PRO A N 1
ATOM 2906 C CA . PRO A 1 355 ? -11.927 7.093 27.835 1.00 97.31 355 PRO A CA 1
ATOM 2907 C C . PRO A 1 355 ? -10.752 6.382 27.155 1.00 97.31 355 PRO A C 1
ATOM 2909 O O . PRO A 1 355 ? -9.603 6.607 27.538 1.00 97.31 355 PRO A O 1
ATOM 2912 N N . LEU A 1 356 ? -11.025 5.544 26.149 1.00 98.00 356 LEU A N 1
ATOM 2913 C CA . LEU A 1 356 ? -9.981 4.856 25.401 1.00 98.00 356 LEU A CA 1
ATOM 2914 C C . LEU A 1 356 ? -9.156 5.830 24.552 1.00 98.00 356 LEU A C 1
ATOM 2916 O O . LEU A 1 356 ? -7.929 5.766 24.598 1.00 98.00 356 LEU A O 1
ATOM 2920 N N . ALA A 1 357 ? -9.803 6.765 23.854 1.00 98.12 357 ALA A N 1
ATOM 2921 C CA . ALA A 1 357 ? -9.124 7.767 23.042 1.00 98.12 357 ALA A CA 1
ATOM 2922 C C . ALA A 1 357 ? -8.125 8.579 23.879 1.00 98.12 357 ALA A C 1
ATOM 2924 O O . ALA A 1 357 ? -6.957 8.702 23.513 1.00 98.12 357 ALA A O 1
ATOM 2925 N N . ARG A 1 358 ? -8.544 9.039 25.068 1.00 97.94 358 ARG A N 1
ATOM 2926 C CA . ARG A 1 358 ? -7.664 9.741 26.017 1.00 97.94 358 ARG A CA 1
ATOM 2927 C C . ARG A 1 358 ? -6.486 8.885 26.480 1.00 97.94 358 ARG A C 1
ATOM 2929 O O . ARG A 1 358 ? -5.375 9.395 26.595 1.00 97.94 358 ARG A O 1
ATOM 2936 N N . ARG A 1 359 ? -6.708 7.592 26.744 1.00 97.81 359 ARG A N 1
ATOM 2937 C CA . ARG A 1 359 ? -5.640 6.668 27.161 1.00 97.81 359 ARG A CA 1
ATOM 2938 C C . ARG A 1 359 ? -4.587 6.501 26.066 1.00 97.81 359 ARG A C 1
ATOM 2940 O O . ARG A 1 359 ? -3.404 6.624 26.361 1.00 97.81 359 ARG A O 1
ATOM 2947 N N . ILE A 1 360 ? -5.016 6.269 24.826 1.00 97.62 360 ILE A N 1
ATOM 2948 C CA . ILE A 1 360 ? -4.107 6.124 23.680 1.00 97.62 360 ILE A CA 1
ATOM 2949 C C . ILE A 1 360 ? -3.360 7.443 23.434 1.00 97.62 360 ILE A C 1
ATOM 2951 O O . ILE A 1 360 ? -2.138 7.439 23.334 1.00 97.62 360 ILE A O 1
ATOM 2955 N N . ALA A 1 361 ? -4.056 8.585 23.435 1.00 97.06 361 ALA A N 1
ATOM 2956 C CA . ALA A 1 361 ? -3.429 9.892 23.227 1.00 97.06 361 ALA A CA 1
ATOM 2957 C C . ALA A 1 361 ? -2.372 10.210 24.298 1.00 97.06 361 ALA A C 1
ATOM 2959 O O . ALA A 1 361 ? -1.281 10.684 23.985 1.00 97.06 361 ALA A O 1
ATOM 2960 N N . ASN A 1 362 ? -2.657 9.908 25.570 1.00 96.38 362 ASN A N 1
ATOM 2961 C CA . ASN A 1 362 ? -1.671 10.050 26.641 1.00 96.38 362 ASN A CA 1
ATOM 2962 C C . ASN A 1 362 ? -0.453 9.155 26.405 1.00 96.38 362 ASN A C 1
ATOM 2964 O O . ASN A 1 362 ? 0.675 9.623 26.550 1.00 96.38 362 ASN A O 1
ATOM 2968 N N . ARG A 1 363 ? -0.670 7.907 25.978 1.00 94.88 363 ARG A N 1
ATOM 2969 C CA . ARG A 1 363 ? 0.418 6.981 25.676 1.00 94.88 363 ARG A CA 1
ATOM 2970 C C . ARG A 1 363 ? 1.301 7.471 24.531 1.00 94.88 363 ARG A C 1
ATOM 2972 O O . ARG A 1 363 ? 2.519 7.439 24.673 1.00 94.88 363 ARG A O 1
ATOM 2979 N N . ILE A 1 364 ? 0.712 7.978 23.447 1.00 92.94 364 ILE A N 1
ATOM 2980 C CA . ILE A 1 364 ? 1.463 8.573 22.332 1.00 92.94 364 ILE A CA 1
ATOM 2981 C C . ILE A 1 364 ? 2.348 9.718 22.845 1.00 92.94 364 ILE A C 1
ATOM 2983 O O . ILE A 1 364 ? 3.555 9.716 22.607 1.00 92.94 364 ILE A O 1
ATOM 2987 N N . ARG A 1 365 ? 1.795 10.643 23.643 1.00 92.56 365 ARG A N 1
ATOM 2988 C CA . ARG A 1 365 ? 2.554 11.776 24.211 1.00 92.56 365 ARG A CA 1
ATOM 2989 C C . ARG A 1 365 ? 3.708 11.341 25.124 1.00 92.56 365 ARG A C 1
ATOM 2991 O O . ARG A 1 365 ? 4.730 12.022 25.182 1.00 92.56 365 ARG A O 1
ATOM 2998 N N . GLU A 1 366 ? 3.578 10.216 25.828 1.00 91.50 366 GLU A N 1
ATOM 2999 C CA . GLU A 1 366 ? 4.653 9.662 26.664 1.00 91.50 366 GLU A CA 1
ATOM 3000 C C . GLU A 1 366 ? 5.850 9.152 25.854 1.00 91.50 366 GLU A C 1
ATOM 3002 O O . GLU A 1 366 ? 6.969 9.164 26.373 1.00 91.50 366 GLU A O 1
ATOM 3007 N N . THR A 1 367 ? 5.641 8.717 24.605 1.00 83.56 367 THR A N 1
ATOM 3008 C CA . THR A 1 367 ? 6.730 8.206 23.753 1.00 83.56 367 THR A CA 1
ATOM 3009 C C . THR A 1 367 ? 7.749 9.291 23.401 1.00 83.56 367 THR A C 1
ATOM 3011 O O . THR A 1 367 ? 8.927 8.983 23.224 1.00 83.56 367 THR A O 1
ATOM 3014 N N . LYS A 1 368 ? 7.308 10.559 23.342 1.00 82.38 368 LYS A N 1
ATOM 3015 C CA . LYS A 1 368 ? 8.088 11.724 22.884 1.00 82.38 368 LYS A CA 1
ATOM 3016 C C . LYS A 1 368 ? 8.668 11.567 21.473 1.00 82.38 368 LYS A C 1
ATOM 3018 O O . LYS A 1 368 ? 9.617 12.277 21.137 1.00 82.38 368 LYS A O 1
ATOM 3023 N N . LEU A 1 369 ? 8.142 10.635 20.682 1.00 74.62 369 LEU A N 1
ATOM 3024 C CA . LEU A 1 369 ? 8.460 10.545 19.267 1.00 74.62 369 LEU A CA 1
ATOM 3025 C C . LEU A 1 369 ? 7.720 11.666 18.531 1.00 74.62 369 LEU A C 1
ATOM 3027 O O . LEU A 1 369 ? 6.598 12.026 18.884 1.00 74.62 369 LEU A O 1
ATOM 3031 N N . ASP A 1 370 ? 8.410 12.265 17.568 1.00 73.81 370 ASP A N 1
ATOM 3032 C CA . ASP A 1 370 ? 7.910 13.363 16.738 1.00 73.81 370 ASP A CA 1
ATOM 3033 C C . ASP A 1 370 ? 7.892 12.898 15.278 1.00 73.81 370 ASP A C 1
ATOM 3035 O O . ASP A 1 370 ? 8.630 13.389 14.419 1.00 73.81 370 ASP A O 1
ATOM 3039 N N . ASP A 1 371 ? 7.128 11.834 15.042 1.00 77.88 371 ASP A N 1
ATOM 3040 C CA . ASP A 1 371 ? 6.828 11.294 13.720 1.00 77.88 371 ASP A CA 1
ATOM 3041 C C . ASP A 1 371 ? 5.380 11.619 13.319 1.00 77.88 371 ASP A C 1
ATOM 3043 O O . ASP A 1 371 ? 4.537 11.960 14.153 1.00 77.88 371 ASP A O 1
ATOM 3047 N N . GLN A 1 372 ? 5.120 11.621 12.014 1.00 79.38 372 GLN A N 1
ATOM 3048 C CA . GLN A 1 372 ? 3.882 12.161 11.453 1.00 79.38 372 GLN A CA 1
ATOM 3049 C C . GLN A 1 372 ? 2.696 11.253 11.765 1.00 79.38 372 GLN A C 1
ATOM 3051 O O . GLN A 1 372 ? 1.602 11.731 12.044 1.00 79.38 372 GLN A O 1
ATOM 3056 N N . GLU A 1 373 ? 2.930 9.955 11.722 1.00 87.06 373 GLU A N 1
ATOM 3057 C CA . GLU A 1 373 ? 1.977 8.889 11.961 1.00 87.06 373 GLU A CA 1
ATOM 3058 C C . GLU A 1 373 ? 1.370 9.045 13.367 1.00 87.06 373 GLU A C 1
ATOM 3060 O O . GLU A 1 373 ? 0.147 9.011 13.546 1.00 87.06 373 GLU A O 1
ATOM 3065 N N . MET A 1 374 ? 2.200 9.378 14.365 1.00 88.88 374 MET A N 1
ATOM 3066 C CA . MET A 1 374 ? 1.726 9.743 15.703 1.00 88.88 374 MET A CA 1
ATOM 3067 C C . MET A 1 374 ? 0.924 11.046 15.745 1.00 88.88 374 MET A C 1
ATOM 3069 O O . MET A 1 374 ? -0.068 11.118 16.476 1.00 88.88 374 MET A O 1
ATOM 3073 N N . GLN A 1 375 ? 1.312 12.072 14.983 1.00 90.00 375 GLN A N 1
ATOM 3074 C CA . GLN A 1 375 ? 0.546 13.325 14.907 1.00 90.00 375 GLN A CA 1
ATOM 3075 C C . GLN A 1 375 ? -0.823 13.110 14.245 1.00 90.00 375 GLN A C 1
ATOM 3077 O O . GLN A 1 375 ? -1.831 13.616 14.743 1.00 90.00 375 GLN A O 1
ATOM 3082 N N . THR A 1 376 ? -0.887 12.311 13.174 1.00 91.31 376 THR A N 1
ATOM 3083 C CA . THR A 1 376 ? -2.140 11.895 12.529 1.00 91.31 376 THR A CA 1
ATOM 3084 C C . THR A 1 376 ? -3.033 11.167 13.533 1.00 91.31 376 THR A C 1
ATOM 3086 O O . THR A 1 376 ? -4.205 11.521 13.693 1.00 91.31 376 THR A O 1
ATOM 3089 N N . ALA A 1 377 ? -2.481 10.195 14.266 1.00 94.62 377 ALA A N 1
ATOM 3090 C CA . ALA A 1 377 ? -3.221 9.464 15.287 1.00 94.62 377 ALA A CA 1
ATOM 3091 C C . ALA A 1 377 ? -3.746 10.393 16.397 1.00 94.62 377 ALA A C 1
ATOM 3093 O O . ALA A 1 377 ? -4.920 10.315 16.762 1.00 94.62 377 ALA A O 1
ATOM 3094 N N . LEU A 1 378 ? -2.915 11.309 16.910 1.00 95.38 378 LEU A N 1
ATOM 3095 C CA . LEU A 1 378 ? -3.322 12.284 17.928 1.00 95.38 378 LEU A CA 1
ATOM 3096 C C . LEU A 1 378 ? -4.461 13.180 17.446 1.00 95.38 378 LEU A C 1
ATOM 3098 O O . LEU A 1 378 ? -5.447 13.324 18.165 1.00 95.38 378 LEU A O 1
ATOM 3102 N N . TYR A 1 379 ? -4.369 13.719 16.231 1.00 94.75 379 TYR A N 1
ATOM 3103 C CA . TYR A 1 379 ? -5.419 14.560 15.654 1.00 94.75 379 TYR A CA 1
ATOM 3104 C C . TYR A 1 379 ? -6.777 13.840 15.605 1.00 94.75 379 TYR A C 1
ATOM 3106 O O . TYR A 1 379 ? -7.821 14.396 15.963 1.00 94.75 379 TYR A O 1
ATOM 3114 N N . VAL A 1 380 ? -6.771 12.568 15.203 1.00 96.31 380 VAL A N 1
ATOM 3115 C CA . VAL A 1 380 ? -7.982 11.743 15.152 1.00 96.31 380 VAL A CA 1
ATOM 3116 C C . VAL A 1 380 ? -8.528 11.464 16.552 1.00 96.31 380 VAL A C 1
ATOM 3118 O O . VAL A 1 380 ? -9.731 11.575 16.773 1.00 96.31 380 VAL A O 1
ATOM 3121 N N . LEU A 1 381 ? -7.668 11.148 17.519 1.00 97.19 381 LEU A N 1
ATOM 3122 C CA . LEU A 1 381 ? -8.091 10.870 18.894 1.00 97.19 381 LEU A CA 1
ATOM 3123 C C . LEU A 1 381 ? -8.653 12.115 19.587 1.00 97.19 381 LEU A C 1
ATOM 3125 O O . LEU A 1 381 ? -9.684 12.027 20.247 1.00 97.19 381 LEU A O 1
ATOM 3129 N N . GLU A 1 382 ? -8.002 13.266 19.430 1.00 96.31 382 GLU A N 1
ATOM 3130 C CA . GLU A 1 382 ? -8.388 14.532 20.068 1.00 96.31 382 GLU A CA 1
ATOM 3131 C C . GLU A 1 382 ? -9.680 15.127 19.495 1.00 96.31 382 GLU A C 1
ATOM 3133 O O . GLU A 1 382 ? -10.341 15.926 20.157 1.00 96.31 382 GLU A O 1
ATOM 3138 N N . SER A 1 383 ? -10.067 14.715 18.287 1.00 95.69 383 SER A N 1
ATOM 3139 C CA . SER A 1 383 ? -11.347 15.075 17.671 1.00 95.69 383 SER A CA 1
ATOM 3140 C C . SER A 1 383 ? -12.484 14.097 17.993 1.00 95.69 383 SER A C 1
ATOM 3142 O O . SER A 1 383 ? -13.584 14.271 17.472 1.00 95.69 383 SER A O 1
ATOM 3144 N N . ALA A 1 384 ? -12.245 13.066 18.812 1.00 95.00 384 ALA A N 1
ATOM 3145 C CA . ALA A 1 384 ? -13.249 12.055 19.140 1.00 95.00 384 ALA A CA 1
ATOM 3146 C C . ALA A 1 384 ? -14.452 12.629 19.913 1.00 95.00 384 ALA A C 1
ATOM 3148 O O . ALA A 1 384 ? -14.331 13.565 20.710 1.00 95.00 384 ALA A O 1
ATOM 3149 N N . ASP A 1 385 ? -15.618 11.999 19.745 1.00 92.88 385 ASP A N 1
ATOM 3150 C CA . ASP A 1 385 ? -16.845 12.372 20.450 1.00 92.88 385 ASP A CA 1
ATOM 3151 C C . ASP A 1 385 ? -16.653 12.303 21.977 1.00 92.88 385 ASP A C 1
ATOM 3153 O O . ASP A 1 385 ? -16.526 11.223 22.560 1.00 92.88 385 ASP A O 1
ATOM 3157 N N . GLY A 1 386 ? -16.689 13.458 22.649 1.00 87.94 386 GLY A N 1
ATOM 3158 C CA . GLY A 1 386 ? -16.560 13.548 24.108 1.00 87.94 386 GLY A CA 1
ATOM 3159 C C . GLY A 1 386 ? -15.136 13.352 24.646 1.00 87.94 386 GLY A C 1
ATOM 3160 O O . GLY A 1 386 ? -14.994 12.939 25.808 1.00 87.94 386 GLY A O 1
ATOM 3161 N N . PHE A 1 387 ? -14.115 13.597 23.811 1.00 85.62 387 PHE A N 1
ATOM 3162 C CA . PHE A 1 387 ? -12.701 13.625 24.201 1.00 85.62 387 PHE A CA 1
ATOM 3163 C C . PHE A 1 387 ? -12.399 14.625 25.324 1.00 85.62 387 PHE A C 1
ATOM 3165 O O . PHE A 1 387 ? -13.008 15.717 25.357 1.00 85.62 387 PHE A O 1
#

Sequence (387 aa):
MGVFGYDVGPDFVRFDPSYRDRINHYKDRVEELTKALFARESKGKSSRRAHQLLVETHWLTHYTARYDQIEKKLAQVDDLIHGRGDTAVVEQDAEGSFGPYHEAWFYKLDATCDYLVNEVVPKKPLRFLDRINTPARLLAYLNSNLISDVAATGEDRRFELNLAGTDLLRLIEGSLKSGYKFHPALKKTIHDWVVNTWQDPQTGFFGAWYKTPTGLRKTADLSCTFHVAHYLDGKIGRWPQIVRTVLAMKDLEFPYGWLQEGKMSNHHDLDIVKLFRYGWPFMDARQKEQARGAIRLMMDHCLKETLKSDGSFNQEDMGSVGESYEFPVLFLAEVGFFHKEYRFWTNETFPQAAPLARRIANRIRETKLDDQEMQTALYVLESADGF

Solvent-accessible surface area (backbone atoms only — not comparable to full-atom values): 20819 Å² total; per-residue (Å²): 134,59,97,33,46,81,77,58,65,69,28,35,35,64,48,35,80,60,40,68,67,56,42,52,57,49,50,55,51,52,54,53,51,48,56,53,49,49,66,39,43,80,70,76,43,61,46,58,54,42,48,49,34,44,56,54,32,50,48,40,55,76,34,37,69,56,57,74,60,34,53,53,36,51,52,55,33,51,51,45,72,77,50,87,79,54,41,85,71,79,61,61,37,98,40,25,31,47,22,64,70,42,85,55,65,49,50,20,50,49,42,31,49,59,44,24,73,70,68,47,74,70,91,49,69,58,55,69,50,62,74,40,52,42,58,69,41,37,51,53,52,55,58,62,27,39,53,21,45,25,42,82,67,30,34,49,30,45,65,55,34,38,53,38,54,42,50,51,47,33,51,55,73,54,81,35,73,68,89,66,87,68,45,85,61,39,47,60,46,52,51,50,40,46,66,75,65,51,38,36,86,80,45,31,26,23,48,40,26,34,61,49,100,90,44,80,44,72,29,40,23,48,63,41,32,33,47,50,32,58,73,46,72,48,75,64,76,51,43,63,33,31,51,52,44,60,67,71,23,54,92,28,52,56,53,36,23,48,14,57,96,85,32,84,42,46,58,48,47,32,43,52,50,53,49,46,60,61,26,48,88,60,47,53,76,67,53,47,51,52,49,43,55,50,52,52,50,51,50,47,42,47,64,68,74,33,42,45,96,74,37,47,55,51,83,60,83,96,57,54,80,34,47,35,47,20,33,49,46,51,26,39,39,62,66,15,51,37,32,68,90,47,37,85,80,62,88,79,82,58,87,62,30,28,67,47,32,53,40,29,44,51,38,56,64,71,67,71,70,92,50,66,39,44,52,55,30,39,56,57,34,69,68,21,61,82,87

pLDDT: mean 93.41, std 7.39, range [50.22, 98.81]